Protein AF-A0A0A2W1M2-F1 (afdb_monomer_lite)

pLDDT: mean 81.81, std 14.37, range [35.84, 97.94]

Sequence (402 aa):
MNTDFYWINAPKVWREGDGVLSVVTDEQTDFWRKTWYGFERFSGHFYGCDVSGDFTFQVKVKADFSALYDQAGIMLLRDESHWLKAGIEFNDGAPAIGSVLTLGHSDWATGVFPGNANLFWMRLTRKGDSLRLQYSADGKTWPLLRLAHFPGFDKCRVLLMSYSIGEFARLCGINATTLRAWQRRYGLLKPLRSEGGHRQYSDDDIQQALNIIDWVKKGVPVSQVKPLLARPEARRANNWSGLQESMLQRLNEGKIESLRQLLYDAGREYPRAELVTEVLRPLRSKVSANVPAIMTLREILDGIIIAYTSFCLEGDKRAPGDNCLIAGWHLSDPCEIWLEALRLTGQGHRIDVLPVPPAVLAPDIFPERKWLLVTSGKLTAARQKQIELWQQQGATLEIIPL

Radius of gyration: 26.75 Å; chains: 1; bounding box: 71×60×67 Å

InterPro domains:
  IPR000551 MerR-type HTH domain [PF13411] (163-230)
  IPR000551 MerR-type HTH domain [PS00552] (166-189)
  IPR000551 MerR-type HTH domain [PS50937] (162-231)
  IPR000551 MerR-type HTH domain [SM00422] (163-232)
  IPR009061 Putative DNA-binding domain superfamily [SSF46955] (163-253)
  IPR009784 Protein of unknown function DUF1349 [PF07081] (7-158)
  IPR009784 Protein of unknown function DUF1349 [PTHR35332] (3-152)
  IPR013320 Concanavalin A-like lectin/glucanase domain superfamily [SSF49899] (2-146)
  IPR053987 Transcriptional regulator MlrA-like, C-terminal domain [PF22267] (321-395)
  IPR053988 Transcriptional regulator MlrA-like, helical domain [PF22270] (240-314)

Secondary structure (DSSP, 8-state):
-----EEES--SEEEEETTEEEEEPPTT--EEESTTT--EEE-S-EEEEEE-SSEEEEEEEE----STT-EEEEEEEEETTEEEEEEEEEETTEEEEEEEEEESEEEEEEEE--S-TTEEEEEEEEETTEEEEEEESSSS---EEEEEE----S-EEE----B-HHHHHHHHTS-HHHHHHIIIII-----EE-TTS-EEB-HHHHHHHHHHHHHHHTT--GGGTHHHHTS-HHHHHHHHHHHHHHHHHHHHTT-HHHHHHHHHHHHHHS-HHHHIIIIIHHHHHHT--SSHHHHHHHHHHHHHHHHHHHHHHHHHTTSS-EEEEEEESS-S-THHHHHHHHHHTTSSEEEEEESS--SS--GGG-TTSEEEEEE-SPPPHHHHHHHHHHHHTT-EEEEEE-

Organism: NCBI:txid1245745

Foldseek 3Di:
DPQDKDKDQAAPDWDDDQLDIDDDHDPPADQFACPPVHDGGDNHIDIWDKDFAWDKAKDKAADDDDDAQDDDAKKKFDDSQFIKGWAWTRHPNRTWTKMWGGNNHTDIDIHHDPADRRIWMKMWTDHAQWIWIWIGRPLPDTDTPDIDGHHDDGMIIIHFTWHALVVLCVLLVHDSVVVVCLCPPQVQADFDADPVRGGIHGVVRSVSSNQLVVCVLLVHDSNPCNVLVVDDPVVVLVVLVVLLVVLLVCLVVVVLVVSLVSVVVCVVNDQLLCCLVSHLVVSLVVLVDPDPVSVVSSVSSLVSLQVVLVVLLVVLQPPAAAEAEEEEDQDPDLSVSSSVSSNCRSVRYNYDYPSHAPPDDQQLVCLSHEYEYEYEDDQDPVNVVVVVVNVVSNHHYDYHYD

Structure (mmCIF, N/CA/C/O backbone):
data_AF-A0A0A2W1M2-F1
#
_entry.id   AF-A0A0A2W1M2-F1
#
loop_
_atom_site.group_PDB
_atom_site.id
_atom_site.type_symbol
_atom_site.label_atom_id
_atom_site.label_alt_id
_atom_site.label_comp_id
_atom_site.label_asym_id
_atom_site.label_entity_id
_atom_site.label_seq_id
_atom_site.pdbx_PDB_ins_code
_atom_site.Cartn_x
_atom_site.Cartn_y
_atom_site.Cartn_z
_atom_site.occupancy
_atom_site.B_iso_or_equiv
_atom_site.auth_seq_id
_atom_site.auth_comp_id
_atom_site.auth_asym_id
_atom_site.auth_atom_id
_atom_site.pdbx_PDB_model_num
ATOM 1 N N . MET A 1 1 ? 30.058 1.786 -15.813 1.00 47.19 1 MET A N 1
ATOM 2 C CA . MET A 1 1 ? 29.432 3.112 -15.991 1.00 47.19 1 MET A CA 1
ATOM 3 C C . MET A 1 1 ? 30.481 4.131 -15.620 1.00 47.19 1 MET A C 1
ATOM 5 O O . MET A 1 1 ? 31.207 3.863 -14.671 1.00 47.19 1 MET A O 1
ATOM 9 N N . ASN A 1 2 ? 30.614 5.209 -16.392 1.00 44.62 2 ASN A N 1
ATOM 10 C CA . ASN A 1 2 ? 31.462 6.314 -15.971 1.00 44.62 2 ASN A CA 1
ATOM 11 C C . ASN A 1 2 ? 30.737 7.000 -14.807 1.00 44.62 2 ASN A C 1
ATOM 13 O O . ASN A 1 2 ? 29.594 7.416 -14.973 1.00 44.62 2 ASN A O 1
ATOM 17 N N . THR A 1 3 ? 31.334 6.991 -13.622 1.00 58.59 3 THR A N 1
ATOM 18 C CA . THR A 1 3 ? 30.721 7.531 -12.399 1.00 58.59 3 THR A CA 1
ATOM 19 C C . THR A 1 3 ? 31.083 8.990 -12.167 1.00 58.59 3 THR A C 1
ATOM 21 O O . THR A 1 3 ? 30.756 9.525 -11.114 1.00 58.59 3 THR A O 1
ATOM 24 N N . ASP A 1 4 ? 31.747 9.621 -13.132 1.00 78.06 4 ASP A N 1
ATOM 25 C CA . ASP A 1 4 ? 32.109 11.026 -13.056 1.00 78.06 4 ASP A CA 1
ATOM 26 C C . ASP A 1 4 ? 30.890 11.885 -13.369 1.00 78.06 4 ASP A C 1
ATOM 28 O O . ASP A 1 4 ? 30.297 11.816 -14.452 1.00 78.06 4 ASP A O 1
ATOM 32 N N . PHE A 1 5 ? 30.507 12.689 -12.388 1.00 84.50 5 PHE A N 1
ATOM 33 C CA . PHE A 1 5 ? 29.443 13.656 -12.540 1.00 84.50 5 PHE A CA 1
ATOM 34 C C . PHE A 1 5 ? 29.991 14.944 -13.101 1.00 84.50 5 PHE A C 1
ATOM 36 O O . PHE A 1 5 ? 31.129 15.340 -12.849 1.00 84.50 5 PHE A O 1
ATOM 43 N N . TYR A 1 6 ? 29.140 15.623 -13.846 1.00 88.06 6 TYR A N 1
ATOM 44 C CA . TYR A 1 6 ? 29.459 16.910 -14.406 1.00 88.06 6 TYR A CA 1
ATOM 45 C C . TYR A 1 6 ? 28.208 17.760 -14.518 1.00 88.06 6 TYR A C 1
ATOM 47 O O . TYR A 1 6 ? 27.069 17.284 -14.495 1.00 88.06 6 TYR A O 1
ATOM 55 N N . TRP A 1 7 ? 28.457 19.053 -14.651 1.00 90.62 7 TRP A N 1
ATOM 56 C CA . TRP A 1 7 ? 27.428 20.040 -14.880 1.00 90.62 7 TRP A CA 1
ATOM 57 C C . TRP A 1 7 ? 27.161 20.229 -16.367 1.00 90.62 7 TRP A C 1
ATOM 59 O O . TRP A 1 7 ? 28.077 20.346 -17.180 1.00 90.62 7 TRP A O 1
ATOM 69 N N . ILE A 1 8 ? 25.886 20.370 -16.691 1.00 88.94 8 ILE A N 1
ATOM 70 C CA . ILE A 1 8 ? 25.407 21.133 -17.833 1.00 88.94 8 ILE A CA 1
ATOM 71 C C . ILE A 1 8 ? 24.770 22.384 -17.239 1.00 88.94 8 ILE A C 1
ATOM 73 O O . ILE A 1 8 ? 23.912 22.283 -16.361 1.00 88.94 8 ILE A O 1
ATOM 77 N N . ASN A 1 9 ? 25.244 23.550 -17.685 1.00 86.06 9 ASN A N 1
ATOM 78 C CA . ASN A 1 9 ? 24.916 24.855 -17.111 1.00 86.06 9 ASN A CA 1
ATOM 79 C C . ASN A 1 9 ? 25.220 24.889 -15.602 1.00 86.06 9 ASN A C 1
ATOM 81 O O . ASN A 1 9 ? 24.311 24.871 -14.778 1.00 86.06 9 ASN A O 1
ATOM 85 N N . ALA A 1 10 ? 26.501 24.876 -15.219 1.00 88.44 10 ALA A N 1
ATOM 86 C CA . ALA A 1 10 ? 26.879 24.931 -13.806 1.00 88.44 10 ALA A CA 1
ATOM 87 C C . ALA A 1 10 ? 26.370 26.235 -13.157 1.00 88.44 10 ALA A C 1
ATOM 89 O O . ALA A 1 10 ? 26.603 27.304 -13.723 1.00 88.44 10 ALA A O 1
ATOM 90 N N . PRO A 1 11 ? 25.710 26.170 -11.990 1.00 84.88 11 PRO A N 1
ATOM 91 C CA . PRO A 1 11 ? 25.295 27.358 -11.252 1.00 84.88 11 PRO A CA 1
ATOM 92 C C . PRO A 1 11 ? 26.512 28.091 -10.675 1.00 84.88 11 PRO A C 1
ATOM 94 O O . PRO A 1 11 ? 27.551 27.478 -10.411 1.00 84.88 11 PRO A O 1
ATOM 97 N N . LYS A 1 12 ? 26.386 29.392 -10.390 1.00 88.00 12 LYS A N 1
ATOM 98 C CA . LYS A 1 12 ? 27.468 30.158 -9.736 1.00 88.00 12 LYS A CA 1
ATOM 99 C C . LYS A 1 12 ? 27.816 29.643 -8.339 1.00 88.00 12 LYS A C 1
ATOM 101 O O . LYS A 1 12 ? 28.965 29.756 -7.914 1.00 88.00 12 LYS A O 1
ATOM 106 N N . VAL A 1 13 ? 26.832 29.108 -7.614 1.00 86.69 13 VAL A N 1
ATOM 107 C CA . VAL A 1 13 ? 26.994 28.654 -6.229 1.00 86.69 13 VAL A CA 1
ATOM 108 C C . VAL A 1 13 ? 26.502 27.219 -6.093 1.00 86.69 13 VAL A C 1
ATOM 110 O O . VAL A 1 13 ? 25.303 26.944 -6.095 1.00 86.69 13 VAL A O 1
ATOM 113 N N . TRP A 1 14 ? 27.446 26.297 -5.920 1.00 90.25 14 TRP A N 1
ATOM 114 C CA . TRP A 1 14 ? 27.161 24.906 -5.590 1.00 90.25 14 TRP A CA 1
ATOM 115 C C . TRP A 1 14 ? 28.275 24.296 -4.744 1.00 90.25 14 TRP A C 1
ATOM 117 O O . TRP A 1 14 ? 29.402 24.796 -4.709 1.00 90.25 14 TRP A O 1
ATOM 127 N N . ARG A 1 15 ? 27.942 23.216 -4.036 1.00 85.44 15 ARG A N 1
ATOM 128 C CA . ARG A 1 15 ? 28.889 22.364 -3.310 1.00 85.44 15 ARG A CA 1
ATOM 129 C C . ARG A 1 15 ? 28.432 20.918 -3.386 1.00 85.44 15 ARG A C 1
ATOM 131 O O . ARG A 1 15 ? 27.242 20.642 -3.249 1.00 85.44 15 ARG A O 1
ATOM 138 N N . GLU A 1 16 ? 29.384 20.015 -3.539 1.00 84.56 16 GLU A N 1
ATOM 139 C CA . GLU A 1 16 ? 29.170 18.574 -3.472 1.00 84.56 16 GLU A CA 1
ATOM 140 C C . GLU A 1 16 ? 30.040 17.981 -2.360 1.00 84.56 16 GLU A C 1
ATOM 142 O O . GLU A 1 16 ? 31.217 18.321 -2.231 1.00 84.56 16 GLU A O 1
ATOM 147 N N . GLY A 1 17 ? 29.452 17.108 -1.546 1.00 75.25 17 GLY A N 1
ATOM 148 C CA . GLY A 1 17 ? 30.152 16.367 -0.500 1.00 75.25 17 GLY A CA 1
ATOM 149 C C . GLY A 1 17 ? 29.196 15.455 0.262 1.00 75.25 17 GLY A C 1
ATOM 150 O O . GLY A 1 17 ? 28.000 15.725 0.307 1.00 75.25 17 GLY A O 1
ATOM 151 N N . ASP A 1 18 ? 29.709 14.362 0.834 1.00 74.56 18 ASP A N 1
ATOM 152 C CA . ASP A 1 18 ? 28.946 13.419 1.674 1.00 74.56 18 ASP A CA 1
ATOM 153 C C . ASP A 1 18 ? 27.636 12.911 1.035 1.00 74.56 18 ASP A C 1
ATOM 155 O O . ASP A 1 18 ? 26.607 12.748 1.696 1.00 74.56 18 ASP A O 1
ATOM 159 N N . GLY A 1 19 ? 27.653 12.712 -0.290 1.00 69.31 19 GLY A N 1
ATOM 160 C CA . GLY A 1 19 ? 26.471 12.292 -1.043 1.00 69.31 19 GLY A CA 1
ATOM 161 C C . GLY A 1 19 ? 25.340 13.322 -1.013 1.00 69.31 19 GLY A C 1
ATOM 162 O O . GLY A 1 19 ? 24.175 12.941 -1.031 1.00 69.31 19 GLY A O 1
ATOM 163 N N . VAL A 1 20 ? 25.660 14.614 -0.916 1.00 77.25 20 VAL A N 1
ATOM 164 C CA . VAL A 1 20 ? 24.709 15.725 -0.988 1.00 77.25 20 VAL A CA 1
ATOM 165 C C . VAL A 1 20 ? 25.227 16.766 -1.973 1.00 77.25 20 VAL A C 1
ATOM 167 O O . VAL A 1 20 ? 26.355 17.248 -1.863 1.00 77.25 20 VAL A O 1
ATOM 170 N N . LEU A 1 21 ? 24.365 17.153 -2.910 1.00 86.06 21 LEU A N 1
ATOM 171 C CA . LEU A 1 21 ? 24.576 18.303 -3.778 1.00 86.06 21 LEU A CA 1
ATOM 172 C C . LEU A 1 21 ? 23.751 19.480 -3.249 1.00 86.06 21 LEU A C 1
ATOM 174 O O . LEU A 1 21 ? 22.527 19.402 -3.170 1.00 86.06 21 LEU A O 1
ATOM 178 N N . SER A 1 22 ? 24.422 20.568 -2.882 1.00 84.38 22 SER A N 1
ATOM 179 C CA . SER A 1 22 ? 23.789 21.839 -2.515 1.00 84.38 22 SER A CA 1
ATOM 180 C C . SER A 1 22 ? 23.949 22.833 -3.655 1.00 84.38 22 SER A C 1
ATOM 182 O O . SER A 1 22 ? 25.061 23.030 -4.141 1.00 84.38 22 SER A O 1
ATOM 184 N N . VAL A 1 23 ? 22.851 23.461 -4.069 1.00 82.44 23 VAL A N 1
ATOM 185 C CA . VAL A 1 23 ? 22.795 24.325 -5.254 1.00 82.44 23 VAL A CA 1
ATOM 186 C C . VAL A 1 23 ? 21.977 25.569 -4.946 1.00 82.44 23 VAL A C 1
ATOM 188 O O . VAL A 1 23 ? 20.935 25.468 -4.304 1.00 82.44 23 VAL A O 1
ATOM 191 N N . VAL A 1 24 ? 22.426 26.720 -5.442 1.00 78.75 24 VAL A N 1
ATOM 192 C CA . VAL A 1 24 ? 21.594 27.917 -5.603 1.00 78.75 24 VAL A CA 1
ATOM 193 C C . VAL A 1 24 ? 21.445 28.162 -7.098 1.00 78.75 24 VAL A C 1
ATOM 195 O O . VAL A 1 24 ? 22.447 28.244 -7.806 1.00 78.75 24 VAL A O 1
ATOM 198 N N . THR A 1 25 ? 20.208 28.224 -7.582 1.00 74.81 25 THR A N 1
ATOM 199 C CA . THR A 1 25 ? 19.915 28.433 -9.003 1.00 74.81 25 THR A CA 1
ATOM 200 C C . THR A 1 25 ? 20.273 29.854 -9.429 1.00 74.81 25 THR A C 1
ATOM 202 O O . THR A 1 25 ? 20.007 30.811 -8.702 1.00 74.81 25 THR A O 1
ATOM 205 N N . ASP A 1 26 ? 20.841 30.000 -10.623 1.00 74.38 26 ASP A N 1
ATOM 206 C CA . ASP A 1 26 ? 20.976 31.294 -11.281 1.00 74.38 26 ASP A CA 1
ATOM 207 C C . ASP A 1 26 ? 19.616 31.759 -11.834 1.00 74.38 26 ASP A C 1
ATOM 209 O O . ASP A 1 26 ? 18.730 30.955 -12.142 1.00 74.38 26 ASP A O 1
ATOM 213 N N . GLU A 1 27 ? 19.454 33.073 -11.988 1.00 73.88 27 GLU A N 1
ATOM 214 C CA . GLU A 1 27 ? 18.248 33.673 -12.564 1.00 73.88 27 GLU A CA 1
ATOM 215 C C . GLU A 1 27 ? 18.055 33.291 -14.045 1.00 73.88 27 GLU A C 1
ATOM 217 O O . GLU A 1 27 ? 19.019 33.102 -14.787 1.00 73.88 27 GLU A O 1
ATOM 222 N N . GLN A 1 28 ? 16.796 33.267 -14.501 1.00 73.38 28 GLN A N 1
ATOM 223 C CA . GLN A 1 28 ? 16.413 33.073 -15.914 1.00 73.38 28 GLN A CA 1
ATOM 224 C C . GLN A 1 28 ? 16.881 31.736 -16.527 1.00 73.38 28 GLN A C 1
ATOM 226 O O . GLN A 1 28 ? 17.209 31.643 -17.716 1.00 73.38 28 GLN A O 1
ATOM 231 N N . THR A 1 29 ? 16.876 30.678 -15.720 1.00 77.06 29 THR A N 1
ATOM 232 C CA . THR A 1 29 ? 17.235 29.320 -16.131 1.00 77.06 29 THR A CA 1
ATOM 233 C C . THR A 1 29 ? 15.985 28.460 -16.338 1.00 77.06 29 THR A C 1
ATOM 235 O O . THR A 1 29 ? 15.074 28.479 -15.518 1.00 77.06 29 THR A O 1
ATOM 238 N N . ASP A 1 30 ? 15.901 27.729 -17.457 1.00 73.19 30 ASP A N 1
ATOM 239 C CA . ASP A 1 30 ? 14.766 26.836 -17.740 1.00 73.19 30 ASP A CA 1
ATOM 240 C C . ASP A 1 30 ? 15.117 25.757 -18.786 1.00 73.19 30 ASP A C 1
ATOM 242 O O . ASP A 1 30 ? 16.067 25.878 -19.568 1.00 73.19 30 ASP A O 1
ATOM 246 N N . PHE A 1 31 ? 14.306 24.703 -18.807 1.00 80.12 31 PHE A N 1
ATOM 247 C CA . PHE A 1 31 ? 14.221 23.695 -19.855 1.00 80.12 31 PHE A CA 1
ATOM 248 C C . PHE A 1 31 ? 12.795 23.659 -20.411 1.00 80.12 31 PHE A C 1
ATOM 250 O O . PHE A 1 31 ? 11.884 23.144 -19.760 1.00 80.12 31 PHE A O 1
ATOM 257 N N . TRP A 1 32 ? 12.610 24.146 -21.635 1.00 83.31 32 TRP A N 1
ATOM 258 C CA . TRP A 1 32 ? 11.331 24.109 -22.342 1.00 83.31 32 TRP A CA 1
ATOM 259 C C . TRP A 1 32 ? 11.543 24.121 -23.851 1.00 83.31 32 TRP A C 1
ATOM 261 O O . TRP A 1 32 ? 12.481 24.744 -24.349 1.00 83.31 32 TRP A O 1
ATOM 271 N N . ARG A 1 33 ? 10.658 23.471 -24.609 1.00 89.62 33 ARG A N 1
ATOM 272 C CA . ARG A 1 33 ? 10.757 23.432 -26.066 1.00 89.62 33 ARG A CA 1
ATOM 273 C C . ARG A 1 33 ? 9.401 23.584 -26.752 1.00 89.62 33 ARG A C 1
ATOM 275 O O . ARG A 1 33 ? 8.629 22.630 -26.841 1.00 89.62 33 ARG A O 1
ATOM 282 N N . LYS A 1 34 ? 9.190 24.771 -27.334 1.00 83.56 34 LYS A N 1
ATOM 283 C CA . LYS A 1 34 ? 8.184 25.155 -28.345 1.00 83.56 34 LYS A CA 1
ATOM 284 C C . LYS A 1 34 ? 6.717 25.123 -27.936 1.00 83.56 34 LYS A C 1
ATOM 286 O O . LYS A 1 34 ? 5.993 26.052 -28.281 1.00 83.56 34 LYS A O 1
ATOM 291 N N . THR A 1 35 ? 6.255 24.066 -27.277 1.00 77.31 35 THR A N 1
ATOM 292 C CA . THR A 1 35 ? 4.828 23.822 -27.043 1.00 77.31 35 THR A CA 1
ATOM 293 C C . THR A 1 35 ? 4.164 25.031 -26.403 1.00 77.31 35 THR A C 1
ATOM 295 O O . THR A 1 35 ? 4.681 25.557 -25.419 1.00 77.31 35 THR A O 1
ATOM 298 N N . TRP A 1 36 ? 3.035 25.455 -26.982 1.00 72.88 36 TRP A N 1
ATOM 299 C CA . TRP A 1 36 ? 2.209 26.603 -26.588 1.00 72.88 36 TRP A CA 1
ATOM 300 C C . TRP A 1 36 ? 2.897 27.980 -26.645 1.00 72.88 36 TRP A C 1
ATOM 302 O O . TRP A 1 36 ? 2.420 28.870 -27.341 1.00 72.88 36 TRP A O 1
ATOM 312 N N . TYR A 1 37 ? 4.030 28.160 -25.969 1.00 60.28 37 TYR A N 1
ATOM 313 C CA . TYR A 1 37 ? 4.694 29.454 -25.800 1.00 60.28 37 TYR A CA 1
ATOM 314 C C . TYR A 1 37 ? 5.608 29.866 -26.966 1.00 60.28 37 TYR A C 1
ATOM 316 O O . TYR A 1 37 ? 6.053 31.010 -27.022 1.00 60.28 37 TYR A O 1
ATOM 324 N N . GLY A 1 38 ? 5.943 28.948 -27.878 1.00 64.62 38 GLY A N 1
ATOM 325 C CA . GLY A 1 38 ? 6.733 29.230 -29.083 1.00 64.62 38 GLY A CA 1
ATOM 326 C C . GLY A 1 38 ? 8.233 29.474 -28.866 1.00 64.62 38 GLY A C 1
ATOM 327 O O . GLY A 1 38 ? 8.972 29.539 -29.846 1.00 64.62 38 GLY A O 1
ATOM 328 N N . PHE A 1 39 ? 8.709 29.568 -27.621 1.00 67.19 39 PHE A N 1
ATOM 329 C CA . PHE A 1 39 ? 10.131 29.724 -27.301 1.00 67.19 39 PHE A CA 1
ATOM 330 C C . PHE A 1 39 ? 10.820 28.394 -26.959 1.00 67.19 39 PHE A C 1
ATOM 332 O O . PHE A 1 39 ? 10.181 27.384 -26.657 1.00 67.19 39 PHE A O 1
ATOM 339 N N . GLU A 1 40 ? 12.153 28.416 -26.954 1.00 83.94 40 GLU A N 1
ATOM 340 C CA . GLU A 1 40 ? 12.999 27.321 -26.476 1.00 83.94 40 GLU A CA 1
ATOM 341 C C . GLU A 1 40 ? 13.965 27.808 -25.394 1.00 83.94 40 GLU A C 1
ATOM 343 O O . GLU A 1 40 ? 14.494 28.925 -25.465 1.00 83.94 40 GLU A O 1
ATOM 348 N N . ARG A 1 41 ? 14.187 26.970 -24.383 1.00 78.94 41 ARG A N 1
ATOM 349 C CA . ARG A 1 41 ? 15.122 27.186 -23.279 1.00 78.94 41 ARG A CA 1
ATOM 350 C C . ARG A 1 41 ? 15.842 25.878 -22.969 1.00 78.94 41 ARG A C 1
ATOM 352 O O . ARG A 1 41 ? 15.212 24.830 -22.846 1.00 78.94 41 ARG A O 1
ATOM 359 N N . PHE A 1 42 ? 17.163 25.963 -22.858 1.00 85.56 42 PHE A N 1
ATOM 360 C CA . PHE A 1 42 ? 18.049 24.872 -22.449 1.00 85.56 42 PHE A CA 1
ATOM 361 C C . PHE A 1 42 ? 19.141 25.417 -21.509 1.00 85.56 42 PHE A C 1
ATOM 363 O O . PHE A 1 42 ? 20.326 25.129 -21.642 1.00 85.56 42 PHE A O 1
ATOM 370 N N . SER A 1 43 ? 18.739 26.297 -20.592 1.00 81.94 43 SER A N 1
ATOM 371 C CA . SER A 1 43 ? 19.622 27.019 -19.664 1.00 81.94 43 SER A CA 1
ATOM 372 C C . SER A 1 43 ? 19.516 26.521 -18.222 1.00 81.94 43 SER A C 1
ATOM 374 O O . SER A 1 43 ? 20.268 26.980 -17.368 1.00 81.94 43 SER A O 1
ATOM 376 N N . GLY A 1 44 ? 18.599 25.590 -17.939 1.00 78.94 44 GLY A N 1
ATOM 377 C CA . GLY A 1 44 ? 18.441 24.979 -16.622 1.00 78.94 44 GLY A CA 1
ATOM 378 C C . GLY A 1 44 ? 19.695 24.238 -16.153 1.00 78.94 44 GLY A C 1
ATOM 379 O O . GLY A 1 44 ? 20.474 23.727 -16.960 1.00 78.94 44 GLY A O 1
ATOM 380 N N . HIS A 1 45 ? 19.882 24.163 -14.839 1.00 85.44 45 HIS A N 1
ATOM 381 C CA . HIS A 1 45 ? 21.017 23.472 -14.236 1.00 85.44 45 HIS A CA 1
ATOM 382 C C . HIS A 1 45 ? 20.789 21.960 -14.215 1.00 85.44 45 HIS A C 1
ATOM 384 O O . HIS A 1 45 ? 19.762 21.481 -13.733 1.00 85.44 45 HIS A O 1
ATOM 390 N N . PHE A 1 46 ? 21.768 21.199 -14.693 1.00 90.00 46 PHE A N 1
ATOM 391 C CA . PHE A 1 46 ? 21.735 19.743 -14.663 1.00 90.00 46 PHE A CA 1
ATOM 392 C C . PHE A 1 46 ? 23.068 19.199 -14.157 1.00 90.00 46 PHE A C 1
ATOM 394 O O . PHE A 1 46 ? 24.109 19.444 -14.760 1.00 90.00 46 PHE A O 1
ATOM 401 N N . TYR A 1 47 ? 23.027 18.435 -13.068 1.00 91.50 47 TYR A N 1
ATOM 402 C CA . TYR A 1 47 ? 24.168 17.680 -12.561 1.00 91.50 47 TYR A CA 1
ATOM 403 C C . TYR A 1 47 ? 23.912 16.194 -12.785 1.00 91.50 47 TYR A C 1
ATOM 405 O O . TYR A 1 47 ? 22.872 15.681 -12.371 1.00 91.50 47 TYR A O 1
ATOM 413 N N . GLY A 1 48 ? 24.824 15.488 -13.446 1.00 90.06 48 GLY A N 1
ATOM 414 C CA . GLY A 1 48 ? 24.627 14.066 -13.708 1.00 90.06 48 GLY A CA 1
ATOM 415 C C . GLY A 1 48 ? 25.827 13.376 -14.328 1.00 90.06 48 GLY A C 1
ATOM 416 O O . GLY A 1 48 ? 26.839 14.005 -14.619 1.00 90.06 48 GLY A O 1
ATOM 417 N N . CYS A 1 49 ? 25.699 12.069 -14.527 1.00 87.88 49 CYS A N 1
ATOM 418 C CA . CYS A 1 49 ? 26.714 11.209 -15.123 1.00 87.88 49 CYS A CA 1
ATOM 419 C C . CYS A 1 49 ? 26.130 10.416 -16.298 1.00 87.88 49 CYS A C 1
ATOM 421 O O . CYS A 1 49 ? 24.912 10.260 -16.418 1.00 87.88 49 CYS A O 1
ATOM 423 N N . ASP A 1 50 ? 26.997 9.863 -17.143 1.00 86.62 50 ASP A N 1
ATOM 424 C CA . ASP A 1 50 ? 26.574 9.031 -18.268 1.00 86.62 50 ASP A CA 1
ATOM 425 C C . ASP A 1 50 ? 26.177 7.612 -17.811 1.00 86.62 50 ASP A C 1
ATOM 427 O O . ASP A 1 50 ? 26.960 6.875 -17.206 1.00 86.62 50 ASP A O 1
ATOM 431 N N . VAL A 1 51 ? 24.977 7.180 -18.189 1.00 85.25 51 VAL A N 1
ATOM 432 C CA . VAL A 1 51 ? 24.425 5.838 -17.976 1.00 85.25 51 VAL A CA 1
ATOM 433 C C . VAL A 1 51 ? 24.076 5.171 -19.301 1.00 85.25 51 VAL A C 1
ATOM 435 O O . VAL A 1 51 ? 23.707 5.829 -20.273 1.00 85.25 51 VAL A O 1
ATOM 438 N N . SER A 1 52 ? 24.151 3.844 -19.339 1.00 83.06 52 SER A N 1
ATOM 439 C CA . SER A 1 52 ? 23.789 3.032 -20.502 1.00 83.06 52 SER A CA 1
ATOM 440 C C . SER A 1 52 ? 22.865 1.885 -20.103 1.00 83.06 52 SER A C 1
ATOM 442 O O . SER A 1 52 ? 22.966 1.356 -18.996 1.00 83.06 52 SER A O 1
ATOM 444 N N . GLY A 1 53 ? 21.987 1.485 -21.024 1.00 84.50 53 GLY A N 1
ATOM 445 C CA . GLY A 1 53 ? 21.016 0.411 -20.803 1.00 84.50 53 GLY A CA 1
ATOM 446 C C . GLY A 1 53 ? 19.900 0.762 -19.812 1.00 84.50 53 GLY A C 1
ATOM 447 O O . GLY A 1 53 ? 19.546 1.931 -19.631 1.00 84.50 53 GLY A O 1
ATOM 448 N N . ASP A 1 54 ? 19.335 -0.285 -19.211 1.00 86.69 54 ASP A N 1
ATOM 449 C CA . ASP A 1 54 ? 18.277 -0.202 -18.205 1.00 86.69 54 ASP A CA 1
ATOM 450 C C . ASP A 1 54 ? 18.846 0.247 -16.856 1.00 86.69 54 ASP A C 1
ATOM 452 O O . ASP A 1 54 ? 19.881 -0.248 -16.406 1.00 86.69 54 ASP A O 1
ATOM 456 N N . PHE A 1 55 ? 18.142 1.153 -16.181 1.00 85.12 55 PHE A N 1
ATOM 457 C CA . PHE A 1 55 ? 18.537 1.644 -14.864 1.00 85.12 55 PHE A CA 1
ATOM 458 C C . PHE A 1 55 ? 17.322 2.097 -14.055 1.00 85.12 55 PHE A C 1
ATOM 460 O O . PHE A 1 55 ? 16.277 2.444 -14.606 1.00 85.12 55 PHE A O 1
ATOM 467 N N . THR A 1 56 ? 17.494 2.154 -12.738 1.00 87.06 56 THR A N 1
ATOM 468 C CA . THR A 1 56 ? 16.637 2.923 -11.836 1.00 87.06 56 THR A CA 1
ATOM 469 C C . THR A 1 56 ? 17.511 3.942 -11.131 1.00 87.06 56 THR A C 1
ATOM 471 O O . THR A 1 56 ? 18.596 3.611 -10.660 1.00 87.06 56 THR A O 1
ATOM 474 N N . PHE A 1 57 ? 17.049 5.184 -11.088 1.00 87.56 57 PHE A N 1
ATOM 475 C CA . PHE A 1 57 ? 17.687 6.258 -10.355 1.00 87.56 57 PHE A CA 1
ATOM 476 C C . PHE A 1 57 ? 16.695 6.901 -9.387 1.00 87.56 57 PHE A C 1
ATOM 478 O O . PHE A 1 57 ? 15.514 7.049 -9.709 1.00 87.56 57 PHE A O 1
ATOM 485 N N . GLN A 1 58 ? 17.173 7.275 -8.203 1.00 89.06 58 GLN A N 1
ATOM 486 C CA . GLN A 1 58 ? 16.382 7.897 -7.156 1.00 89.06 58 GLN A CA 1
ATOM 487 C C . GLN A 1 58 ? 17.146 9.064 -6.533 1.00 89.06 58 GLN A C 1
ATOM 489 O O . GLN A 1 58 ? 18.352 8.988 -6.320 1.00 89.06 58 GLN A O 1
ATOM 494 N N . VAL A 1 59 ? 16.423 10.137 -6.223 1.00 89.19 59 VAL A N 1
ATOM 495 C CA . VAL A 1 59 ? 16.962 11.297 -5.516 1.00 89.19 59 VAL A CA 1
ATOM 496 C C . VAL A 1 59 ? 15.981 11.764 -4.454 1.00 89.19 59 VAL A C 1
ATOM 498 O O . VAL A 1 59 ? 14.769 11.787 -4.678 1.00 89.19 59 VAL A O 1
ATOM 501 N N . LYS A 1 60 ? 16.515 12.163 -3.300 1.00 92.25 60 LYS A N 1
ATOM 502 C CA . LYS A 1 60 ? 15.793 12.953 -2.307 1.00 92.25 60 LYS A CA 1
ATOM 503 C C . LYS A 1 60 ? 16.076 14.428 -2.554 1.00 92.25 60 LYS A C 1
ATOM 505 O O . LYS A 1 60 ? 17.230 14.841 -2.538 1.00 92.25 60 LYS A O 1
ATOM 510 N N . VAL A 1 61 ? 15.027 15.211 -2.747 1.00 89.50 61 VAL A N 1
ATOM 511 C CA . VAL A 1 61 ? 15.114 16.640 -3.026 1.00 89.50 61 VAL A CA 1
ATOM 512 C C . VAL A 1 61 ? 14.659 17.402 -1.793 1.00 89.50 61 VAL A C 1
ATOM 514 O O . VAL A 1 61 ? 13.580 17.151 -1.254 1.00 89.50 61 VAL A O 1
ATOM 517 N N . LYS A 1 62 ? 15.505 18.328 -1.347 1.00 86.94 62 LYS A N 1
ATOM 518 C CA . LYS A 1 62 ? 15.145 19.362 -0.385 1.00 86.94 62 LYS A CA 1
ATOM 519 C C . LYS A 1 62 ? 15.356 20.709 -1.061 1.00 86.94 62 LYS A C 1
ATOM 521 O O . LYS A 1 62 ? 16.482 21.000 -1.453 1.00 86.94 62 LYS A O 1
ATOM 526 N N . ALA A 1 63 ? 14.298 21.492 -1.199 1.00 80.69 63 ALA A N 1
ATOM 527 C CA . ALA A 1 63 ? 14.343 22.781 -1.876 1.00 80.69 63 ALA A CA 1
ATOM 528 C C . ALA A 1 63 ? 13.392 23.767 -1.198 1.00 80.69 63 ALA A C 1
ATOM 530 O O . ALA A 1 63 ? 12.335 23.374 -0.703 1.00 80.69 63 ALA A O 1
ATOM 531 N N . ASP A 1 64 ? 13.783 25.036 -1.190 1.00 77.00 64 ASP A N 1
ATOM 532 C CA . ASP A 1 64 ? 12.955 26.136 -0.715 1.00 77.00 64 ASP A CA 1
ATOM 533 C C . ASP A 1 64 ? 12.417 26.886 -1.937 1.00 77.00 64 ASP A C 1
ATOM 535 O O . ASP A 1 64 ? 13.112 27.702 -2.536 1.00 77.00 64 ASP A O 1
ATOM 539 N N . PHE A 1 65 ? 11.186 26.557 -2.330 1.00 72.38 65 PHE A N 1
ATOM 540 C CA . PHE A 1 65 ? 10.482 27.209 -3.435 1.00 72.38 65 PHE A CA 1
ATOM 541 C C . PHE A 1 65 ? 9.939 28.552 -2.942 1.00 72.38 65 PHE A C 1
ATOM 543 O O . PHE A 1 65 ? 9.102 28.589 -2.037 1.00 72.38 65 PHE A O 1
ATOM 550 N N . SER A 1 66 ? 10.446 29.650 -3.492 1.00 63.88 66 SER A N 1
ATOM 551 C CA . SER A 1 66 ? 10.174 31.012 -3.014 1.00 63.88 66 SER A CA 1
ATOM 552 C C . SER A 1 66 ? 9.622 31.942 -4.096 1.00 63.88 66 SER A C 1
ATOM 554 O O . SER A 1 66 ? 9.017 32.963 -3.764 1.00 63.88 66 SER A O 1
ATOM 556 N N . ALA A 1 67 ? 9.775 31.576 -5.370 1.00 58.75 67 ALA A N 1
ATOM 557 C CA . ALA A 1 67 ? 9.297 32.327 -6.519 1.00 58.75 67 ALA A CA 1
ATOM 558 C C . ALA A 1 67 ? 8.454 31.464 -7.474 1.00 58.75 67 ALA A C 1
ATOM 560 O O . ALA A 1 67 ? 8.509 30.233 -7.484 1.00 58.75 67 ALA A O 1
ATOM 561 N N . LEU A 1 68 ? 7.640 32.142 -8.288 1.00 47.59 68 LEU A N 1
ATOM 562 C CA . LEU A 1 68 ? 6.855 31.509 -9.344 1.00 47.59 68 LEU A CA 1
ATOM 563 C C . LEU A 1 68 ? 7.797 30.854 -10.369 1.00 47.59 68 LEU A C 1
ATOM 565 O O . LEU A 1 68 ? 8.731 31.496 -10.841 1.00 47.59 68 LEU A O 1
ATOM 569 N N . TYR A 1 69 ? 7.496 29.607 -10.731 1.00 59.09 69 TYR A N 1
ATOM 570 C CA . TYR A 1 69 ? 8.271 28.707 -11.592 1.00 59.09 69 TYR A CA 1
ATOM 571 C C . TYR A 1 69 ? 9.551 28.119 -10.996 1.00 59.09 69 TYR A C 1
ATOM 573 O O . TYR A 1 69 ? 10.282 27.444 -11.725 1.00 59.09 69 TYR A O 1
ATOM 581 N N . ASP A 1 70 ? 9.797 28.281 -9.691 1.00 67.94 70 ASP A N 1
ATOM 582 C CA . ASP A 1 70 ? 10.869 27.540 -9.025 1.00 67.94 70 ASP A CA 1
ATOM 583 C C . ASP A 1 70 ? 10.653 26.034 -9.206 1.00 67.94 70 ASP A C 1
ATOM 585 O O . ASP A 1 70 ? 9.554 25.511 -8.993 1.00 67.94 70 ASP A O 1
ATOM 589 N N . GLN A 1 71 ? 11.716 25.337 -9.606 1.00 77.38 71 GLN A N 1
ATOM 590 C CA . GLN A 1 71 ? 11.679 23.931 -9.994 1.00 77.38 71 GLN A CA 1
ATOM 591 C C . GLN A 1 71 ? 12.889 23.181 -9.448 1.00 77.38 71 GLN A C 1
ATOM 593 O O . GLN A 1 71 ? 14.028 23.621 -9.586 1.00 77.38 71 GLN A O 1
ATOM 598 N N . ALA A 1 72 ? 12.651 21.998 -8.888 1.00 86.56 72 ALA A N 1
ATOM 599 C CA . ALA A 1 72 ? 13.712 21.081 -8.491 1.00 86.56 72 ALA A CA 1
ATOM 600 C C . ALA A 1 72 ? 13.234 19.636 -8.620 1.00 86.56 72 ALA A C 1
ATOM 602 O O . ALA A 1 72 ? 12.057 19.336 -8.409 1.00 86.56 72 ALA A O 1
ATOM 603 N N . GLY A 1 73 ? 14.138 18.718 -8.959 1.00 91.62 73 GLY A N 1
ATOM 604 C CA . GLY A 1 73 ? 13.730 17.350 -9.233 1.00 91.62 73 GLY A CA 1
ATOM 605 C C . GLY A 1 73 ? 14.795 16.469 -9.866 1.00 91.62 73 GLY A C 1
ATOM 606 O O . GLY A 1 73 ? 15.982 16.568 -9.573 1.00 91.62 73 GLY A O 1
ATOM 607 N N . ILE A 1 74 ? 14.328 15.575 -10.729 1.00 94.81 74 ILE A N 1
ATOM 608 C CA . ILE A 1 74 ? 15.110 14.604 -11.485 1.00 94.81 74 ILE A CA 1
ATOM 609 C C . ILE A 1 74 ? 15.031 14.938 -12.974 1.00 94.81 74 ILE A C 1
ATOM 611 O O . ILE A 1 74 ? 13.999 15.401 -13.468 1.00 94.81 74 ILE A O 1
ATOM 615 N N . MET A 1 75 ? 16.102 14.655 -13.707 1.00 93.75 75 MET A N 1
ATOM 616 C CA . MET A 1 75 ? 16.120 14.807 -15.154 1.00 93.75 75 MET A CA 1
ATOM 617 C C . MET A 1 75 ? 16.833 13.628 -15.811 1.00 93.75 75 MET A C 1
ATOM 619 O O . MET A 1 75 ? 17.833 13.123 -15.302 1.00 93.75 75 MET A O 1
ATOM 623 N N . LEU A 1 76 ? 16.296 13.211 -16.953 1.00 93.94 76 LEU A N 1
ATOM 624 C CA . LEU A 1 76 ? 16.948 12.357 -17.929 1.00 93.94 76 LEU A CA 1
ATOM 625 C C . LEU A 1 76 ? 17.255 13.191 -19.156 1.00 93.94 76 LEU A C 1
ATOM 627 O O . LEU A 1 76 ? 16.343 13.751 -19.762 1.00 93.94 76 LEU A O 1
ATOM 631 N N . LEU A 1 77 ? 18.518 13.226 -19.552 1.00 91.81 77 LEU A N 1
ATOM 632 C CA . LEU A 1 77 ? 18.943 13.985 -20.717 1.00 91.81 77 LEU A CA 1
ATOM 633 C C . LEU A 1 77 ? 19.660 13.076 -21.707 1.00 91.81 77 LEU A C 1
ATOM 635 O O . LEU A 1 77 ? 20.654 12.434 -21.366 1.00 91.81 77 LEU A O 1
ATOM 639 N N . ARG A 1 78 ? 19.163 13.034 -22.942 1.00 89.62 78 ARG A N 1
ATOM 640 C CA . ARG A 1 78 ? 19.879 12.446 -24.078 1.00 89.62 78 ARG A CA 1
ATOM 641 C C . ARG A 1 78 ? 20.608 13.548 -24.841 1.00 89.62 78 ARG A C 1
ATOM 643 O O . ARG A 1 78 ? 21.829 13.522 -24.957 1.00 89.62 78 ARG A O 1
ATOM 650 N N . ASP A 1 79 ? 19.847 14.528 -25.309 1.00 88.94 79 ASP A N 1
ATOM 651 C CA . ASP A 1 79 ? 20.310 15.698 -26.055 1.00 88.94 79 ASP A CA 1
ATOM 652 C C . ASP A 1 79 ? 19.336 16.868 -25.846 1.00 88.94 79 ASP A C 1
ATOM 654 O O . ASP A 1 79 ? 18.304 16.706 -25.198 1.00 88.94 79 ASP A O 1
ATOM 658 N N . GLU A 1 80 ? 19.637 18.046 -26.392 1.00 89.75 80 GLU A N 1
ATOM 659 C CA . GLU A 1 80 ? 18.861 19.280 -26.170 1.00 89.75 80 GLU A CA 1
ATOM 660 C C . GLU A 1 80 ? 17.393 19.202 -26.629 1.00 89.75 80 GLU A C 1
ATOM 662 O O . GLU A 1 80 ? 16.544 19.979 -26.184 1.00 89.75 80 GLU A O 1
ATOM 667 N N . SER A 1 81 ? 17.071 18.236 -27.492 1.00 91.94 81 SER A N 1
ATOM 668 C CA . SER A 1 81 ? 15.730 18.006 -28.034 1.00 91.94 81 SER A CA 1
ATOM 669 C C . SER A 1 81 ? 15.036 16.753 -27.491 1.00 91.94 81 SER A C 1
ATOM 671 O O . SER A 1 81 ? 13.857 16.548 -27.789 1.00 91.94 81 SER A O 1
ATOM 673 N N . HIS A 1 82 ? 15.729 15.946 -26.682 1.00 93.56 82 HIS A N 1
ATOM 674 C CA . HIS A 1 82 ? 15.219 14.702 -26.110 1.00 93.56 82 HIS A CA 1
ATOM 675 C C . HIS A 1 82 ? 15.594 14.587 -24.633 1.00 93.56 82 HIS A C 1
ATOM 677 O O . HIS A 1 82 ? 16.711 14.204 -24.266 1.00 93.56 82 HIS A O 1
ATOM 683 N N . TRP A 1 83 ? 14.637 14.887 -23.766 1.00 94.38 83 TRP A N 1
ATOM 684 C CA . TRP A 1 83 ? 14.835 14.843 -22.323 1.00 94.38 83 TRP A CA 1
ATOM 685 C C . TRP A 1 83 ? 13.516 14.694 -21.582 1.00 94.38 83 TRP A C 1
ATOM 687 O O . TRP A 1 83 ? 12.442 14.931 -22.125 1.00 94.38 83 TRP A O 1
ATOM 697 N N . LEU A 1 84 ? 13.604 14.309 -20.317 1.00 96.12 84 LEU A N 1
ATOM 698 C CA . LEU A 1 84 ? 12.496 14.330 -19.380 1.00 96.12 84 LEU A CA 1
ATOM 699 C C . LEU A 1 84 ? 12.959 15.040 -18.112 1.00 96.12 84 LEU A C 1
ATOM 701 O O . LEU A 1 84 ? 13.970 14.640 -17.546 1.00 96.12 84 LEU A O 1
ATOM 705 N N . LYS A 1 85 ? 12.223 16.052 -17.653 1.00 94.38 85 LYS A N 1
ATOM 706 C CA . LYS A 1 85 ? 12.391 16.636 -16.311 1.00 94.38 85 LYS A CA 1
ATOM 707 C C . LYS A 1 85 ? 11.145 16.372 -15.483 1.00 94.38 85 LYS A C 1
ATOM 709 O O . LYS A 1 85 ? 10.042 16.321 -16.027 1.00 94.38 85 LYS A O 1
ATOM 714 N N . ALA A 1 86 ? 11.310 16.196 -14.182 1.00 96.25 86 ALA A N 1
ATOM 715 C CA . ALA A 1 86 ? 10.190 16.017 -13.277 1.00 96.25 86 ALA A CA 1
ATOM 716 C C . ALA A 1 86 ? 10.543 16.376 -11.845 1.00 96.25 86 ALA A C 1
ATOM 718 O O . ALA A 1 86 ? 11.664 16.139 -11.408 1.00 96.25 86 ALA A O 1
ATOM 719 N N . GLY A 1 87 ? 9.563 16.852 -11.093 1.00 91.88 87 GLY A N 1
ATOM 720 C CA . GLY A 1 87 ? 9.749 17.263 -9.712 1.00 91.88 87 GLY A CA 1
ATOM 721 C C . GLY A 1 87 ? 8.659 18.221 -9.276 1.00 91.88 87 GLY A C 1
ATOM 722 O O . GLY A 1 87 ? 7.590 18.261 -9.888 1.00 91.88 87 GLY A O 1
ATOM 723 N N . ILE A 1 88 ? 8.937 18.967 -8.213 1.00 88.75 88 ILE A N 1
ATOM 724 C CA . ILE A 1 88 ? 8.055 20.042 -7.777 1.00 88.75 88 ILE A CA 1
ATOM 725 C C . ILE A 1 88 ? 8.348 21.287 -8.610 1.00 88.75 88 ILE A C 1
ATOM 727 O O . ILE A 1 88 ? 9.509 21.645 -8.812 1.00 88.75 88 ILE A O 1
ATOM 731 N N . GLU A 1 89 ? 7.276 21.917 -9.074 1.00 77.56 89 GLU A N 1
ATOM 732 C CA . GLU A 1 89 ? 7.255 23.197 -9.768 1.00 77.56 89 GLU A CA 1
ATOM 733 C C . GLU A 1 89 ? 6.243 24.110 -9.078 1.00 77.56 89 GLU A C 1
ATOM 735 O O . GLU A 1 89 ? 5.107 23.702 -8.832 1.00 77.56 89 GLU A O 1
ATOM 740 N N . PHE A 1 90 ? 6.634 25.342 -8.766 1.00 68.25 90 PHE A N 1
ATOM 741 C CA . PHE A 1 90 ? 5.701 26.328 -8.233 1.00 68.25 90 PHE A CA 1
ATOM 742 C C . PHE A 1 90 ? 4.930 26.991 -9.382 1.00 68.25 90 PHE A C 1
ATOM 744 O O . PHE A 1 90 ? 5.484 27.804 -10.117 1.00 68.25 90 PHE A O 1
ATOM 751 N N . ASN A 1 91 ? 3.653 26.662 -9.553 1.00 64.44 91 ASN A N 1
ATOM 752 C CA . ASN A 1 91 ? 2.787 27.232 -10.589 1.00 64.44 91 ASN A CA 1
ATOM 753 C C . ASN A 1 91 ? 1.406 27.561 -10.003 1.00 64.44 91 ASN A C 1
ATOM 755 O O . ASN A 1 91 ? 1.029 27.045 -8.958 1.00 64.44 91 ASN A O 1
ATOM 759 N N . ASP A 1 92 ? 0.684 28.504 -10.612 1.00 60.75 92 ASP A N 1
ATOM 760 C CA . ASP A 1 92 ? -0.675 28.894 -10.193 1.00 60.75 92 ASP A CA 1
ATOM 761 C C . ASP A 1 92 ? -0.842 29.202 -8.684 1.00 60.75 92 ASP A C 1
ATOM 763 O O . ASP A 1 92 ? -1.913 29.035 -8.102 1.00 60.75 92 ASP A O 1
ATOM 767 N N . GLY A 1 93 ? 0.227 29.683 -8.036 1.00 61.16 93 GLY A N 1
ATOM 768 C CA . GLY A 1 93 ? 0.239 30.040 -6.614 1.00 61.16 93 GLY A CA 1
ATOM 769 C C . GLY A 1 93 ? 0.444 28.873 -5.638 1.00 61.16 93 GLY A C 1
ATOM 770 O O . GLY A 1 93 ? 0.335 29.094 -4.431 1.00 61.16 93 GLY A O 1
ATOM 771 N N . ALA A 1 94 ? 0.752 27.662 -6.116 1.00 70.81 94 ALA A N 1
ATOM 772 C CA . ALA A 1 94 ? 0.991 26.485 -5.282 1.00 70.81 94 ALA A CA 1
ATOM 773 C C . ALA A 1 94 ? 2.131 25.590 -5.821 1.00 70.81 94 ALA A C 1
ATOM 775 O O . ALA A 1 94 ? 2.406 25.563 -7.020 1.00 70.81 94 ALA A O 1
ATOM 776 N N . PRO A 1 95 ? 2.802 24.805 -4.959 1.00 78.50 95 PRO A N 1
ATOM 777 C CA . PRO A 1 95 ? 3.704 23.764 -5.428 1.00 78.50 95 PRO A CA 1
ATOM 778 C C . PRO A 1 95 ? 2.904 22.607 -6.040 1.00 78.50 95 PRO A C 1
ATOM 780 O O . PRO A 1 95 ? 2.039 22.014 -5.391 1.00 78.50 95 PRO A O 1
ATOM 783 N N . ALA A 1 96 ? 3.236 22.247 -7.273 1.00 83.62 96 ALA A N 1
ATOM 784 C CA . ALA A 1 96 ? 2.634 21.142 -8.001 1.00 83.62 96 ALA A CA 1
ATOM 785 C C . ALA A 1 96 ? 3.689 20.090 -8.346 1.00 83.62 96 ALA A C 1
ATOM 787 O O . ALA A 1 96 ? 4.847 20.410 -8.615 1.00 83.62 96 ALA A O 1
ATOM 788 N N . ILE A 1 97 ? 3.290 18.819 -8.356 1.00 93.06 97 ILE A N 1
ATOM 789 C CA . ILE A 1 97 ? 4.135 17.746 -8.882 1.00 93.06 97 ILE A CA 1
ATOM 790 C C . ILE A 1 97 ? 3.938 17.679 -10.392 1.00 93.06 97 ILE A C 1
ATOM 792 O O . ILE A 1 97 ? 2.813 17.560 -10.875 1.00 93.06 97 ILE A O 1
ATOM 796 N N . GLY A 1 98 ? 5.030 17.742 -11.146 1.00 91.00 98 GLY A N 1
ATOM 797 C CA . GLY A 1 98 ? 4.969 17.842 -12.596 1.00 91.00 98 GLY A CA 1
ATOM 798 C C . GLY A 1 98 ? 6.030 17.023 -13.307 1.00 91.00 98 GLY A C 1
ATOM 799 O O . GLY A 1 98 ? 7.035 16.589 -12.737 1.00 91.00 98 GLY A O 1
ATOM 800 N N . SER A 1 99 ? 5.795 16.804 -14.596 1.00 96.12 99 SER A N 1
ATOM 801 C CA . SER A 1 99 ? 6.788 16.257 -15.510 1.00 96.12 99 SER A CA 1
ATOM 802 C C . SER A 1 99 ? 6.651 16.872 -16.892 1.00 96.12 99 SER A C 1
ATOM 804 O O . SER A 1 99 ? 5.543 17.051 -17.398 1.00 96.12 99 SER A O 1
ATOM 806 N N . VAL A 1 100 ? 7.785 17.130 -17.530 1.00 94.94 100 VAL A N 1
ATOM 807 C CA . VAL A 1 100 ? 7.861 17.533 -18.930 1.00 94.94 100 VAL A CA 1
ATOM 808 C C . VAL A 1 100 ? 8.657 16.477 -19.671 1.00 94.94 100 VAL A C 1
ATOM 810 O O . VAL A 1 100 ? 9.827 16.246 -19.363 1.00 94.94 100 VAL A O 1
ATOM 813 N N . LEU A 1 101 ? 8.016 15.832 -20.639 1.00 97.38 101 LEU A N 1
ATOM 814 C CA . LEU A 1 101 ? 8.666 14.938 -21.583 1.00 97.38 101 LEU A CA 1
ATOM 815 C C . LEU A 1 101 ? 8.879 15.697 -22.886 1.00 97.38 101 LEU A C 1
ATOM 817 O O . LEU A 1 101 ? 7.919 16.133 -23.509 1.00 97.38 101 LEU A O 1
ATOM 821 N N . THR A 1 102 ? 10.121 15.822 -23.320 1.00 95.75 102 THR A N 1
ATOM 822 C CA . THR A 1 102 ? 10.467 16.502 -24.562 1.00 95.75 102 THR A CA 1
ATOM 823 C C . THR A 1 102 ? 10.956 15.485 -25.577 1.00 95.75 102 THR A C 1
ATOM 825 O O . THR A 1 102 ? 11.998 14.862 -25.388 1.00 95.75 102 THR A O 1
ATOM 828 N N . LEU A 1 103 ? 10.190 15.333 -26.658 1.00 94.81 103 LEU A N 1
ATOM 829 C CA . LEU A 1 103 ? 10.546 14.575 -27.861 1.00 94.81 103 LEU A CA 1
ATOM 830 C C . LEU A 1 103 ? 10.399 15.517 -29.062 1.00 94.81 103 LEU A C 1
ATOM 832 O O . LEU A 1 103 ? 9.380 15.535 -29.752 1.00 94.81 103 LEU A O 1
ATOM 836 N N . GLY A 1 104 ? 11.367 16.418 -29.228 1.00 92.75 104 GLY A N 1
ATOM 837 C CA . GLY A 1 104 ? 11.306 17.542 -30.168 1.00 92.75 104 GLY A CA 1
ATOM 838 C C . GLY A 1 104 ? 10.405 18.704 -29.719 1.00 92.75 104 GLY A C 1
ATOM 839 O O . GLY A 1 104 ? 10.756 19.856 -29.981 1.00 92.75 104 GLY A O 1
ATOM 840 N N . HIS A 1 105 ? 9.304 18.417 -29.017 1.00 94.06 105 HIS A N 1
ATOM 841 C CA . HIS A 1 105 ? 8.393 19.367 -28.365 1.00 94.06 105 HIS A CA 1
ATOM 842 C C . HIS A 1 105 ? 8.141 18.940 -26.915 1.00 94.06 105 HIS A C 1
ATOM 844 O O . HIS A 1 105 ? 8.121 17.742 -26.630 1.00 94.06 105 HIS A O 1
ATOM 850 N N . SER A 1 106 ? 7.964 19.907 -26.014 1.00 92.62 106 SER A N 1
ATOM 851 C CA . SER A 1 106 ? 7.701 19.660 -24.592 1.00 92.62 106 SER A CA 1
ATOM 852 C C . SER A 1 106 ? 6.240 19.297 -24.333 1.00 92.62 106 SER A C 1
ATOM 854 O O . SER A 1 106 ? 5.335 20.056 -24.654 1.00 92.62 106 SER A O 1
ATOM 856 N N . ASP A 1 107 ? 6.004 18.149 -23.720 1.00 96.69 107 ASP A N 1
ATOM 857 C CA . ASP A 1 107 ? 4.698 17.681 -23.262 1.00 96.69 107 ASP A CA 1
ATOM 858 C C . ASP A 1 107 ? 4.675 17.733 -21.727 1.00 96.69 107 ASP A C 1
ATOM 860 O O . ASP A 1 107 ? 5.328 16.928 -21.045 1.00 96.69 107 ASP A O 1
ATOM 864 N N . TRP A 1 108 ? 3.947 18.718 -21.199 1.00 89.75 108 TRP A N 1
ATOM 865 C CA . TRP A 1 108 ? 3.850 19.010 -19.774 1.00 89.75 108 TRP A CA 1
ATOM 866 C C . TRP A 1 108 ? 2.577 18.430 -19.163 1.00 89.75 108 TRP A C 1
ATOM 868 O O . TRP A 1 108 ? 1.469 18.689 -19.626 1.00 89.75 108 TRP A O 1
ATOM 878 N N . ALA A 1 109 ? 2.759 17.679 -18.080 1.00 90.12 109 ALA A N 1
ATOM 879 C CA . ALA A 1 109 ? 1.690 17.189 -17.225 1.00 90.12 109 ALA A CA 1
ATOM 880 C C . ALA A 1 109 ? 1.982 17.590 -15.775 1.00 90.12 109 ALA A C 1
ATOM 882 O O . ALA A 1 109 ? 3.113 17.433 -15.306 1.00 90.12 109 ALA A O 1
ATOM 883 N N . THR A 1 110 ? 0.959 18.069 -15.068 1.00 86.75 110 THR A N 1
ATOM 884 C CA . THR A 1 110 ? 1.053 18.568 -13.690 1.00 86.75 110 THR A CA 1
ATOM 885 C C . THR A 1 110 ? -0.106 18.050 -12.837 1.00 86.75 110 THR A C 1
ATOM 887 O O . THR A 1 110 ? -1.137 17.631 -13.369 1.00 86.75 110 THR A O 1
ATOM 890 N N . GLY A 1 111 ? 0.065 18.038 -11.518 1.00 86.62 111 GLY A N 1
ATOM 891 C CA . GLY A 1 111 ? -0.931 17.558 -10.570 1.00 86.62 111 GLY A CA 1
ATOM 892 C C . GLY A 1 111 ? -0.660 17.993 -9.131 1.00 86.62 111 GLY A C 1
ATOM 893 O O . GLY A 1 111 ? 0.332 18.651 -8.819 1.00 86.62 111 GLY A O 1
ATOM 894 N N . VAL A 1 112 ? -1.561 17.601 -8.230 1.00 85.00 112 VAL A N 1
ATOM 895 C CA . VAL A 1 112 ? -1.475 17.949 -6.806 1.00 85.00 112 VAL A CA 1
ATOM 896 C C . VAL A 1 112 ? -0.432 17.081 -6.107 1.00 85.00 112 VAL A C 1
ATOM 898 O O . VAL A 1 112 ? -0.471 15.852 -6.203 1.00 85.00 112 VAL A O 1
ATOM 901 N N . PHE A 1 113 ? 0.470 17.711 -5.351 1.00 85.69 113 PHE A N 1
ATOM 902 C CA . PHE A 1 113 ? 1.380 16.997 -4.463 1.00 85.69 113 PHE A CA 1
ATOM 903 C C . PHE A 1 113 ? 0.781 16.895 -3.048 1.00 85.69 113 PHE A C 1
ATOM 905 O O . PHE A 1 113 ? 0.573 17.921 -2.406 1.00 85.69 113 PHE A O 1
ATOM 912 N N . PRO A 1 114 ? 0.504 15.686 -2.524 1.00 80.75 114 PRO A N 1
ATOM 913 C CA . PRO A 1 114 ? -0.207 15.521 -1.251 1.00 80.75 114 PRO A CA 1
ATOM 914 C C . PRO A 1 114 ? 0.680 15.685 -0.002 1.00 80.75 114 PRO A C 1
ATOM 916 O O . PRO A 1 114 ? 0.194 15.515 1.113 1.00 80.75 114 PRO A O 1
ATOM 919 N N . GLY A 1 115 ? 1.984 15.938 -0.167 1.00 86.88 115 GLY A N 1
ATOM 920 C CA . GLY A 1 115 ? 2.969 15.957 0.917 1.00 86.88 115 GLY A CA 1
ATOM 921 C C . GLY A 1 115 ? 3.671 17.300 1.107 1.00 86.88 115 GLY A C 1
ATOM 922 O O . GLY A 1 115 ? 3.262 18.328 0.576 1.00 86.88 115 GLY A O 1
ATOM 923 N N . ASN A 1 116 ? 4.781 17.283 1.849 1.00 88.12 116 ASN A N 1
ATOM 924 C CA . ASN A 1 116 ? 5.637 18.457 2.006 1.00 88.12 116 ASN A CA 1
ATOM 925 C C . ASN A 1 116 ? 6.439 18.720 0.720 1.00 88.12 116 ASN A C 1
ATOM 927 O O . ASN A 1 116 ? 7.408 18.015 0.440 1.00 88.12 116 ASN A O 1
ATOM 931 N N . ALA A 1 117 ? 6.057 19.747 -0.037 1.00 87.62 117 ALA A N 1
ATOM 932 C CA . ALA A 1 117 ? 6.712 20.117 -1.289 1.00 87.62 117 ALA A CA 1
ATOM 933 C C . ALA A 1 117 ? 8.203 20.467 -1.134 1.00 87.62 117 ALA A C 1
ATOM 935 O O . ALA A 1 117 ? 8.961 20.278 -2.076 1.00 87.62 117 ALA A O 1
ATOM 936 N N . ASN A 1 118 ? 8.657 20.890 0.051 1.00 87.19 118 ASN A N 1
ATOM 937 C CA . ASN A 1 118 ? 10.062 21.237 0.292 1.00 87.19 118 ASN A CA 1
ATOM 938 C C . ASN A 1 118 ? 10.943 20.009 0.571 1.00 87.19 118 ASN A C 1
ATOM 940 O O . ASN A 1 118 ? 12.161 20.145 0.700 1.00 87.19 118 ASN A O 1
ATOM 944 N N . LEU A 1 119 ? 10.356 18.817 0.728 1.00 89.62 119 LEU A N 1
ATOM 945 C CA . LEU A 1 119 ? 11.087 17.587 1.020 1.00 89.62 119 LEU A CA 1
ATOM 946 C C . LEU A 1 119 ? 10.379 16.369 0.424 1.00 89.62 119 LEU A C 1
ATOM 948 O O . LEU A 1 119 ? 9.459 15.812 1.021 1.00 89.62 119 LEU A O 1
ATOM 952 N N . PHE A 1 120 ? 10.860 15.915 -0.726 1.00 91.69 120 PHE A N 1
ATOM 953 C CA . PHE A 1 120 ? 10.249 14.824 -1.477 1.00 91.69 120 PHE A CA 1
ATOM 954 C C . PHE A 1 120 ? 11.313 13.937 -2.116 1.00 91.69 120 PHE A C 1
ATOM 956 O O . PHE A 1 120 ? 12.509 14.225 -2.075 1.00 91.69 120 PHE A O 1
ATOM 963 N N . TRP A 1 121 ? 10.879 12.830 -2.705 1.00 94.38 121 TRP A N 1
ATOM 964 C CA . TRP A 1 121 ? 11.744 11.960 -3.479 1.00 94.38 121 TRP A CA 1
ATOM 965 C C . TRP A 1 121 ? 11.203 11.768 -4.887 1.00 94.38 121 TRP A C 1
ATOM 967 O O . TRP A 1 121 ? 9.992 11.733 -5.102 1.00 94.38 121 TRP A O 1
ATOM 977 N N . MET A 1 122 ? 12.120 11.560 -5.827 1.00 95.44 122 MET A N 1
ATOM 978 C CA . MET A 1 122 ? 11.829 11.212 -7.212 1.00 95.44 122 MET A CA 1
ATOM 979 C C . MET A 1 122 ? 12.522 9.904 -7.564 1.00 95.44 122 MET A C 1
ATOM 981 O O . MET A 1 122 ? 13.651 9.670 -7.136 1.00 95.44 122 MET A O 1
ATOM 985 N N . ARG A 1 123 ? 11.860 9.064 -8.360 1.00 95.44 123 ARG A N 1
ATOM 986 C CA . ARG A 1 123 ? 12.432 7.831 -8.903 1.00 95.44 123 ARG A CA 1
ATOM 987 C C . ARG A 1 123 ? 12.131 7.728 -10.389 1.00 95.44 123 ARG A C 1
ATOM 989 O O . ARG A 1 123 ? 10.975 7.811 -10.801 1.00 95.44 123 ARG A O 1
ATOM 996 N N . LEU A 1 124 ? 13.170 7.504 -11.179 1.00 95.50 124 LEU A N 1
ATOM 997 C CA . LEU A 1 124 ? 13.093 7.288 -12.613 1.00 95.50 124 LEU A CA 1
ATOM 998 C C . LEU A 1 124 ? 13.654 5.911 -12.953 1.00 95.50 124 LEU A C 1
ATOM 1000 O O . LEU A 1 124 ? 14.827 5.642 -12.717 1.00 95.50 124 LEU A O 1
ATOM 1004 N N . THR A 1 125 ? 12.835 5.068 -13.568 1.00 92.94 125 THR A N 1
ATOM 1005 C CA . THR A 1 125 ? 13.269 3.789 -14.128 1.00 92.94 125 THR A CA 1
ATOM 1006 C C . THR A 1 125 ? 13.188 3.838 -15.644 1.00 92.94 125 THR A C 1
ATOM 1008 O O . THR A 1 125 ? 12.134 4.155 -16.196 1.00 92.94 125 THR A O 1
ATOM 1011 N N . ARG A 1 126 ? 14.274 3.455 -16.315 1.00 89.50 126 ARG A N 1
ATOM 1012 C CA . ARG A 1 126 ? 14.286 3.127 -17.738 1.00 89.50 126 ARG A CA 1
ATOM 1013 C C . ARG A 1 126 ? 14.337 1.613 -17.912 1.00 89.50 126 ARG A C 1
ATOM 1015 O O . ARG A 1 126 ? 15.189 0.952 -17.321 1.00 89.50 126 ARG A O 1
ATOM 1022 N N . LYS A 1 127 ? 13.447 1.086 -18.752 1.00 89.19 127 LYS A N 1
ATOM 1023 C CA . LYS A 1 127 ? 13.461 -0.310 -19.195 1.00 89.19 127 LYS A CA 1
ATOM 1024 C C . LYS A 1 127 ? 13.187 -0.383 -20.695 1.00 89.19 127 LYS A C 1
ATOM 1026 O O . LYS A 1 127 ? 12.067 -0.101 -21.120 1.00 89.19 127 LYS A O 1
ATOM 1031 N N . GLY A 1 128 ? 14.199 -0.736 -21.483 1.00 88.31 128 GLY A N 1
ATOM 1032 C CA . GLY A 1 128 ? 14.184 -0.594 -22.937 1.00 88.31 128 GLY A CA 1
ATOM 1033 C C . GLY A 1 128 ? 13.865 0.848 -23.337 1.00 88.31 128 GLY A C 1
ATOM 1034 O O . GLY A 1 128 ? 14.548 1.790 -22.918 1.00 88.31 128 GLY A O 1
ATOM 1035 N N . ASP A 1 129 ? 12.768 1.007 -24.074 1.00 90.88 129 ASP A N 1
ATOM 1036 C CA . ASP A 1 129 ? 12.278 2.299 -24.573 1.00 90.88 129 ASP A CA 1
ATOM 1037 C C . ASP A 1 129 ? 11.145 2.868 -23.704 1.00 90.88 129 ASP A C 1
ATOM 1039 O O . ASP A 1 129 ? 10.346 3.692 -24.143 1.00 90.88 129 ASP A O 1
ATOM 1043 N N . SER A 1 130 ? 11.013 2.390 -22.465 1.00 92.56 130 SER A N 1
ATOM 1044 C CA . SER A 1 130 ? 9.991 2.845 -21.520 1.00 92.56 130 SER A CA 1
ATOM 1045 C C . SER A 1 130 ? 10.612 3.592 -20.348 1.00 92.56 130 SER A C 1
ATOM 1047 O O . SER A 1 130 ? 11.550 3.099 -19.716 1.00 92.56 130 SER A O 1
ATOM 1049 N N . LEU A 1 131 ? 10.033 4.744 -20.010 1.00 95.00 131 LEU A N 1
ATOM 1050 C CA . LEU A 1 131 ? 10.296 5.471 -18.773 1.00 95.00 131 LEU A CA 1
ATOM 1051 C C . LEU A 1 131 ? 9.129 5.314 -17.813 1.00 95.00 131 LEU A C 1
ATOM 1053 O O . LEU A 1 131 ? 7.973 5.554 -18.164 1.00 95.00 131 LEU A O 1
ATOM 1057 N N . ARG A 1 132 ? 9.456 4.969 -16.572 1.00 95.88 132 ARG A N 1
ATOM 1058 C CA . ARG A 1 132 ? 8.531 4.923 -15.448 1.00 95.88 132 ARG A CA 1
ATOM 1059 C C . ARG A 1 132 ? 9.011 5.897 -14.383 1.00 95.88 132 ARG A C 1
ATOM 1061 O O . ARG A 1 132 ? 10.047 5.683 -13.761 1.00 95.88 132 ARG A O 1
ATOM 1068 N N . LEU A 1 133 ? 8.241 6.956 -14.190 1.00 97.06 133 LEU A N 1
ATOM 1069 C CA . LEU A 1 133 ? 8.526 8.045 -13.272 1.00 97.06 133 LEU A CA 1
ATOM 1070 C C . LEU A 1 133 ? 7.588 7.964 -12.067 1.00 97.06 133 LEU A C 1
ATOM 1072 O O . LEU A 1 133 ? 6.372 7.839 -12.223 1.00 97.06 133 LEU A O 1
ATOM 1076 N N . GLN A 1 134 ? 8.152 8.040 -10.870 1.00 96.94 134 GLN A N 1
ATOM 1077 C CA . GLN A 1 134 ? 7.438 7.998 -9.597 1.00 96.94 134 GLN A CA 1
ATOM 1078 C C . GLN A 1 134 ? 7.923 9.128 -8.686 1.00 96.94 134 GLN A C 1
ATOM 1080 O O . GLN A 1 134 ? 9.062 9.583 -8.802 1.00 96.94 134 GLN A O 1
ATOM 1085 N N . TYR A 1 135 ? 7.074 9.530 -7.747 1.00 95.25 135 TYR A N 1
ATOM 1086 C CA . TYR A 1 135 ? 7.426 10.443 -6.658 1.00 95.25 135 TYR A CA 1
ATOM 1087 C C . TYR A 1 135 ? 7.112 9.798 -5.310 1.00 95.25 135 TYR A C 1
ATOM 1089 O O . TYR A 1 135 ? 6.413 8.789 -5.256 1.00 95.25 135 TYR A O 1
ATOM 1097 N N . SER A 1 136 ? 7.610 10.374 -4.220 1.00 91.75 136 SER A N 1
ATOM 1098 C CA . SER A 1 136 ? 7.240 9.976 -2.863 1.00 91.75 136 SER A CA 1
ATOM 1099 C C . SER A 1 136 ? 7.323 11.156 -1.898 1.00 91.75 136 SER A C 1
ATOM 1101 O O . SER A 1 136 ? 8.234 11.977 -1.993 1.00 91.75 136 SER A O 1
ATOM 1103 N N . ALA A 1 137 ? 6.378 11.226 -0.960 1.00 91.19 137 ALA A N 1
ATOM 1104 C CA . ALA A 1 137 ? 6.380 12.203 0.132 1.00 91.19 137 ALA A CA 1
ATOM 1105 C C . ALA A 1 137 ? 7.053 11.671 1.413 1.00 91.19 137 ALA A C 1
ATOM 1107 O O . ALA A 1 137 ? 7.372 12.446 2.309 1.00 91.19 137 ALA A O 1
ATOM 1108 N N . ASP A 1 138 ? 7.260 10.357 1.513 1.00 85.50 138 ASP A N 1
ATOM 1109 C CA . ASP A 1 138 ? 7.726 9.669 2.725 1.00 85.50 138 ASP A CA 1
ATOM 1110 C C . ASP A 1 138 ? 8.941 8.752 2.482 1.00 85.50 138 ASP A C 1
ATOM 1112 O O . ASP A 1 138 ? 9.485 8.173 3.426 1.00 85.50 138 ASP A O 1
ATOM 1116 N N . GLY A 1 139 ? 9.368 8.602 1.225 1.00 81.69 139 GLY A N 1
ATOM 1117 C CA . GLY A 1 139 ? 10.414 7.673 0.795 1.00 81.69 139 GLY A CA 1
ATOM 1118 C C . GLY A 1 139 ? 9.987 6.199 0.809 1.00 81.69 139 GLY A C 1
ATOM 1119 O O . GLY A 1 139 ? 10.828 5.328 0.571 1.00 81.69 139 GLY A O 1
ATOM 1120 N N . LYS A 1 140 ? 8.709 5.903 1.087 1.00 78.19 140 LYS A N 1
ATOM 1121 C CA . LYS A 1 140 ? 8.149 4.549 1.238 1.00 78.19 140 LYS A CA 1
ATOM 1122 C C . LYS A 1 140 ? 7.085 4.258 0.186 1.00 78.19 140 LYS A C 1
ATOM 1124 O O . LYS A 1 140 ? 7.148 3.236 -0.488 1.00 78.19 140 LYS A O 1
ATOM 1129 N N . THR A 1 141 ? 6.136 5.170 0.017 1.00 78.56 141 THR A N 1
ATOM 1130 C CA . THR A 1 141 ? 5.030 5.054 -0.932 1.00 78.56 141 THR A CA 1
ATOM 1131 C C . THR A 1 141 ? 5.414 5.751 -2.228 1.00 78.56 141 THR A C 1
ATOM 1133 O O . THR A 1 141 ? 5.744 6.935 -2.210 1.00 78.56 141 THR A O 1
ATOM 1136 N N . TRP A 1 142 ? 5.355 5.037 -3.356 1.00 89.81 142 TRP A N 1
ATOM 1137 C CA . TRP A 1 142 ? 5.815 5.544 -4.656 1.00 89.81 142 TRP A CA 1
ATOM 1138 C C . TRP A 1 142 ? 4.708 5.547 -5.721 1.00 89.81 142 TRP A C 1
ATOM 1140 O O . TRP A 1 142 ? 4.712 4.675 -6.601 1.00 89.81 142 TRP A O 1
ATOM 1150 N N . PRO A 1 143 ? 3.750 6.492 -5.677 1.00 91.56 143 PRO A N 1
ATOM 1151 C CA . PRO A 1 143 ? 2.757 6.643 -6.735 1.00 91.56 143 PRO A CA 1
ATOM 1152 C C . PRO A 1 143 ? 3.404 6.848 -8.111 1.00 91.56 143 PRO A C 1
ATOM 1154 O O . PRO A 1 143 ? 4.506 7.390 -8.238 1.00 91.56 143 PRO A O 1
ATOM 1157 N N . LEU A 1 144 ? 2.718 6.386 -9.158 1.00 95.50 144 LEU A N 1
ATOM 1158 C CA . LEU A 1 144 ? 3.130 6.634 -10.537 1.00 95.50 144 LEU A CA 1
ATOM 1159 C C . LEU A 1 144 ? 2.835 8.094 -10.893 1.00 95.50 144 LEU A C 1
ATOM 1161 O O . LEU A 1 144 ? 1.697 8.530 -10.770 1.00 95.50 144 LEU A O 1
ATOM 1165 N N . LEU A 1 145 ? 3.848 8.812 -11.378 1.00 95.06 145 LEU A N 1
ATOM 1166 C CA . LEU A 1 145 ? 3.684 10.145 -11.957 1.00 95.06 145 LEU A CA 1
ATOM 1167 C C . LEU A 1 145 ? 3.423 10.062 -13.456 1.00 95.06 145 LEU A C 1
ATOM 1169 O O . LEU A 1 145 ? 2.509 10.686 -13.979 1.00 95.06 145 LEU A O 1
ATOM 1173 N N . ARG A 1 146 ? 4.260 9.291 -14.158 1.00 96.44 146 ARG A N 1
ATOM 1174 C CA . ARG A 1 146 ? 4.202 9.170 -15.613 1.00 96.44 146 ARG A CA 1
ATOM 1175 C C . ARG A 1 146 ? 4.766 7.835 -16.063 1.00 96.44 146 ARG A C 1
ATOM 1177 O O . ARG A 1 146 ? 5.803 7.384 -15.578 1.00 96.44 146 ARG A O 1
ATOM 1184 N N . LEU A 1 147 ? 4.084 7.222 -17.018 1.00 96.00 147 LEU A N 1
ATOM 1185 C CA . LEU A 1 147 ? 4.592 6.107 -17.803 1.00 96.00 147 LEU A CA 1
ATOM 1186 C C . LEU A 1 147 ? 4.598 6.564 -19.256 1.00 96.00 147 LEU A C 1
ATOM 1188 O O . LEU A 1 147 ? 3.556 6.964 -19.769 1.00 96.00 147 LEU A O 1
ATOM 1192 N N . ALA A 1 148 ? 5.761 6.561 -19.896 1.00 95.44 148 ALA A N 1
ATOM 1193 C CA . ALA A 1 148 ? 5.892 7.085 -21.247 1.00 95.44 148 ALA A CA 1
ATOM 1194 C C . ALA A 1 148 ? 6.913 6.305 -22.069 1.00 95.44 148 ALA A C 1
ATOM 1196 O O . ALA A 1 148 ? 7.856 5.716 -21.539 1.00 95.44 148 ALA A O 1
ATOM 1197 N N . HIS A 1 149 ? 6.719 6.342 -23.382 1.00 94.06 149 HIS A N 1
ATOM 1198 C CA . HIS A 1 149 ? 7.708 5.890 -24.345 1.00 94.06 149 HIS A CA 1
ATOM 1199 C C . HIS A 1 149 ? 8.839 6.923 -24.464 1.00 94.06 149 HIS A C 1
ATOM 1201 O O . HIS A 1 149 ? 8.585 8.126 -24.541 1.00 94.06 149 HIS A O 1
ATOM 1207 N N . PHE A 1 150 ? 10.083 6.450 -24.494 1.00 90.25 150 PHE A N 1
ATOM 1208 C CA . PHE A 1 150 ? 11.283 7.251 -24.706 1.00 90.25 150 PHE A CA 1
ATOM 1209 C C . PHE A 1 150 ? 12.251 6.463 -25.602 1.00 90.25 150 PHE A C 1
ATOM 1211 O O . PHE A 1 150 ? 12.929 5.557 -25.112 1.00 90.25 150 PHE A O 1
ATOM 1218 N N . PRO A 1 151 ? 12.271 6.750 -26.916 1.00 81.62 151 PRO A N 1
ATOM 1219 C CA . PRO A 1 151 ? 12.901 5.886 -27.909 1.00 81.62 151 PRO A CA 1
ATOM 1220 C C . PRO A 1 151 ? 14.413 5.742 -27.715 1.00 81.62 151 PRO A C 1
ATOM 1222 O O . PRO A 1 151 ? 15.114 6.714 -27.414 1.00 81.62 151 PRO A O 1
ATOM 1225 N N . GLY A 1 152 ? 14.878 4.507 -27.927 1.00 64.69 152 GLY A N 1
ATOM 1226 C CA . GLY A 1 152 ? 16.170 3.972 -27.520 1.00 64.69 152 GLY A CA 1
ATOM 1227 C C . GLY A 1 152 ? 17.416 4.738 -27.960 1.00 64.69 152 GLY A C 1
ATOM 1228 O O . GLY A 1 152 ? 17.541 5.260 -29.068 1.00 64.69 152 GLY A O 1
ATOM 1229 N N . PHE A 1 153 ? 18.373 4.755 -27.040 1.00 62.22 153 PHE A N 1
ATOM 1230 C CA . PHE A 1 153 ? 19.753 5.196 -27.220 1.00 62.22 153 PHE A CA 1
ATOM 1231 C C . PHE A 1 153 ? 20.665 4.405 -26.276 1.00 62.22 153 PHE A C 1
ATOM 1233 O O . PHE A 1 153 ? 20.240 3.939 -25.207 1.00 62.22 153 PHE A O 1
ATOM 1240 N N . ASP A 1 154 ? 21.937 4.310 -26.654 1.00 59.47 154 ASP A N 1
ATOM 1241 C CA . ASP A 1 154 ? 22.955 3.571 -25.906 1.00 59.47 154 ASP A CA 1
ATOM 1242 C C . ASP A 1 154 ? 23.434 4.313 -24.650 1.00 59.47 154 ASP A C 1
ATOM 1244 O O . ASP A 1 154 ? 23.859 3.667 -23.694 1.00 59.47 154 ASP A O 1
ATOM 1248 N N . LYS A 1 155 ? 23.342 5.655 -24.616 1.00 59.62 155 LYS A N 1
ATOM 1249 C CA . LYS A 1 155 ? 23.786 6.498 -23.491 1.00 59.62 155 LYS A CA 1
ATOM 1250 C C . LYS A 1 155 ? 22.828 7.651 -23.185 1.00 59.62 155 LYS A C 1
ATOM 1252 O O . LYS A 1 155 ? 22.396 8.350 -24.095 1.00 59.62 155 LYS A O 1
ATOM 1257 N N . CYS A 1 156 ? 22.550 7.864 -21.904 1.00 63.00 156 CYS A N 1
ATOM 1258 C CA . CYS A 1 156 ? 21.842 9.025 -21.362 1.00 63.00 156 CYS A CA 1
ATOM 1259 C C . CYS A 1 156 ? 22.573 9.579 -20.153 1.00 63.00 156 CYS A C 1
ATOM 1261 O O . CYS A 1 156 ? 23.475 8.932 -19.642 1.00 63.00 156 CYS A O 1
ATOM 1263 N N . ARG A 1 157 ? 22.124 10.723 -19.644 1.00 72.81 157 ARG A N 1
ATOM 1264 C CA . ARG A 1 157 ? 22.612 11.289 -18.390 1.00 72.81 157 ARG A CA 1
ATOM 1265 C C . ARG A 1 157 ? 21.532 11.288 -17.324 1.00 72.81 157 ARG A C 1
ATOM 1267 O O . ARG A 1 157 ? 20.392 11.649 -17.618 1.00 72.81 157 ARG A O 1
ATOM 1274 N N . VAL A 1 158 ? 21.904 10.930 -16.099 1.00 62.00 158 VAL A N 1
ATOM 1275 C CA . VAL A 1 158 ? 21.057 11.026 -14.897 1.00 62.00 158 VAL A CA 1
ATOM 1276 C C . VAL A 1 158 ? 21.924 11.485 -13.730 1.00 62.00 158 VAL A C 1
ATOM 1278 O O . VAL A 1 158 ? 23.112 11.174 -13.682 1.00 62.00 158 VAL A O 1
ATOM 1281 N N . LEU A 1 159 ? 21.339 12.206 -12.778 1.00 55.38 159 LEU A N 1
ATOM 1282 C CA . LEU A 1 159 ? 21.934 12.370 -11.450 1.00 55.38 159 LEU A CA 1
ATOM 1283 C C . LEU A 1 159 ? 22.147 10.951 -10.863 1.00 55.38 159 LEU A C 1
ATOM 1285 O O . LEU A 1 159 ? 21.338 10.073 -11.123 1.00 55.38 159 LEU A O 1
ATOM 1289 N N . LEU A 1 160 ? 23.235 10.674 -10.148 1.00 46.69 160 LEU A N 1
ATOM 1290 C CA . LEU A 1 160 ? 23.402 9.481 -9.303 1.00 46.69 160 LEU A CA 1
ATOM 1291 C C . LEU A 1 160 ? 23.627 9.945 -7.845 1.00 46.69 160 LEU A C 1
ATOM 1293 O O . LEU A 1 160 ? 23.966 11.096 -7.596 1.00 46.69 160 LEU A O 1
ATOM 1297 N N . M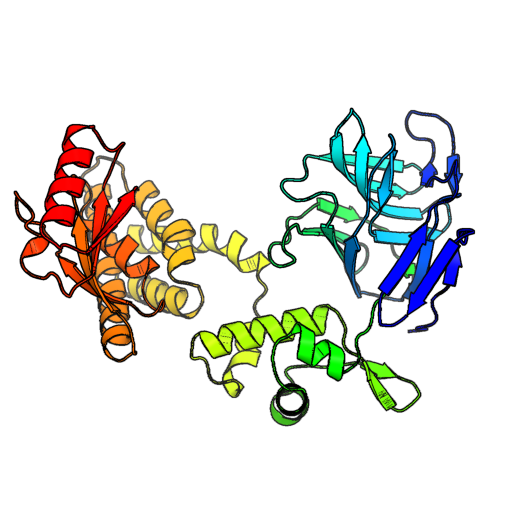ET A 1 161 ? 23.484 9.073 -6.855 1.00 41.12 161 MET A N 1
ATOM 1298 C CA . MET A 1 161 ? 24.121 9.255 -5.543 1.00 41.12 161 MET A CA 1
ATOM 1299 C C . MET A 1 161 ? 24.582 7.882 -5.069 1.00 41.12 161 MET A C 1
ATOM 1301 O O . MET A 1 161 ? 23.911 6.879 -5.322 1.00 41.12 161 MET A O 1
ATOM 1305 N N . SER A 1 162 ? 25.741 7.822 -4.414 1.00 41.09 162 SER A N 1
ATOM 1306 C CA . SER A 1 162 ? 26.259 6.587 -3.825 1.00 41.09 162 SER A CA 1
ATOM 1307 C C . SER A 1 162 ? 26.708 6.830 -2.388 1.00 41.09 162 SER A C 1
ATOM 1309 O O . SER A 1 162 ? 27.263 7.879 -2.075 1.00 41.09 162 SER A O 1
ATOM 1311 N N . TYR A 1 163 ? 26.453 5.857 -1.520 1.00 48.97 163 TYR A N 1
ATOM 1312 C CA . TYR A 1 163 ? 26.722 5.905 -0.089 1.00 48.97 163 TYR A CA 1
ATOM 1313 C C . TYR A 1 163 ? 27.901 5.004 0.269 1.00 48.97 163 TYR A C 1
ATOM 1315 O O . TYR A 1 163 ? 28.031 3.879 -0.230 1.00 48.97 163 TYR A O 1
ATOM 1323 N N . SER A 1 164 ? 28.738 5.454 1.202 1.00 58.81 164 SER A N 1
ATOM 1324 C CA . SER A 1 164 ? 29.710 4.588 1.863 1.00 58.81 164 SER A CA 1
ATOM 1325 C C . SER A 1 164 ? 29.008 3.592 2.792 1.00 58.81 164 SER A C 1
ATOM 1327 O O . SER A 1 164 ? 27.858 3.763 3.195 1.00 58.81 164 SER A O 1
ATOM 1329 N N . ILE A 1 165 ? 29.717 2.540 3.211 1.00 65.44 165 ILE A N 1
ATOM 1330 C CA . ILE A 1 165 ? 29.140 1.550 4.130 1.00 65.44 165 ILE A CA 1
ATOM 1331 C C . ILE A 1 165 ? 28.745 2.128 5.501 1.00 65.44 165 ILE A C 1
ATOM 1333 O O . ILE A 1 165 ? 27.830 1.609 6.140 1.00 65.44 165 ILE A O 1
ATOM 1337 N N . GLY A 1 166 ? 29.441 3.168 5.970 1.00 50.50 166 GLY A N 1
ATOM 1338 C CA . GLY A 1 166 ? 29.135 3.820 7.245 1.00 50.50 166 GLY A CA 1
ATOM 1339 C C . GLY A 1 166 ? 27.829 4.606 7.168 1.00 50.50 166 GLY A C 1
ATOM 1340 O O . GLY A 1 166 ? 26.970 4.478 8.038 1.00 50.50 166 GLY A O 1
ATOM 1341 N N . GLU A 1 167 ? 27.640 5.348 6.080 1.00 47.31 167 GLU A N 1
ATOM 1342 C CA . GLU A 1 167 ? 26.405 6.088 5.811 1.00 47.31 167 GLU A CA 1
ATOM 1343 C C . GLU A 1 167 ? 25.236 5.140 5.560 1.00 47.31 167 GLU A C 1
ATOM 1345 O O . GLU A 1 167 ? 24.174 5.306 6.152 1.00 47.31 167 GLU A O 1
ATOM 1350 N N . PHE A 1 168 ? 25.461 4.092 4.768 1.00 56.22 168 PHE A N 1
ATOM 1351 C CA . PHE A 1 168 ? 24.496 3.032 4.501 1.00 56.22 168 PHE A CA 1
ATOM 1352 C C . PHE A 1 168 ? 23.995 2.362 5.794 1.00 56.22 168 PHE A C 1
ATOM 1354 O O . PHE A 1 168 ? 22.791 2.203 5.995 1.00 56.22 168 PHE A O 1
ATOM 1361 N N . ALA A 1 169 ? 24.909 2.040 6.716 1.00 60.91 169 ALA A N 1
ATOM 1362 C CA . ALA A 1 169 ? 24.587 1.501 8.037 1.00 60.91 169 ALA A CA 1
ATOM 1363 C C . ALA A 1 169 ? 23.752 2.472 8.884 1.00 60.91 169 ALA A C 1
ATOM 1365 O O . ALA A 1 169 ? 22.740 2.077 9.469 1.00 60.91 169 ALA A O 1
ATOM 1366 N N . ARG A 1 170 ? 24.140 3.753 8.905 1.00 54.41 170 ARG A N 1
ATOM 1367 C CA . ARG A 1 170 ? 23.409 4.811 9.615 1.00 54.41 170 ARG A CA 1
ATOM 1368 C C . ARG A 1 170 ? 21.986 4.973 9.077 1.00 54.41 170 ARG A C 1
ATOM 1370 O O . ARG A 1 170 ? 21.052 5.041 9.867 1.00 54.41 170 ARG A O 1
ATOM 1377 N N . LEU A 1 171 ? 21.821 4.999 7.755 1.00 45.56 171 LEU A N 1
ATOM 1378 C CA . LEU A 1 171 ? 20.527 5.178 7.088 1.00 45.56 171 LEU A CA 1
ATOM 1379 C C . LEU A 1 171 ? 19.591 3.979 7.287 1.00 45.56 171 LEU A C 1
ATOM 1381 O O . LEU A 1 171 ? 18.388 4.162 7.447 1.00 45.56 171 LEU A O 1
ATOM 1385 N N . CYS A 1 172 ? 20.136 2.762 7.339 1.00 56.28 172 CYS A N 1
ATOM 1386 C CA . CYS A 1 172 ? 19.353 1.554 7.606 1.00 56.28 172 CYS A CA 1
ATOM 1387 C C . CYS A 1 172 ? 19.095 1.315 9.105 1.00 56.28 172 CYS A C 1
ATOM 1389 O O . CYS A 1 172 ? 18.313 0.435 9.457 1.00 56.28 172 CYS A O 1
ATOM 1391 N N . GLY A 1 173 ? 19.768 2.048 9.998 1.00 59.59 173 GLY A N 1
ATOM 1392 C CA . GLY A 1 173 ? 19.663 1.856 11.446 1.00 59.59 173 GLY A CA 1
ATOM 1393 C C . GLY A 1 173 ? 20.239 0.525 11.946 1.00 59.59 173 GLY A C 1
ATOM 1394 O O . GLY A 1 173 ? 19.810 0.031 12.987 1.00 59.59 173 GLY A O 1
ATOM 1395 N N . ILE A 1 174 ? 21.188 -0.081 11.217 1.00 73.75 174 ILE A N 1
ATOM 1396 C CA . ILE A 1 174 ? 21.833 -1.354 11.588 1.00 73.75 174 ILE A CA 1
ATOM 1397 C C . ILE A 1 174 ? 23.345 -1.318 11.353 1.00 73.75 174 ILE A C 1
ATOM 1399 O O . ILE A 1 174 ? 23.844 -0.581 10.511 1.00 73.75 174 ILE A O 1
ATOM 1403 N N . ASN A 1 175 ? 24.100 -2.143 12.082 1.00 77.44 175 ASN A N 1
ATOM 1404 C CA . ASN A 1 175 ? 25.563 -2.132 12.011 1.00 77.44 175 ASN A CA 1
ATOM 1405 C C . ASN A 1 175 ? 26.087 -2.583 10.626 1.00 77.44 175 ASN A C 1
ATOM 1407 O O . ASN A 1 175 ? 25.638 -3.587 10.064 1.00 77.44 175 ASN A O 1
ATOM 1411 N N . ALA A 1 176 ? 27.118 -1.896 10.123 1.00 72.56 176 ALA A N 1
ATOM 1412 C CA . ALA A 1 176 ? 27.864 -2.241 8.913 1.00 72.56 176 ALA A CA 1
ATOM 1413 C C . ALA A 1 176 ? 28.325 -3.712 8.881 1.00 72.56 176 ALA A C 1
ATOM 1415 O O . ALA A 1 176 ? 28.355 -4.332 7.816 1.00 72.56 176 ALA A O 1
ATOM 1416 N N . THR A 1 177 ? 28.654 -4.305 10.033 1.00 80.56 177 THR A N 1
ATOM 1417 C CA . THR A 1 177 ? 29.025 -5.728 10.130 1.00 80.56 177 THR A CA 1
ATOM 1418 C C . THR A 1 177 ? 27.874 -6.656 9.724 1.00 80.56 177 THR A C 1
ATOM 1420 O O . THR A 1 177 ? 28.096 -7.632 9.004 1.00 80.56 177 THR A O 1
ATOM 1423 N N . THR A 1 178 ? 26.638 -6.326 10.108 1.00 79.12 178 THR A N 1
ATOM 1424 C CA . THR A 1 178 ? 25.423 -7.073 9.742 1.00 79.12 178 THR A CA 1
ATOM 1425 C C . THR A 1 178 ? 25.157 -6.979 8.242 1.00 79.12 178 THR A C 1
ATOM 1427 O O . THR A 1 178 ? 24.938 -7.997 7.586 1.00 79.12 178 THR A O 1
ATOM 1430 N N . LEU A 1 179 ? 25.295 -5.783 7.666 1.00 79.06 179 LEU A N 1
ATOM 1431 C CA . LEU A 1 179 ? 25.138 -5.544 6.227 1.00 79.06 179 LEU A CA 1
ATOM 1432 C C . LEU A 1 179 ? 26.188 -6.304 5.395 1.00 79.06 179 LEU A C 1
ATOM 1434 O O . LEU A 1 179 ? 25.863 -6.926 4.381 1.00 79.06 179 LEU A O 1
ATOM 1438 N N . ARG A 1 180 ? 27.446 -6.360 5.863 1.00 80.50 180 ARG A N 1
ATOM 1439 C CA . ARG A 1 180 ? 28.499 -7.203 5.256 1.00 80.50 180 ARG A CA 1
ATOM 1440 C C . ARG A 1 180 ? 28.163 -8.687 5.341 1.00 80.50 180 ARG A C 1
ATOM 1442 O O . ARG A 1 180 ? 28.448 -9.427 4.399 1.00 80.50 180 ARG A O 1
ATOM 1449 N N . ALA A 1 181 ? 27.579 -9.134 6.452 1.00 84.31 181 ALA A N 1
ATOM 1450 C CA . ALA A 1 181 ? 27.150 -10.518 6.605 1.00 84.31 181 ALA A CA 1
ATOM 1451 C C . ALA A 1 181 ? 26.010 -10.860 5.633 1.00 84.31 181 ALA A C 1
ATOM 1453 O O . ALA A 1 181 ? 26.063 -11.917 5.007 1.00 84.31 181 ALA A O 1
ATOM 1454 N N . TRP A 1 182 ? 25.038 -9.962 5.436 1.00 86.56 182 TRP A N 1
ATOM 1455 C CA . TRP A 1 182 ? 23.947 -10.138 4.468 1.00 86.56 182 TRP A CA 1
ATOM 1456 C C . TRP A 1 182 ? 24.438 -10.246 3.029 1.00 86.56 182 TRP A C 1
ATOM 1458 O O . TRP A 1 182 ? 24.013 -11.143 2.297 1.00 86.56 182 TRP A O 1
ATOM 1468 N N . GLN A 1 183 ? 25.396 -9.401 2.649 1.00 83.81 183 GLN A N 1
ATOM 1469 C CA . GLN A 1 183 ? 26.078 -9.516 1.365 1.00 83.81 183 GLN A CA 1
ATOM 1470 C C . GLN A 1 183 ? 26.819 -10.857 1.243 1.00 83.81 183 GLN A C 1
ATOM 1472 O O . GLN A 1 183 ? 26.584 -11.611 0.305 1.00 83.81 183 GLN A O 1
ATOM 1477 N N . ARG A 1 184 ? 27.728 -11.164 2.177 1.00 88.81 184 ARG A N 1
ATOM 1478 C CA . ARG A 1 184 ? 28.665 -12.291 2.038 1.00 88.81 184 ARG A CA 1
ATOM 1479 C C . ARG A 1 184 ? 27.999 -13.658 2.194 1.00 88.81 184 ARG A C 1
ATOM 1481 O O . ARG A 1 184 ? 28.369 -14.582 1.483 1.00 88.81 184 ARG A O 1
ATOM 1488 N N . ARG A 1 185 ? 27.091 -13.811 3.162 1.00 84.88 185 ARG A N 1
ATOM 1489 C CA . ARG A 1 185 ? 26.520 -15.118 3.535 1.00 84.88 185 ARG A CA 1
ATOM 1490 C C . ARG A 1 185 ? 25.252 -15.449 2.758 1.00 84.88 185 ARG A C 1
ATOM 1492 O O . ARG A 1 185 ? 25.032 -16.609 2.442 1.00 84.88 185 ARG A O 1
ATOM 1499 N N . TYR A 1 186 ? 24.435 -14.443 2.452 1.00 81.44 186 TYR A N 1
ATOM 1500 C CA . TYR A 1 186 ? 23.111 -14.652 1.855 1.00 81.44 186 TYR A CA 1
ATOM 1501 C C . TYR A 1 186 ? 22.989 -14.059 0.439 1.00 81.44 186 TYR A C 1
ATOM 1503 O O . TYR A 1 186 ? 22.066 -14.395 -0.311 1.00 81.44 186 TYR A O 1
ATOM 1511 N N . GLY A 1 187 ? 23.939 -13.211 0.025 1.00 83.94 187 GLY A N 1
ATOM 1512 C CA . GLY A 1 187 ? 23.907 -12.544 -1.278 1.00 83.94 187 GLY A CA 1
ATOM 1513 C C . GLY A 1 187 ? 22.683 -11.645 -1.439 1.00 83.94 187 GLY A C 1
ATOM 1514 O O . GLY A 1 187 ? 22.109 -11.603 -2.526 1.00 83.94 187 GLY A O 1
ATOM 1515 N N . LEU A 1 188 ? 22.246 -11.021 -0.339 1.00 81.25 188 LEU A N 1
ATOM 1516 C CA . LEU A 1 188 ? 21.044 -10.183 -0.262 1.00 81.25 188 LEU A CA 1
ATOM 1517 C C . LEU A 1 188 ? 21.278 -8.737 -0.710 1.00 81.25 188 LEU A C 1
ATOM 1519 O O . LEU A 1 188 ? 20.318 -8.046 -1.011 1.00 81.25 188 LEU A O 1
ATOM 1523 N N . LEU A 1 189 ? 22.536 -8.301 -0.743 1.00 80.44 189 LEU A N 1
ATOM 1524 C CA . LEU A 1 189 ? 22.956 -6.978 -1.199 1.00 80.44 189 LEU A CA 1
ATOM 1525 C C . LEU A 1 189 ? 24.078 -7.156 -2.220 1.00 80.44 189 LEU A C 1
ATOM 1527 O O . LEU A 1 189 ? 24.926 -8.042 -2.049 1.00 80.44 189 LEU A O 1
ATOM 1531 N N . LYS A 1 190 ? 24.104 -6.322 -3.260 1.00 77.31 190 LYS A N 1
ATOM 1532 C CA . LYS A 1 190 ? 25.113 -6.377 -4.328 1.00 77.31 190 LYS A CA 1
ATOM 1533 C C . LYS A 1 190 ? 25.682 -4.977 -4.606 1.00 77.31 190 LYS A C 1
ATOM 1535 O O . LYS A 1 190 ? 25.495 -4.465 -5.704 1.00 77.31 190 LYS A O 1
ATOM 1540 N N . PRO A 1 191 ? 26.406 -4.384 -3.638 1.00 70.88 191 PRO A N 1
ATOM 1541 C CA . PRO A 1 191 ? 26.969 -3.051 -3.806 1.00 70.88 191 PRO A CA 1
ATOM 1542 C C . PRO A 1 191 ? 28.013 -3.013 -4.920 1.00 70.88 191 PRO A C 1
ATOM 1544 O O . PRO A 1 191 ? 28.771 -3.975 -5.113 1.00 70.88 191 PRO A O 1
ATOM 1547 N N . LEU A 1 192 ? 28.093 -1.863 -5.582 1.00 65.69 192 LEU A N 1
ATOM 1548 C CA . LEU A 1 192 ? 29.152 -1.528 -6.525 1.00 65.69 192 LEU A CA 1
ATOM 1549 C C . LEU A 1 192 ? 30.493 -1.387 -5.791 1.00 65.69 192 LEU A C 1
ATOM 1551 O O . LEU A 1 192 ? 30.553 -1.271 -4.560 1.00 65.69 192 LEU A O 1
ATOM 1555 N N . ARG A 1 193 ? 31.592 -1.424 -6.546 1.00 65.31 193 ARG A N 1
ATOM 1556 C CA . ARG A 1 193 ? 32.921 -1.105 -6.019 1.00 65.31 193 ARG A CA 1
ATOM 1557 C C . ARG A 1 193 ? 33.498 0.103 -6.736 1.00 65.31 193 ARG A C 1
ATOM 1559 O O . ARG A 1 193 ? 33.421 0.158 -7.958 1.00 65.31 193 ARG A O 1
ATOM 1566 N N . SER A 1 194 ? 34.083 1.019 -5.968 1.00 55.88 194 SER A N 1
ATOM 1567 C CA . SER A 1 194 ? 34.891 2.111 -6.511 1.00 55.88 194 SER A CA 1
ATOM 1568 C C . SER A 1 194 ? 36.203 1.580 -7.099 1.00 55.88 194 SER A C 1
ATOM 1570 O O . SER A 1 194 ? 36.587 0.438 -6.827 1.00 55.88 194 SER A O 1
ATOM 1572 N N . GLU A 1 195 ? 36.931 2.414 -7.847 1.00 45.88 195 GLU A N 1
ATOM 1573 C CA . GLU A 1 195 ? 38.264 2.069 -8.374 1.00 45.88 195 GLU A CA 1
ATOM 1574 C C . GLU A 1 195 ? 39.257 1.664 -7.270 1.00 45.88 195 GLU A C 1
ATOM 1576 O O . GLU A 1 195 ? 40.044 0.738 -7.449 1.00 45.88 195 GLU A O 1
ATOM 1581 N N . GLY A 1 196 ? 39.151 2.263 -6.077 1.00 52.22 196 GLY A N 1
ATOM 1582 C CA . GLY A 1 196 ? 39.924 1.883 -4.884 1.00 52.22 196 GLY A CA 1
ATOM 1583 C C . GLY A 1 196 ? 39.450 0.597 -4.185 1.00 52.22 196 GLY A C 1
ATOM 1584 O O . GLY A 1 196 ? 39.941 0.249 -3.114 1.00 52.22 196 GLY A O 1
ATOM 1585 N N . GLY A 1 197 ? 38.462 -0.111 -4.739 1.00 66.75 197 GLY A N 1
ATOM 1586 C CA . GLY A 1 197 ? 37.948 -1.378 -4.212 1.00 66.75 197 GLY A CA 1
ATOM 1587 C C . GLY A 1 197 ? 36.984 -1.254 -3.023 1.00 66.75 197 GLY A C 1
ATOM 1588 O O . GLY A 1 197 ? 36.570 -2.281 -2.465 1.00 66.75 197 GLY A O 1
ATOM 1589 N N . HIS A 1 198 ? 36.589 -0.037 -2.636 1.00 58.28 198 HIS A N 1
ATOM 1590 C CA . HIS A 1 198 ? 35.624 0.204 -1.558 1.00 58.28 198 HIS A CA 1
ATOM 1591 C C . HIS A 1 198 ? 34.186 -0.043 -2.027 1.00 58.28 198 HIS A C 1
ATOM 1593 O O . HIS A 1 198 ? 33.856 0.168 -3.187 1.00 58.28 198 HIS A O 1
ATOM 1599 N N . ARG A 1 199 ? 33.312 -0.508 -1.122 1.00 72.00 199 ARG A N 1
ATOM 1600 C CA . ARG A 1 199 ? 31.894 -0.760 -1.434 1.00 72.00 199 ARG A CA 1
ATOM 1601 C C . ARG A 1 199 ? 31.123 0.556 -1.492 1.00 72.00 199 ARG A C 1
ATOM 1603 O O . ARG A 1 199 ? 31.172 1.308 -0.519 1.00 72.00 199 ARG A O 1
ATOM 1610 N N . GLN A 1 200 ? 30.378 0.754 -2.570 1.00 57.97 200 GLN A N 1
ATOM 1611 C CA . GLN A 1 200 ? 29.449 1.859 -2.771 1.00 57.97 200 GLN A CA 1
ATOM 1612 C C . GLN A 1 200 ? 28.028 1.309 -2.877 1.00 57.97 200 GLN A C 1
ATOM 1614 O O . GLN A 1 200 ? 27.774 0.353 -3.613 1.00 57.97 200 GLN A O 1
ATOM 1619 N N . TYR A 1 201 ? 27.124 1.889 -2.097 1.00 56.62 201 TYR A N 1
ATOM 1620 C CA . TYR A 1 201 ? 25.734 1.467 -1.980 1.00 56.62 201 TYR A CA 1
ATOM 1621 C C . TYR A 1 201 ? 24.835 2.499 -2.647 1.00 56.62 201 TYR A C 1
ATOM 1623 O O . TYR A 1 201 ? 25.036 3.697 -2.484 1.00 56.62 201 TYR A O 1
ATOM 1631 N N . SER A 1 202 ? 23.856 2.038 -3.404 1.00 51.47 202 SER A N 1
ATOM 1632 C CA . SER A 1 202 ? 22.843 2.876 -4.040 1.00 51.47 202 SER A CA 1
ATOM 1633 C C . SER A 1 202 ? 21.627 3.068 -3.129 1.00 51.47 202 SER A C 1
ATOM 1635 O O . SER A 1 202 ? 21.464 2.378 -2.120 1.00 51.47 202 SER A O 1
ATOM 1637 N N . ASP A 1 203 ? 20.727 3.966 -3.515 1.00 47.62 203 ASP A N 1
ATOM 1638 C CA . ASP A 1 203 ? 19.400 4.064 -2.898 1.00 47.62 203 ASP A CA 1
ATOM 1639 C C . ASP A 1 203 ? 18.606 2.746 -2.988 1.00 47.62 203 ASP A C 1
ATOM 1641 O O . ASP A 1 203 ? 17.882 2.393 -2.053 1.00 47.62 203 ASP A O 1
ATOM 1645 N N . ASP A 1 204 ? 18.781 1.973 -4.064 1.00 49.69 204 ASP A N 1
ATOM 1646 C CA . ASP A 1 204 ? 18.154 0.655 -4.216 1.00 49.69 204 ASP A CA 1
ATOM 1647 C C . ASP A 1 204 ? 18.693 -0.343 -3.182 1.00 49.69 204 ASP A C 1
ATOM 1649 O O . ASP A 1 204 ? 17.925 -1.125 -2.617 1.00 49.69 204 ASP A O 1
ATOM 1653 N N . ASP A 1 205 ? 19.990 -0.278 -2.860 1.00 62.12 205 ASP A N 1
ATOM 1654 C CA . ASP A 1 205 ? 20.568 -1.078 -1.777 1.00 62.12 205 ASP A CA 1
ATOM 1655 C C . ASP A 1 205 ? 19.974 -0.679 -0.414 1.00 62.12 205 ASP A C 1
ATOM 1657 O O . ASP A 1 205 ? 19.786 -1.546 0.444 1.00 62.12 205 ASP A O 1
ATOM 1661 N N . ILE A 1 206 ? 19.654 0.609 -0.200 1.00 53.25 206 ILE A N 1
ATOM 1662 C CA . ILE A 1 206 ? 19.009 1.098 1.037 1.00 53.25 206 ILE A CA 1
ATOM 1663 C C . ILE A 1 206 ? 17.602 0.543 1.140 1.00 53.25 206 ILE A C 1
ATOM 1665 O O . ILE A 1 206 ? 17.244 -0.041 2.161 1.00 53.25 206 ILE A O 1
ATOM 1669 N N . GLN A 1 207 ? 16.811 0.672 0.081 1.00 51.56 207 GLN A N 1
ATOM 1670 C CA . GLN A 1 207 ? 15.451 0.144 0.050 1.00 51.56 207 GLN A CA 1
ATOM 1671 C C . GLN A 1 207 ? 15.445 -1.376 0.226 1.00 51.56 207 GLN A C 1
ATOM 1673 O O . GLN A 1 207 ? 14.673 -1.914 1.018 1.00 51.56 207 GLN A O 1
ATOM 1678 N N . GLN A 1 208 ? 16.369 -2.080 -0.427 1.00 62.34 208 GLN A N 1
ATOM 1679 C CA . GLN A 1 208 ? 16.533 -3.517 -0.252 1.00 62.34 208 GLN A CA 1
ATOM 1680 C C . GLN A 1 208 ? 16.893 -3.880 1.195 1.00 62.34 208 GLN A C 1
ATOM 1682 O O . GLN A 1 208 ? 16.308 -4.811 1.749 1.00 62.34 208 GLN A O 1
ATOM 1687 N N . ALA A 1 209 ? 17.801 -3.139 1.835 1.00 65.56 209 ALA A N 1
ATOM 1688 C CA . ALA A 1 209 ? 18.155 -3.345 3.236 1.00 65.56 209 ALA A CA 1
ATOM 1689 C C . ALA A 1 209 ? 16.983 -3.066 4.187 1.00 65.56 209 ALA A C 1
ATOM 1691 O O . ALA A 1 209 ? 16.728 -3.882 5.071 1.00 65.56 209 ALA A O 1
ATOM 1692 N N . LEU A 1 210 ? 16.233 -1.980 3.990 1.00 58.25 210 LEU A N 1
ATOM 1693 C CA . LEU A 1 210 ? 15.043 -1.658 4.784 1.00 58.25 210 LEU A CA 1
ATOM 1694 C C . LEU A 1 210 ? 13.950 -2.726 4.635 1.00 58.25 210 LEU A C 1
ATOM 1696 O O . LEU A 1 210 ? 13.368 -3.145 5.635 1.00 58.25 210 LEU A O 1
ATOM 1700 N N . ASN A 1 211 ? 13.747 -3.249 3.425 1.00 56.50 211 ASN A N 1
ATOM 1701 C CA . ASN A 1 211 ? 12.820 -4.352 3.174 1.00 56.50 211 ASN A CA 1
ATOM 1702 C C . ASN A 1 211 ? 13.259 -5.643 3.877 1.00 56.50 211 ASN A C 1
ATOM 1704 O O . ASN A 1 211 ? 12.434 -6.352 4.450 1.00 56.50 211 ASN A O 1
ATOM 1708 N N . ILE A 1 212 ? 14.561 -5.953 3.889 1.00 70.31 212 ILE A N 1
ATOM 1709 C CA . ILE A 1 212 ? 15.087 -7.091 4.660 1.00 70.31 212 ILE A CA 1
ATOM 1710 C C . ILE A 1 212 ? 14.841 -6.884 6.157 1.00 70.31 212 ILE A C 1
ATOM 1712 O O . ILE A 1 212 ? 14.410 -7.815 6.833 1.00 70.31 212 ILE A O 1
ATOM 1716 N N . ILE A 1 213 ? 15.101 -5.678 6.674 1.00 65.81 213 ILE A N 1
ATOM 1717 C CA . ILE A 1 213 ? 14.879 -5.333 8.086 1.00 65.81 213 ILE A CA 1
ATOM 1718 C C . ILE A 1 213 ? 13.413 -5.540 8.466 1.00 65.81 213 ILE A C 1
ATOM 1720 O O . ILE A 1 213 ? 13.141 -6.101 9.524 1.00 65.81 213 ILE A O 1
ATOM 1724 N N . ASP A 1 214 ? 12.481 -5.123 7.615 1.00 53.16 214 ASP A N 1
ATOM 1725 C CA . ASP A 1 214 ? 11.047 -5.293 7.843 1.00 53.16 214 ASP A CA 1
ATOM 1726 C C . ASP A 1 214 ? 10.644 -6.776 7.931 1.00 53.16 214 ASP A C 1
ATOM 1728 O O . ASP A 1 214 ? 9.989 -7.187 8.888 1.00 53.16 214 ASP A O 1
ATOM 1732 N N . TRP A 1 215 ? 11.135 -7.625 7.021 1.00 63.19 215 TRP A N 1
ATOM 1733 C CA . TRP A 1 215 ? 10.907 -9.075 7.093 1.00 63.19 215 TRP A CA 1
ATOM 1734 C C . TRP A 1 215 ? 11.491 -9.716 8.354 1.00 63.19 215 TRP A C 1
ATOM 1736 O O . TRP A 1 215 ? 10.854 -10.569 8.973 1.00 63.19 215 TRP A O 1
ATOM 1746 N N . VAL A 1 216 ? 12.686 -9.289 8.760 1.00 67.81 216 VAL A N 1
ATOM 1747 C CA . VAL A 1 216 ? 13.327 -9.776 9.988 1.00 67.81 216 VAL A CA 1
ATOM 1748 C C . VAL A 1 216 ? 12.539 -9.340 11.224 1.00 67.81 216 VAL A C 1
ATOM 1750 O O . VAL A 1 216 ? 12.346 -10.146 12.133 1.00 67.81 216 VAL A O 1
ATOM 1753 N N . LYS A 1 217 ? 12.019 -8.105 11.250 1.00 58.88 217 LYS A N 1
ATOM 1754 C CA . LYS A 1 217 ? 11.122 -7.621 12.315 1.00 58.88 217 LYS A CA 1
ATOM 1755 C C . LYS A 1 217 ? 9.817 -8.415 12.379 1.00 58.88 217 LYS A C 1
ATOM 1757 O O . LYS A 1 217 ? 9.311 -8.650 13.468 1.00 58.88 217 LYS A O 1
ATOM 1762 N N . LYS A 1 218 ? 9.318 -8.888 11.235 1.00 52.75 218 LYS A N 1
ATOM 1763 C CA . LYS A 1 218 ? 8.145 -9.772 11.113 1.00 52.75 218 LYS A CA 1
ATOM 1764 C C . LYS A 1 218 ? 8.433 -11.241 11.473 1.00 52.75 218 LYS A C 1
ATOM 1766 O O . LYS A 1 218 ? 7.587 -12.102 11.248 1.00 52.75 218 LYS A O 1
ATOM 1771 N N . GLY A 1 219 ? 9.612 -11.546 12.023 1.00 52.06 219 GLY A N 1
ATOM 1772 C CA . GLY A 1 219 ? 9.976 -12.877 12.520 1.00 52.06 219 GLY A CA 1
ATOM 1773 C C . GLY A 1 219 ? 10.531 -13.836 11.463 1.00 52.06 219 GLY A C 1
ATOM 1774 O O . GLY A 1 219 ? 10.783 -15.000 11.776 1.00 52.06 219 GLY A O 1
ATOM 1775 N N . VAL A 1 220 ? 10.757 -13.381 10.225 1.00 56.41 220 VAL A N 1
ATOM 1776 C CA . VAL A 1 220 ? 11.330 -14.221 9.164 1.00 56.41 220 VAL A CA 1
ATOM 1777 C C . VAL A 1 220 ? 12.853 -14.331 9.339 1.00 56.41 220 VAL A C 1
ATOM 1779 O O . VAL A 1 220 ? 13.543 -13.307 9.380 1.00 56.41 220 VAL A O 1
ATOM 1782 N N . PRO A 1 221 ? 13.434 -15.547 9.386 1.00 70.00 221 PRO A N 1
ATOM 1783 C CA . PRO A 1 221 ? 14.884 -15.715 9.421 1.00 70.00 221 PRO A CA 1
ATOM 1784 C C . PRO A 1 221 ? 15.549 -15.112 8.177 1.00 70.00 221 PRO A C 1
ATOM 1786 O O . PRO A 1 221 ? 15.110 -15.364 7.058 1.00 70.00 221 PRO A O 1
ATOM 1789 N N . VAL A 1 222 ? 16.665 -14.390 8.341 1.00 75.81 222 VAL A N 1
ATOM 1790 C CA . VAL A 1 222 ? 17.388 -13.714 7.234 1.00 75.81 222 VAL A CA 1
ATOM 1791 C C . VAL A 1 222 ? 17.681 -14.651 6.049 1.00 75.81 222 VAL A C 1
ATOM 1793 O O . VAL A 1 222 ? 17.605 -14.236 4.892 1.00 75.81 222 VAL A O 1
ATOM 1796 N N . SER A 1 223 ? 17.979 -15.927 6.315 1.00 77.75 223 SER A N 1
ATOM 1797 C CA . SER A 1 223 ? 18.232 -16.949 5.288 1.00 77.75 223 SER A CA 1
ATOM 1798 C C . SER A 1 223 ? 17.031 -17.216 4.367 1.00 77.75 223 SER A C 1
ATOM 1800 O O . SER A 1 223 ? 17.223 -17.674 3.243 1.00 77.75 223 SER A O 1
ATOM 1802 N N . GLN A 1 224 ? 15.814 -16.896 4.811 1.00 74.69 224 GLN A N 1
ATOM 1803 C CA . GLN A 1 224 ? 14.552 -17.094 4.095 1.00 74.69 224 GLN A CA 1
ATOM 1804 C C . GLN A 1 224 ? 14.014 -15.809 3.443 1.00 74.69 224 GLN A C 1
ATOM 1806 O O . GLN A 1 224 ? 12.970 -15.846 2.801 1.00 74.69 224 GLN A O 1
ATOM 1811 N N . VAL A 1 225 ? 14.711 -14.672 3.561 1.00 71.69 225 VAL A N 1
ATOM 1812 C CA . VAL A 1 225 ? 14.226 -13.374 3.049 1.00 71.69 225 VAL A CA 1
ATOM 1813 C C . VAL A 1 225 ? 14.419 -13.228 1.533 1.00 71.69 225 VAL A C 1
ATOM 1815 O O . VAL A 1 225 ? 13.609 -12.605 0.850 1.00 71.69 225 VAL A O 1
ATOM 1818 N N . LYS A 1 226 ? 15.463 -13.839 0.962 1.00 76.12 226 LYS A N 1
ATOM 1819 C CA . LYS A 1 226 ? 15.818 -13.700 -0.465 1.00 76.12 226 LYS A CA 1
ATOM 1820 C C . LYS A 1 226 ? 14.681 -14.055 -1.447 1.00 76.12 226 LYS A C 1
ATOM 1822 O O . LYS A 1 226 ? 14.478 -13.287 -2.385 1.00 76.12 226 LYS A O 1
ATOM 1827 N N . PRO A 1 227 ? 13.923 -15.155 -1.258 1.00 69.38 227 PRO A N 1
ATOM 1828 C CA . PRO A 1 227 ? 12.776 -15.482 -2.107 1.00 69.38 227 PRO A CA 1
ATOM 1829 C C . PRO A 1 227 ? 11.609 -14.494 -1.959 1.00 69.38 227 PRO A C 1
ATOM 1831 O O . PRO A 1 227 ? 10.860 -14.294 -2.912 1.00 69.38 227 PRO A O 1
ATOM 1834 N N . LEU A 1 228 ? 11.460 -13.865 -0.788 1.00 62.50 228 LEU A N 1
ATOM 1835 C CA . LEU A 1 228 ? 10.374 -12.923 -0.493 1.00 62.50 228 LEU A CA 1
ATOM 1836 C C . LEU A 1 228 ? 10.604 -11.557 -1.154 1.00 62.50 228 LEU A C 1
ATOM 1838 O O . LEU A 1 228 ? 9.660 -10.944 -1.647 1.00 62.50 228 LEU A O 1
ATOM 1842 N N . LEU A 1 229 ? 11.863 -11.116 -1.245 1.00 61.47 229 LEU A N 1
ATOM 1843 C CA . LEU A 1 229 ? 12.247 -9.873 -1.932 1.00 61.47 229 LEU A CA 1
ATOM 1844 C C . LEU A 1 229 ? 12.068 -9.928 -3.456 1.00 61.47 229 LEU A C 1
ATOM 1846 O O . LEU A 1 229 ? 11.971 -8.889 -4.100 1.00 61.47 229 LEU A O 1
ATOM 1850 N N . ALA A 1 230 ? 12.044 -11.122 -4.050 1.00 56.62 230 ALA A N 1
ATOM 1851 C CA . ALA A 1 230 ? 11.915 -11.297 -5.497 1.00 56.62 230 ALA A CA 1
ATOM 1852 C C . ALA A 1 230 ? 10.474 -11.094 -6.018 1.00 56.62 230 ALA A C 1
ATOM 1854 O O . ALA A 1 230 ? 10.246 -11.156 -7.228 1.00 56.62 230 ALA A O 1
ATOM 1855 N N . ARG A 1 231 ? 9.492 -10.861 -5.131 1.00 50.69 231 ARG A N 1
ATOM 1856 C CA . ARG A 1 231 ? 8.084 -10.615 -5.486 1.00 50.69 231 ARG A CA 1
ATOM 1857 C C . ARG A 1 231 ? 7.812 -9.095 -5.573 1.00 50.69 231 ARG A C 1
ATOM 1859 O O . ARG A 1 231 ? 7.844 -8.440 -4.535 1.00 50.69 231 ARG A O 1
ATOM 1866 N N . PRO A 1 232 ? 7.537 -8.511 -6.763 1.00 42.41 232 PRO A N 1
ATOM 1867 C CA . PRO A 1 232 ? 7.364 -7.060 -6.922 1.00 42.41 232 PRO A CA 1
ATOM 1868 C C . PRO A 1 232 ? 6.096 -6.519 -6.241 1.00 42.41 232 PRO A C 1
ATOM 1870 O O . PRO A 1 232 ? 5.012 -7.067 -6.426 1.00 42.41 232 PRO A O 1
ATOM 1873 N N . GLU A 1 233 ? 6.203 -5.383 -5.550 1.00 41.47 233 GLU A N 1
ATOM 1874 C CA . GLU A 1 233 ? 5.100 -4.727 -4.821 1.00 41.47 233 GLU A CA 1
ATOM 1875 C C . GLU A 1 233 ? 3.974 -4.201 -5.727 1.00 41.47 233 GLU A C 1
ATOM 1877 O O . GLU A 1 233 ? 2.809 -4.260 -5.352 1.00 41.47 233 GLU A O 1
ATOM 1882 N N . ALA A 1 234 ? 4.276 -3.806 -6.970 1.00 35.84 234 ALA A N 1
ATOM 1883 C CA . ALA A 1 234 ? 3.264 -3.413 -7.960 1.00 35.84 234 ALA A CA 1
ATOM 1884 C C . ALA A 1 234 ? 2.362 -4.580 -8.412 1.00 35.84 234 ALA A C 1
ATOM 1886 O O . ALA A 1 234 ? 1.252 -4.350 -8.888 1.00 35.84 234 ALA A O 1
ATOM 1887 N N . ARG A 1 235 ? 2.799 -5.840 -8.231 1.00 40.53 235 ARG A N 1
ATOM 1888 C CA . ARG A 1 235 ? 1.884 -6.981 -8.358 1.00 40.53 235 ARG A CA 1
ATOM 1889 C C . ARG A 1 235 ? 0.934 -7.061 -7.175 1.00 40.53 235 ARG A C 1
ATOM 1891 O O . ARG A 1 235 ? -0.164 -7.518 -7.395 1.00 40.53 235 ARG A O 1
ATOM 1898 N N . ARG A 1 236 ? 1.278 -6.603 -5.966 1.00 43.91 236 ARG A N 1
ATOM 1899 C CA . ARG A 1 236 ? 0.398 -6.746 -4.790 1.00 43.91 236 ARG A CA 1
ATOM 1900 C C . ARG A 1 236 ? -0.912 -5.964 -4.953 1.00 43.91 236 ARG A C 1
ATOM 1902 O O . ARG A 1 236 ? -1.967 -6.553 -4.775 1.00 43.91 236 ARG A O 1
ATOM 1909 N N . ALA A 1 237 ? -0.856 -4.714 -5.430 1.00 40.38 237 ALA A N 1
ATOM 1910 C C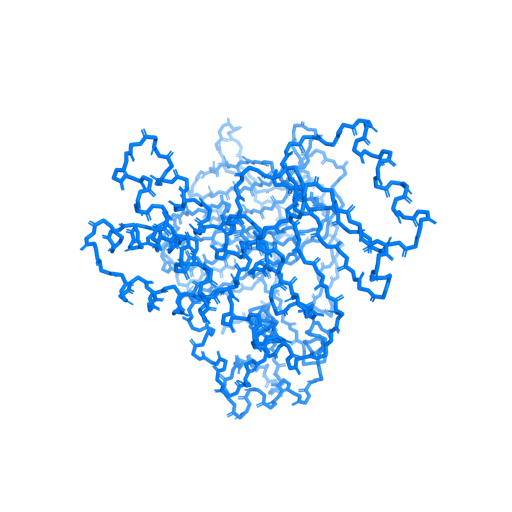A . ALA A 1 237 ? -2.054 -3.905 -5.698 1.00 40.38 237 ALA A CA 1
ATOM 1911 C C . ALA A 1 237 ? -2.945 -4.478 -6.823 1.00 40.38 237 ALA A C 1
ATOM 1913 O O . ALA A 1 237 ? -4.154 -4.616 -6.647 1.00 40.38 237 ALA A O 1
ATOM 1914 N N . ASN A 1 238 ? -2.349 -4.895 -7.952 1.00 49.56 238 ASN A N 1
ATOM 1915 C CA . ASN A 1 238 ? -3.085 -5.580 -9.028 1.00 49.56 238 ASN A CA 1
ATOM 1916 C C . ASN A 1 238 ? -3.542 -6.997 -8.623 1.00 49.56 238 ASN A C 1
ATOM 1918 O O . ASN A 1 238 ? -4.539 -7.497 -9.140 1.00 49.56 238 ASN A O 1
ATOM 1922 N N . ASN A 1 239 ? -2.849 -7.638 -7.678 1.00 66.25 239 ASN A N 1
ATOM 1923 C CA . ASN A 1 239 ? -3.208 -8.945 -7.144 1.00 66.25 239 ASN A CA 1
ATOM 1924 C C . ASN A 1 239 ? -4.373 -8.860 -6.163 1.00 66.25 239 ASN A C 1
ATOM 1926 O O . ASN A 1 239 ? -5.034 -9.875 -6.012 1.00 66.25 239 ASN A O 1
ATOM 1930 N N . TRP A 1 240 ? -4.667 -7.730 -5.506 1.00 82.06 240 TRP A N 1
ATOM 1931 C CA . TRP A 1 240 ? -5.809 -7.665 -4.582 1.00 82.06 240 TRP A CA 1
ATOM 1932 C C . TRP A 1 240 ? -7.124 -7.926 -5.296 1.00 82.06 240 TRP A C 1
ATOM 1934 O O . TRP A 1 240 ? -7.881 -8.794 -4.873 1.00 82.06 240 TRP A O 1
ATOM 1944 N N . SER A 1 241 ? -7.354 -7.253 -6.426 1.00 78.88 241 SER A N 1
ATOM 1945 C CA . SER A 1 241 ? -8.550 -7.486 -7.243 1.00 78.88 241 SER A CA 1
ATOM 1946 C C . SER A 1 241 ? -8.594 -8.927 -7.759 1.00 78.88 241 SER A C 1
ATOM 1948 O O . SER A 1 241 ? -9.610 -9.599 -7.600 1.00 78.88 241 SER A O 1
ATOM 1950 N N . GLY A 1 242 ? -7.469 -9.454 -8.260 1.00 84.81 242 GLY A N 1
ATOM 1951 C CA . GLY A 1 242 ? -7.383 -10.849 -8.707 1.00 84.81 242 GLY A CA 1
ATOM 1952 C C . GLY A 1 242 ? -7.559 -11.878 -7.580 1.00 84.81 242 GLY A C 1
ATOM 1953 O O . GLY A 1 242 ? -8.139 -12.943 -7.791 1.00 84.81 242 GLY A O 1
ATOM 1954 N N . LEU A 1 243 ? -7.106 -11.570 -6.365 1.00 89.06 243 LEU A N 1
ATOM 1955 C CA . LEU A 1 243 ? -7.265 -12.406 -5.178 1.00 89.06 243 LEU A CA 1
ATOM 1956 C C . LEU A 1 243 ? -8.714 -12.374 -4.692 1.00 89.06 243 LEU A C 1
ATOM 1958 O O . LEU A 1 243 ? -9.266 -13.433 -4.408 1.00 89.06 243 LEU A O 1
ATOM 1962 N N . GLN A 1 244 ? -9.349 -11.198 -4.668 1.00 90.06 244 GLN A N 1
ATOM 1963 C CA . GLN A 1 244 ? -10.781 -11.061 -4.401 1.00 90.06 244 GLN A CA 1
ATOM 1964 C C . GLN A 1 244 ? -11.601 -11.881 -5.404 1.00 90.06 244 GLN A C 1
ATOM 1966 O O . GLN A 1 244 ? -12.471 -12.640 -4.992 1.00 90.06 244 GLN A O 1
ATOM 1971 N N . GLU A 1 245 ? -11.323 -11.763 -6.706 1.00 87.50 245 GLU A N 1
ATOM 1972 C CA . GLU A 1 245 ? -12.006 -12.530 -7.757 1.00 87.50 245 GLU A CA 1
ATOM 1973 C C . GLU A 1 245 ? -11.785 -14.035 -7.598 1.00 87.50 245 GLU A C 1
ATOM 1975 O O . GLU A 1 245 ? -12.741 -14.804 -7.635 1.00 87.50 245 GLU A O 1
ATOM 1980 N N . SER A 1 246 ? -10.549 -14.459 -7.325 1.00 92.81 246 SER A N 1
ATOM 1981 C CA . SER A 1 246 ? -10.219 -15.870 -7.092 1.00 92.81 246 SER A CA 1
ATOM 1982 C C . SER A 1 246 ? -10.924 -16.435 -5.856 1.00 92.81 246 SER A C 1
ATOM 1984 O O . SER A 1 246 ? -11.390 -17.577 -5.869 1.00 92.81 246 SER A O 1
ATOM 1986 N N . MET A 1 247 ? -11.000 -15.657 -4.773 1.00 96.50 247 MET A N 1
ATOM 1987 C CA . MET A 1 247 ? -11.713 -16.045 -3.557 1.00 96.50 247 MET A CA 1
ATOM 1988 C C . MET A 1 247 ? -13.223 -16.109 -3.800 1.00 96.50 247 MET A C 1
ATOM 1990 O O . MET A 1 247 ? -13.853 -17.099 -3.431 1.00 96.50 247 MET A O 1
ATOM 1994 N N . LEU A 1 248 ? -13.786 -15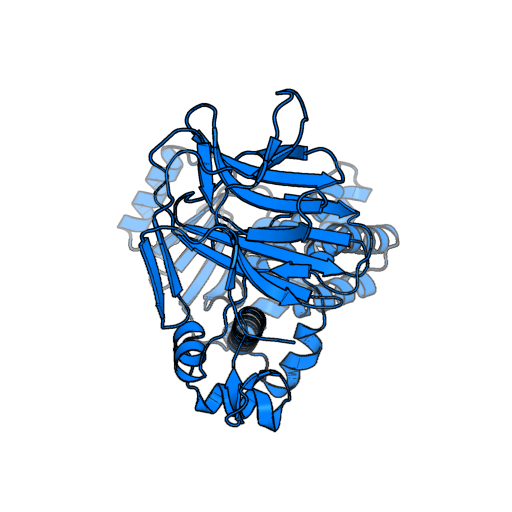.102 -4.475 1.00 92.25 248 LEU A N 1
ATOM 1995 C CA . LEU A 1 248 ? -15.201 -15.047 -4.838 1.00 92.25 248 LEU A CA 1
ATOM 1996 C C . LEU A 1 248 ? -15.594 -16.214 -5.747 1.00 92.25 248 LEU A C 1
ATOM 1998 O O . LEU A 1 248 ? -16.626 -16.841 -5.533 1.00 92.25 248 LEU A O 1
ATOM 2002 N N . GLN A 1 249 ? -14.752 -16.550 -6.724 1.00 92.25 249 GLN A N 1
ATOM 2003 C CA . GLN A 1 249 ? -14.967 -17.692 -7.604 1.00 92.25 249 GLN A CA 1
ATOM 2004 C C . GLN A 1 249 ? -15.021 -19.002 -6.808 1.00 92.25 249 GLN A C 1
ATOM 2006 O O . GLN A 1 249 ? -15.970 -19.766 -6.959 1.00 92.25 249 GLN A O 1
ATOM 2011 N N . ARG A 1 250 ? -14.051 -19.260 -5.918 1.00 97.12 250 ARG A N 1
ATOM 2012 C CA . ARG A 1 250 ? -14.051 -20.478 -5.084 1.00 97.12 250 ARG A CA 1
ATOM 2013 C C . ARG A 1 250 ? -15.252 -20.536 -4.147 1.00 97.12 2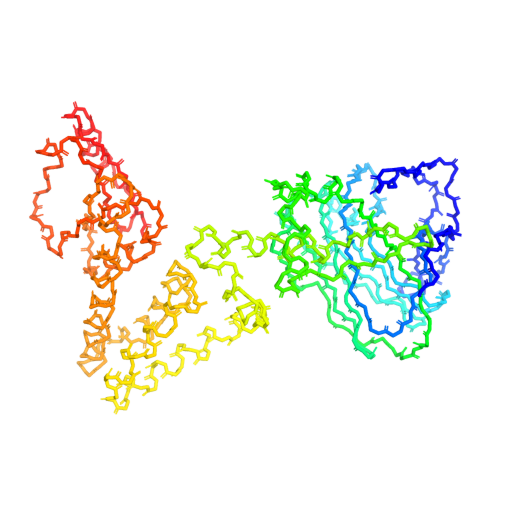50 ARG A C 1
ATOM 2015 O O . ARG A 1 250 ? -15.776 -21.624 -3.926 1.00 97.12 250 ARG A O 1
ATOM 2022 N N . LEU A 1 251 ? -15.675 -19.388 -3.617 1.00 94.56 251 LEU A N 1
ATOM 2023 C CA . LEU A 1 251 ? -16.869 -19.277 -2.786 1.00 94.56 251 LEU A CA 1
ATOM 2024 C C . LEU A 1 251 ? -18.128 -19.650 -3.584 1.00 94.56 251 LEU A C 1
ATOM 2026 O O . LEU A 1 251 ? -18.878 -20.522 -3.154 1.00 94.56 251 LEU A O 1
ATOM 2030 N N . ASN A 1 252 ? -18.302 -19.073 -4.776 1.00 90.56 252 ASN A N 1
ATOM 2031 C CA . ASN A 1 252 ? -19.430 -19.354 -5.670 1.00 90.56 252 ASN A CA 1
ATOM 2032 C C . ASN A 1 252 ? -19.449 -20.807 -6.174 1.00 90.56 252 ASN A C 1
ATOM 2034 O O . ASN A 1 252 ? -20.514 -21.385 -6.356 1.00 90.56 252 ASN A O 1
ATOM 2038 N N . GLU A 1 253 ? -18.278 -21.413 -6.377 1.00 95.00 253 GLU A N 1
ATOM 2039 C CA . GLU A 1 253 ? -18.132 -22.818 -6.781 1.00 95.00 253 GLU A CA 1
ATOM 2040 C C . GLU A 1 253 ? -18.226 -23.806 -5.599 1.00 95.00 253 GLU A C 1
ATOM 2042 O O . GLU A 1 253 ? -18.084 -25.012 -5.799 1.00 95.00 253 GLU A O 1
ATOM 2047 N N . GLY A 1 254 ? -18.411 -23.330 -4.360 1.00 92.81 254 GLY A N 1
ATOM 2048 C CA . GLY A 1 254 ? -18.486 -24.181 -3.166 1.00 92.81 254 GLY A CA 1
ATOM 2049 C C . GLY A 1 254 ? -17.162 -24.858 -2.779 1.00 92.81 254 GLY A C 1
ATOM 2050 O O . GLY A 1 254 ? -17.148 -25.823 -2.015 1.00 92.81 254 GLY A O 1
ATOM 2051 N N . LYS A 1 255 ? -16.019 -24.370 -3.276 1.00 96.62 255 LYS A N 1
ATOM 2052 C CA . LYS A 1 255 ? -14.677 -24.925 -3.016 1.00 96.62 255 LYS A CA 1
ATOM 2053 C C . LYS A 1 255 ? -14.105 -24.430 -1.681 1.00 96.62 255 LYS A C 1
ATOM 2055 O O . LYS A 1 255 ? -13.053 -23.787 -1.645 1.00 96.62 255 LYS A O 1
ATOM 2060 N N . ILE A 1 256 ? -14.785 -24.753 -0.581 1.00 95.56 256 ILE A N 1
ATOM 2061 C CA . ILE A 1 256 ? -14.535 -24.193 0.762 1.00 95.56 256 ILE A CA 1
ATOM 2062 C C . ILE A 1 256 ? -13.114 -24.463 1.268 1.00 95.56 256 ILE A C 1
ATOM 2064 O O . ILE A 1 256 ? -12.419 -23.533 1.672 1.00 95.56 256 ILE A O 1
ATOM 2068 N N . GLU A 1 257 ? -12.634 -25.705 1.186 1.00 95.25 257 GLU A N 1
ATOM 2069 C CA . GLU A 1 257 ? -11.279 -26.051 1.649 1.00 95.25 257 GLU A CA 1
ATOM 2070 C C . GLU A 1 257 ? -10.193 -25.348 0.832 1.00 95.25 257 GLU A C 1
ATOM 2072 O O . GLU A 1 257 ? -9.177 -24.895 1.356 1.00 95.25 257 GLU A O 1
ATOM 2077 N N . SER A 1 258 ? -10.440 -25.180 -0.464 1.00 95.50 258 SER A N 1
ATOM 2078 C CA . SER A 1 258 ? -9.513 -24.472 -1.331 1.00 95.50 258 SER A CA 1
ATOM 2079 C C . SER A 1 258 ? -9.499 -22.966 -1.065 1.00 95.50 258 SER A C 1
ATOM 2081 O O . SER A 1 258 ? -8.436 -22.352 -1.126 1.00 95.50 258 SER A O 1
ATOM 2083 N N . LEU A 1 259 ? -10.654 -22.373 -0.749 1.00 96.88 259 LEU A N 1
ATOM 2084 C CA . LEU A 1 259 ? -10.752 -20.984 -0.302 1.00 96.88 259 LEU A CA 1
ATOM 2085 C C . LEU A 1 259 ? -10.033 -20.780 1.037 1.00 96.88 259 LEU A C 1
ATOM 2087 O O . LEU A 1 259 ? -9.274 -19.822 1.176 1.00 96.88 259 LEU A O 1
ATOM 2091 N N . ARG A 1 260 ? -10.205 -21.706 1.990 1.00 97.00 260 ARG A N 1
ATOM 2092 C CA . ARG A 1 260 ? -9.483 -21.691 3.268 1.00 97.00 260 ARG A CA 1
ATOM 2093 C C . ARG A 1 260 ? -7.975 -21.717 3.034 1.00 97.00 260 ARG A C 1
ATOM 2095 O O . ARG A 1 260 ? -7.280 -20.838 3.529 1.00 97.00 260 ARG A O 1
ATOM 2102 N N . GLN A 1 261 ? -7.472 -22.652 2.229 1.00 90.62 261 GLN A N 1
ATOM 2103 C CA . GLN A 1 261 ? -6.042 -22.715 1.921 1.00 90.62 261 GLN A CA 1
ATOM 2104 C C . GLN A 1 261 ? -5.541 -21.420 1.265 1.00 90.62 261 GLN A C 1
ATOM 2106 O O . GLN A 1 261 ? -4.504 -20.899 1.666 1.00 90.62 261 GLN A O 1
ATOM 2111 N N . LEU A 1 262 ? -6.306 -20.856 0.324 1.00 93.69 262 LEU A N 1
ATOM 2112 C CA . LEU A 1 262 ? -5.960 -19.592 -0.328 1.00 93.69 262 LEU A CA 1
ATOM 2113 C C . LEU A 1 262 ? -5.873 -18.427 0.670 1.00 93.69 262 LEU A C 1
ATOM 2115 O O . LEU A 1 262 ? -4.963 -17.608 0.560 1.00 93.69 262 LEU A O 1
ATOM 2119 N N . LEU A 1 263 ? -6.776 -18.355 1.654 1.00 94.75 263 LEU A N 1
ATOM 2120 C CA . LEU A 1 263 ? -6.712 -17.337 2.704 1.00 94.75 263 LEU A CA 1
ATOM 2121 C C . LEU A 1 263 ? -5.456 -17.492 3.572 1.00 94.75 263 LEU A C 1
ATOM 2123 O O . LEU A 1 263 ? -4.778 -16.505 3.846 1.00 94.75 263 LEU A O 1
ATOM 2127 N N . TYR A 1 264 ? -5.116 -18.721 3.964 1.00 91.38 264 TYR A N 1
ATOM 2128 C CA . TYR A 1 264 ? -3.903 -18.993 4.741 1.00 91.38 264 TYR A CA 1
ATOM 2129 C C . TYR A 1 264 ? -2.634 -18.675 3.941 1.00 91.38 264 TYR A C 1
ATOM 2131 O O . TYR A 1 264 ? -1.678 -18.124 4.484 1.00 91.38 264 TYR A O 1
ATOM 2139 N N . ASP A 1 265 ? -2.613 -18.988 2.647 1.00 82.69 265 ASP A N 1
ATOM 2140 C CA . ASP A 1 265 ? -1.503 -18.663 1.750 1.00 82.69 265 ASP A CA 1
ATOM 2141 C C . ASP A 1 265 ? -1.335 -17.150 1.614 1.00 82.69 265 ASP A C 1
ATOM 2143 O O . ASP A 1 265 ? -0.236 -16.632 1.821 1.00 82.69 265 ASP A O 1
ATOM 2147 N N . ALA A 1 266 ? -2.437 -16.439 1.366 1.00 86.69 266 ALA A N 1
ATOM 2148 C CA . ALA A 1 266 ? -2.457 -14.985 1.309 1.00 86.69 266 ALA A CA 1
ATOM 2149 C C . ALA A 1 266 ? -1.980 -14.371 2.632 1.00 86.69 266 ALA A C 1
ATOM 2151 O O . ALA A 1 266 ? -1.146 -13.474 2.639 1.00 86.69 266 ALA A O 1
ATOM 2152 N N . GLY A 1 267 ? -2.427 -14.909 3.761 1.00 82.94 267 GLY A N 1
ATOM 2153 C CA . GLY A 1 267 ? -2.018 -14.479 5.091 1.00 82.94 267 GLY A CA 1
ATOM 2154 C C . GLY A 1 267 ? -0.530 -14.650 5.419 1.00 82.94 267 GLY A C 1
ATOM 2155 O O . GLY A 1 267 ? -0.012 -13.960 6.297 1.00 82.94 267 GLY A O 1
ATOM 2156 N N . ARG A 1 268 ? 0.167 -15.550 4.711 1.00 78.81 268 ARG A N 1
ATOM 2157 C CA . ARG A 1 268 ? 1.631 -15.714 4.783 1.00 78.81 268 ARG A CA 1
ATOM 2158 C C . ARG A 1 268 ? 2.374 -14.782 3.833 1.00 78.81 268 ARG A C 1
ATOM 2160 O O . ARG A 1 268 ? 3.522 -14.432 4.091 1.00 78.81 268 ARG A O 1
ATOM 2167 N N . GLU A 1 269 ? 1.747 -14.430 2.718 1.00 75.75 269 GLU A N 1
ATOM 2168 C CA . GLU A 1 269 ? 2.338 -13.592 1.676 1.00 75.75 269 GLU A CA 1
ATOM 2169 C C . GLU A 1 269 ? 2.170 -12.092 1.950 1.00 75.75 269 GLU A C 1
ATOM 2171 O O . GLU A 1 269 ? 3.037 -11.295 1.583 1.00 75.75 269 GLU A O 1
ATOM 2176 N N . TYR A 1 270 ? 1.078 -11.716 2.611 1.00 78.06 270 TYR A N 1
ATOM 2177 C CA . TYR A 1 270 ? 0.618 -10.343 2.731 1.00 78.06 270 TYR A CA 1
ATOM 2178 C C . TYR A 1 270 ? 0.428 -9.913 4.192 1.00 78.06 270 TYR A C 1
ATOM 2180 O O . TYR A 1 270 ? 0.013 -10.725 5.024 1.00 78.06 270 TYR A O 1
ATOM 2188 N N . PRO A 1 271 ? 0.665 -8.629 4.529 1.00 80.62 271 PRO A N 1
ATOM 2189 C CA . PRO A 1 271 ? 0.307 -8.095 5.837 1.00 80.62 271 PRO A CA 1
ATOM 2190 C C . PRO A 1 271 ? -1.189 -8.261 6.104 1.00 80.62 271 PRO A C 1
ATOM 2192 O O . PRO A 1 271 ? -2.028 -7.905 5.278 1.00 80.62 271 PRO A O 1
ATOM 2195 N N . ARG A 1 272 ? -1.535 -8.774 7.286 1.00 86.12 272 ARG A N 1
ATOM 2196 C CA . ARG A 1 272 ? -2.928 -9.079 7.648 1.00 86.12 272 ARG A CA 1
ATOM 2197 C C . ARG A 1 272 ? -3.811 -7.835 7.660 1.00 86.12 272 ARG A C 1
ATOM 2199 O O . ARG A 1 272 ? -4.978 -7.923 7.299 1.00 86.12 272 ARG A O 1
ATOM 2206 N N . ALA A 1 273 ? -3.245 -6.678 8.003 1.00 85.88 273 ALA A N 1
ATOM 2207 C CA . ALA A 1 273 ? -3.971 -5.419 7.958 1.00 85.88 273 ALA A CA 1
ATOM 2208 C C . ALA A 1 273 ? -4.385 -5.017 6.535 1.00 85.88 273 ALA A C 1
ATOM 2210 O O . ALA A 1 273 ? -5.535 -4.650 6.318 1.00 85.88 273 ALA A O 1
ATOM 2211 N N . GLU A 1 274 ? -3.481 -5.157 5.564 1.00 84.31 274 GLU A N 1
ATOM 2212 C CA . GLU A 1 274 ? -3.795 -4.935 4.148 1.00 84.31 274 GLU A CA 1
ATOM 2213 C C . GLU A 1 274 ? -4.772 -5.996 3.635 1.00 84.31 274 GLU A C 1
ATOM 2215 O O . GLU A 1 274 ? -5.729 -5.664 2.951 1.00 84.31 274 GLU A O 1
ATOM 2220 N N . LEU A 1 275 ? -4.606 -7.264 4.028 1.00 90.12 275 LEU A N 1
ATOM 2221 C CA . LEU A 1 275 ? -5.530 -8.337 3.653 1.00 90.12 275 LEU A CA 1
ATOM 2222 C C . LEU A 1 275 ? -6.968 -8.060 4.132 1.00 90.12 275 LEU A C 1
ATOM 2224 O O . LEU A 1 275 ? -7.923 -8.312 3.400 1.00 90.12 275 LEU A O 1
ATOM 2228 N N . VAL A 1 276 ? -7.136 -7.517 5.340 1.00 93.94 276 VAL A N 1
ATOM 2229 C CA . VAL A 1 276 ? -8.449 -7.112 5.868 1.00 93.94 276 VAL A CA 1
ATOM 2230 C C . VAL A 1 276 ? -9.042 -5.964 5.049 1.00 93.94 276 VAL A C 1
ATOM 2232 O O . VAL A 1 276 ? -10.172 -6.086 4.571 1.00 93.94 276 VAL A O 1
ATOM 2235 N N . THR A 1 277 ? -8.288 -4.876 4.869 1.00 87.25 277 THR A N 1
ATOM 2236 C CA . THR A 1 277 ? -8.766 -3.641 4.223 1.00 87.25 277 THR A CA 1
ATOM 2237 C C . THR A 1 277 ? -8.984 -3.808 2.722 1.00 87.25 277 THR A C 1
ATOM 2239 O O . THR A 1 277 ? -10.022 -3.406 2.205 1.00 87.25 277 THR A O 1
ATOM 2242 N N . GLU A 1 278 ? -8.037 -4.435 2.028 1.00 87.06 278 GLU A N 1
ATOM 2243 C CA . GLU A 1 278 ? -7.987 -4.485 0.565 1.00 87.06 278 GLU A CA 1
ATOM 2244 C C . GLU A 1 278 ? -8.630 -5.746 -0.019 1.00 87.06 278 GLU A C 1
ATOM 2246 O O . GLU A 1 278 ? -8.884 -5.792 -1.219 1.00 87.06 278 GLU A O 1
ATOM 2251 N N . VAL A 1 279 ? -8.890 -6.794 0.775 1.00 94.25 279 VAL A N 1
ATOM 2252 C CA . VAL A 1 279 ? -9.426 -8.068 0.254 1.00 94.25 279 VAL A CA 1
ATOM 2253 C C . VAL A 1 279 ? -10.674 -8.508 0.995 1.00 94.25 279 VAL A C 1
ATOM 2255 O O . VAL A 1 279 ? -11.727 -8.611 0.373 1.00 94.25 279 VAL A O 1
ATOM 2258 N N . LEU A 1 280 ? -10.589 -8.764 2.302 1.00 96.31 280 LEU A N 1
ATOM 2259 C CA . LEU A 1 280 ? -11.681 -9.401 3.040 1.00 96.31 280 LEU A CA 1
ATOM 2260 C C . LEU A 1 280 ? -12.915 -8.502 3.140 1.00 96.31 280 LEU A C 1
ATOM 2262 O O . LEU A 1 280 ? -14.010 -8.954 2.817 1.00 96.31 280 LEU A O 1
ATOM 2266 N N . ARG A 1 281 ? -12.758 -7.223 3.505 1.00 93.88 281 ARG A N 1
ATOM 2267 C CA . ARG A 1 281 ? -13.879 -6.266 3.545 1.00 93.88 281 ARG A CA 1
ATOM 2268 C C . ARG A 1 281 ? -14.509 -6.036 2.161 1.00 93.88 281 ARG A C 1
ATOM 2270 O O . ARG A 1 281 ? -15.726 -6.203 2.045 1.00 93.88 281 ARG A O 1
ATOM 2277 N N . PRO A 1 282 ? -13.738 -5.746 1.091 1.00 90.19 282 PRO A N 1
ATOM 2278 C CA . PRO A 1 282 ? -14.287 -5.655 -0.262 1.00 90.19 282 PRO A CA 1
ATOM 2279 C C . PRO A 1 282 ? -14.979 -6.938 -0.733 1.00 90.19 282 PRO A C 1
ATOM 2281 O O . PRO A 1 282 ? -16.051 -6.871 -1.332 1.00 90.19 282 PRO A O 1
ATOM 2284 N N . LEU A 1 283 ? -14.410 -8.112 -0.442 1.00 92.38 283 LEU A N 1
ATOM 2285 C CA . LEU A 1 283 ? -15.006 -9.401 -0.792 1.00 92.38 283 LEU A CA 1
ATOM 2286 C C . LEU A 1 283 ? -16.339 -9.619 -0.067 1.00 92.38 283 LEU A C 1
ATOM 2288 O O . LEU A 1 283 ? -17.320 -9.971 -0.716 1.00 92.38 283 LEU A O 1
ATOM 2292 N N . ARG A 1 284 ? -16.403 -9.351 1.245 1.00 93.44 284 ARG A N 1
ATOM 2293 C CA . ARG A 1 284 ? -17.650 -9.405 2.029 1.00 93.44 284 ARG A CA 1
ATOM 2294 C C . ARG A 1 284 ? -18.699 -8.436 1.487 1.00 93.44 284 ARG A C 1
ATOM 2296 O O . ARG A 1 284 ? -19.868 -8.799 1.390 1.00 93.44 284 ARG A O 1
ATOM 2303 N N . SER A 1 285 ? -18.285 -7.236 1.075 1.00 86.25 285 SER A N 1
ATOM 2304 C CA . SER A 1 285 ? -19.170 -6.252 0.438 1.00 86.25 285 SER A CA 1
ATOM 2305 C C . SER A 1 285 ? -19.762 -6.776 -0.878 1.00 86.25 285 SER A C 1
ATOM 2307 O O . SER A 1 285 ? -20.961 -6.629 -1.116 1.00 86.25 285 SER A O 1
ATOM 2309 N N . LYS A 1 286 ? -18.978 -7.499 -1.694 1.00 80.12 286 LYS A N 1
ATOM 2310 C CA . LYS A 1 286 ? -19.463 -8.150 -2.930 1.00 80.12 286 LYS A CA 1
ATOM 2311 C C . LYS A 1 286 ? -20.511 -9.246 -2.678 1.00 80.12 286 LYS A C 1
ATOM 2313 O O . LYS A 1 286 ? -21.307 -9.521 -3.571 1.00 80.12 286 LYS A O 1
ATOM 2318 N N . VAL A 1 287 ? -20.551 -9.838 -1.481 1.00 82.50 287 VAL A N 1
ATOM 2319 C CA . VAL A 1 287 ? -21.552 -10.843 -1.063 1.00 82.50 287 VAL A CA 1
ATOM 2320 C C . VAL A 1 287 ? -22.513 -10.311 0.009 1.00 82.50 287 VAL A C 1
ATOM 2322 O O . VAL A 1 287 ? -22.949 -11.043 0.890 1.00 82.50 287 VAL A O 1
ATOM 2325 N N . SER A 1 288 ? -22.869 -9.026 -0.060 1.00 73.62 288 SER A N 1
ATOM 2326 C CA . SER A 1 288 ? -23.764 -8.372 0.913 1.00 73.62 288 SER A CA 1
ATOM 2327 C C . SER A 1 288 ? -25.223 -8.240 0.455 1.00 73.62 288 SER A C 1
ATOM 2329 O O . SER A 1 288 ? -26.050 -7.682 1.176 1.00 73.62 288 SER A O 1
ATOM 2331 N N . ALA A 1 289 ? -25.563 -8.746 -0.736 1.00 73.31 289 ALA A N 1
ATOM 2332 C CA . ALA A 1 289 ? -26.930 -8.675 -1.243 1.00 73.31 289 ALA A CA 1
ATOM 2333 C C . ALA A 1 289 ? -27.895 -9.440 -0.322 1.00 73.31 289 ALA A C 1
ATOM 2335 O O . ALA A 1 289 ? -27.615 -10.570 0.080 1.00 73.31 289 ALA A O 1
ATOM 2336 N N . ASN A 1 290 ? -29.057 -8.842 -0.037 1.00 73.75 290 ASN A N 1
ATOM 2337 C CA . ASN A 1 290 ? -30.090 -9.407 0.838 1.00 73.75 290 ASN A CA 1
ATOM 2338 C C . ASN A 1 290 ? -30.895 -10.522 0.139 1.00 73.75 290 ASN A C 1
ATOM 2340 O O . ASN A 1 290 ? -32.109 -10.435 -0.040 1.00 73.75 290 ASN A O 1
ATOM 2344 N N . VAL A 1 291 ? -30.183 -11.546 -0.331 1.00 81.44 291 VAL A N 1
ATOM 2345 C CA . VAL A 1 291 ? -30.709 -12.738 -0.996 1.00 81.44 291 VAL A CA 1
ATOM 2346 C C . VAL A 1 291 ? -30.223 -13.951 -0.201 1.00 81.44 291 VAL A C 1
ATOM 2348 O O . VAL A 1 291 ? -29.016 -14.042 0.034 1.00 81.44 291 VAL A O 1
ATOM 2351 N N . PRO A 1 292 ? -31.093 -14.913 0.173 1.00 83.56 292 PRO A N 1
ATOM 2352 C CA . PRO A 1 292 ? -30.719 -16.021 1.059 1.00 83.56 292 PRO A CA 1
ATOM 2353 C C . PRO A 1 292 ? -29.458 -16.785 0.631 1.00 83.56 292 PRO A C 1
ATOM 2355 O O . PRO A 1 292 ? -28.614 -17.106 1.466 1.00 83.56 292 PRO A O 1
ATOM 2358 N N . ALA A 1 293 ? -29.284 -17.022 -0.673 1.00 79.38 293 ALA A N 1
ATOM 2359 C CA . ALA A 1 293 ? -28.095 -17.687 -1.207 1.00 79.38 293 ALA A CA 1
ATOM 2360 C C . ALA A 1 293 ? -26.813 -16.869 -0.971 1.00 79.38 293 ALA A C 1
ATOM 2362 O O . ALA A 1 293 ? -25.812 -17.411 -0.514 1.00 79.38 293 ALA A O 1
ATOM 2363 N N . ILE A 1 294 ? -26.854 -15.557 -1.221 1.00 81.06 294 ILE A N 1
ATOM 2364 C CA . ILE A 1 294 ? -25.707 -14.658 -1.036 1.00 81.06 294 ILE A CA 1
ATOM 2365 C C . ILE A 1 294 ? -25.381 -14.482 0.450 1.00 81.06 294 ILE A C 1
ATOM 2367 O O . ILE A 1 294 ? -24.214 -14.541 0.826 1.00 81.06 294 ILE A O 1
ATOM 2371 N N . MET A 1 295 ? -26.400 -14.374 1.307 1.00 82.44 295 MET A N 1
ATOM 2372 C CA . MET A 1 295 ? -26.214 -14.364 2.760 1.00 82.44 295 MET A CA 1
ATOM 2373 C C . MET A 1 295 ? -25.571 -15.661 3.259 1.00 82.44 295 MET A C 1
ATOM 2375 O O . MET A 1 295 ? -24.645 -15.614 4.057 1.00 82.44 295 MET A O 1
ATOM 2379 N N . THR A 1 296 ? -25.991 -16.817 2.737 1.00 90.25 296 THR A N 1
ATOM 2380 C CA . THR A 1 296 ? -25.366 -18.106 3.082 1.00 90.25 296 THR A CA 1
ATOM 2381 C C . THR A 1 296 ? -23.885 -18.133 2.692 1.00 90.25 296 THR A C 1
ATOM 2383 O O . THR A 1 296 ? -23.049 -18.563 3.483 1.00 90.25 296 THR A O 1
ATOM 2386 N N . LEU A 1 297 ? -23.531 -17.630 1.502 1.00 89.94 297 LEU A N 1
ATOM 2387 C CA . LEU A 1 297 ? -22.130 -17.513 1.080 1.00 89.94 297 LEU A CA 1
ATOM 2388 C C . LEU A 1 297 ? -21.332 -16.559 1.980 1.00 89.94 297 LEU A C 1
ATOM 2390 O O . LEU A 1 297 ? -20.176 -16.846 2.294 1.00 89.94 297 LEU A O 1
ATOM 2394 N N . ARG A 1 298 ? -21.941 -15.455 2.426 1.00 90.75 298 ARG A N 1
ATOM 2395 C CA . ARG A 1 298 ? -21.327 -14.521 3.377 1.00 90.75 298 ARG A CA 1
ATOM 2396 C C . ARG A 1 298 ? -21.033 -15.186 4.720 1.00 90.75 298 ARG A C 1
ATOM 2398 O O . ARG A 1 298 ? -19.915 -15.063 5.198 1.00 90.75 298 ARG A O 1
ATOM 2405 N N . GLU A 1 299 ? -21.967 -15.954 5.276 1.00 94.50 299 GLU A N 1
ATOM 2406 C CA . GLU A 1 299 ? -21.744 -16.680 6.538 1.00 94.50 299 GLU A CA 1
ATOM 2407 C C . GLU A 1 299 ? -20.650 -17.755 6.410 1.00 94.50 299 GLU A C 1
ATOM 2409 O O . GLU A 1 299 ? -19.830 -17.933 7.311 1.00 94.50 299 GLU A O 1
ATOM 2414 N N . ILE A 1 300 ? -20.575 -18.444 5.265 1.00 96.50 300 ILE A N 1
ATOM 2415 C CA . ILE A 1 300 ? -19.483 -19.389 4.981 1.00 96.50 300 ILE A CA 1
ATOM 2416 C C . ILE A 1 300 ? -18.132 -18.663 4.950 1.00 96.50 300 ILE A C 1
ATOM 2418 O O . ILE A 1 300 ? -17.161 -19.137 5.545 1.00 96.50 300 ILE A O 1
ATOM 2422 N N . LEU A 1 301 ? -18.060 -17.519 4.263 1.00 96.88 301 LEU A N 1
ATOM 2423 C CA . LEU A 1 301 ? -16.856 -16.694 4.212 1.00 96.88 301 LEU A CA 1
ATOM 2424 C C . LEU A 1 301 ? -16.457 -16.206 5.611 1.00 96.88 301 LEU A C 1
ATOM 2426 O O . LEU A 1 301 ? -15.291 -16.332 5.987 1.00 96.88 301 LEU A O 1
ATOM 2430 N N . ASP A 1 302 ? -17.417 -15.717 6.394 1.00 96.50 302 ASP A N 1
ATOM 2431 C CA . ASP A 1 302 ? -17.194 -15.226 7.753 1.00 96.50 302 ASP A CA 1
ATOM 2432 C C . ASP A 1 302 ? -16.672 -16.352 8.659 1.00 96.50 302 ASP A C 1
ATOM 2434 O O . ASP A 1 302 ? -15.699 -16.152 9.386 1.00 96.50 302 ASP A O 1
ATOM 2438 N N . GLY A 1 303 ? -17.199 -17.575 8.537 1.00 97.44 303 GLY A N 1
ATOM 2439 C CA . GLY A 1 303 ? -16.671 -18.749 9.239 1.00 97.44 303 GLY A CA 1
ATOM 2440 C C . GLY A 1 303 ? -15.209 -19.070 8.892 1.00 97.44 303 GLY A C 1
ATOM 2441 O O . GLY A 1 303 ? -14.418 -19.416 9.774 1.00 97.44 303 GLY A O 1
ATOM 2442 N N . ILE A 1 304 ? -14.809 -18.916 7.624 1.00 97.94 304 ILE A N 1
ATOM 2443 C CA . ILE A 1 304 ? -13.412 -19.101 7.192 1.00 97.94 304 ILE A CA 1
ATOM 2444 C C . ILE A 1 304 ? -12.511 -17.998 7.763 1.00 97.94 304 ILE A C 1
ATOM 2446 O O . ILE A 1 304 ? -11.412 -18.298 8.239 1.00 97.94 304 ILE A O 1
ATOM 2450 N N . ILE A 1 305 ? -12.972 -16.743 7.746 1.00 97.88 305 ILE A N 1
ATOM 2451 C CA . ILE A 1 305 ? -12.252 -15.597 8.320 1.00 97.88 305 ILE A CA 1
ATOM 2452 C C . ILE A 1 305 ? -12.044 -15.814 9.821 1.00 97.88 305 ILE A C 1
ATOM 2454 O O . ILE A 1 305 ? -10.912 -15.734 10.288 1.00 97.88 305 ILE A O 1
ATOM 2458 N N . ILE A 1 306 ? -13.096 -16.172 10.561 1.00 97.69 306 ILE A N 1
ATOM 2459 C CA . ILE A 1 306 ? -13.043 -16.437 12.007 1.00 97.69 306 ILE A CA 1
ATOM 2460 C C . ILE A 1 306 ? -12.037 -17.546 12.336 1.00 97.69 306 ILE A C 1
ATOM 2462 O O . ILE A 1 306 ? -11.240 -17.402 13.269 1.00 97.69 306 ILE A O 1
ATOM 2466 N N . ALA A 1 307 ? -12.035 -18.636 11.563 1.00 96.06 307 ALA A N 1
ATOM 2467 C CA . ALA A 1 307 ? -11.092 -19.736 11.754 1.00 96.06 307 ALA A CA 1
ATOM 2468 C C . ALA A 1 307 ? -9.636 -19.284 11.539 1.00 96.06 307 ALA A C 1
ATOM 2470 O O . ALA A 1 307 ? -8.760 -19.590 12.352 1.00 96.06 307 ALA A O 1
ATOM 2471 N N . TYR A 1 308 ? -9.378 -18.512 10.480 1.00 97.00 308 TYR A N 1
ATOM 2472 C CA . TYR A 1 308 ? -8.045 -17.984 10.193 1.00 97.00 308 TYR A CA 1
ATOM 2473 C C . TYR A 1 308 ? -7.582 -16.950 11.234 1.00 97.00 308 TYR A C 1
ATOM 2475 O O . TYR A 1 308 ? -6.435 -16.994 11.686 1.00 97.00 308 TYR A O 1
ATOM 2483 N N . THR A 1 309 ? -8.473 -16.058 11.673 1.00 96.69 309 THR A N 1
ATOM 2484 C CA . THR A 1 309 ? -8.190 -15.100 12.749 1.00 96.69 309 THR A CA 1
ATOM 2485 C C . THR A 1 309 ? -7.862 -15.822 14.049 1.00 96.69 309 THR A C 1
ATOM 2487 O O . THR A 1 309 ? -6.842 -15.522 14.662 1.00 96.69 309 THR A O 1
ATOM 2490 N N . SER A 1 310 ? -8.664 -16.818 14.439 1.00 95.12 310 SER A N 1
ATOM 2491 C CA . SER A 1 310 ? -8.406 -17.650 15.624 1.00 95.12 310 SER A CA 1
ATOM 2492 C C . SER A 1 310 ? -7.024 -18.303 15.571 1.00 95.12 310 SER A C 1
ATOM 2494 O O . SER A 1 310 ? -6.281 -18.266 16.550 1.00 95.12 310 SER A O 1
ATOM 2496 N N . PHE A 1 311 ? -6.646 -18.845 14.409 1.00 92.00 311 PHE A N 1
ATOM 2497 C CA . PHE A 1 311 ? -5.314 -19.406 14.190 1.00 92.00 311 PHE A CA 1
ATOM 2498 C C . PHE A 1 311 ? -4.195 -18.369 14.399 1.00 92.00 311 PHE A C 1
ATOM 2500 O O . PHE A 1 311 ? -3.194 -18.675 15.047 1.00 92.00 311 PHE A O 1
ATOM 2507 N N . CYS A 1 312 ? -4.357 -17.141 13.892 1.00 91.31 312 CYS A N 1
ATOM 2508 C CA . CYS A 1 312 ? -3.371 -16.071 14.079 1.00 91.31 312 CYS A CA 1
ATOM 2509 C C . CYS A 1 312 ? -3.257 -15.639 15.547 1.00 91.31 312 CYS A C 1
ATOM 2511 O O . CYS A 1 312 ? -2.147 -15.513 16.062 1.00 91.31 312 CYS A O 1
ATOM 2513 N N . LEU A 1 313 ? -4.394 -15.461 16.223 1.00 91.81 313 LEU A N 1
ATOM 2514 C CA . LEU A 1 313 ? -4.458 -15.062 17.630 1.00 91.81 313 LEU A CA 1
ATOM 2515 C C . LEU A 1 313 ? -3.773 -16.077 18.550 1.00 91.81 313 LEU A C 1
ATOM 2517 O O . LEU A 1 313 ? -3.036 -15.696 19.456 1.00 91.81 313 LEU A O 1
ATOM 2521 N N . GLU A 1 314 ? -3.958 -17.373 18.292 1.00 88.31 314 GLU A N 1
ATOM 2522 C CA . GLU A 1 314 ? -3.288 -18.427 19.058 1.00 88.31 314 GLU A CA 1
ATOM 2523 C C . GLU A 1 314 ? -1.759 -18.375 18.898 1.00 88.31 314 GLU A C 1
ATOM 2525 O O . GLU A 1 314 ? -1.016 -18.648 19.842 1.00 88.31 314 GLU A O 1
ATOM 2530 N N . GLY A 1 315 ? -1.278 -17.965 17.720 1.00 83.50 315 GLY A N 1
ATOM 2531 C CA . GLY A 1 315 ? 0.141 -17.700 17.486 1.00 83.50 315 GLY A CA 1
ATOM 2532 C C . GLY A 1 315 ? 0.678 -16.543 18.334 1.00 83.50 315 GLY A C 1
ATOM 2533 O O . GLY A 1 315 ? 1.757 -16.657 18.920 1.00 83.50 315 GLY A O 1
ATOM 2534 N N . ASP A 1 316 ? -0.092 -15.460 18.451 1.00 83.69 316 ASP A N 1
ATOM 2535 C CA . ASP A 1 316 ? 0.319 -14.238 19.150 1.00 83.69 316 ASP A CA 1
ATOM 2536 C C . ASP A 1 316 ? 0.330 -14.385 20.679 1.00 83.69 316 ASP A C 1
ATOM 2538 O O . ASP A 1 316 ? 1.102 -13.702 21.352 1.00 83.69 316 ASP A O 1
ATOM 2542 N N . LYS A 1 317 ? -0.437 -15.326 21.252 1.00 82.62 317 LYS A N 1
ATOM 2543 C CA . LYS A 1 317 ? -0.440 -15.597 22.707 1.00 82.62 317 LYS A CA 1
ATOM 2544 C C . LYS A 1 317 ? 0.947 -15.884 23.287 1.00 82.62 317 LYS A C 1
ATOM 2546 O O . LYS A 1 317 ? 1.175 -15.658 24.475 1.00 82.62 317 LYS A O 1
ATOM 2551 N N . ARG A 1 318 ? 1.864 -16.403 22.466 1.00 76.44 318 ARG A N 1
ATOM 2552 C CA . ARG A 1 318 ? 3.233 -16.768 22.867 1.00 76.44 318 ARG A CA 1
ATOM 2553 C C . ARG A 1 318 ? 4.214 -15.597 22.805 1.00 76.44 318 ARG A C 1
ATOM 2555 O O . ARG A 1 318 ? 5.319 -15.717 23.329 1.00 76.44 318 ARG A O 1
ATOM 2562 N N . ALA A 1 319 ? 3.846 -14.498 22.151 1.00 75.00 319 ALA A N 1
ATOM 2563 C CA . ALA A 1 319 ? 4.692 -13.325 22.009 1.00 75.00 319 ALA A CA 1
ATOM 2564 C C . ALA A 1 319 ? 4.566 -12.395 23.235 1.00 75.00 319 ALA A C 1
ATOM 2566 O O . ALA A 1 319 ? 3.504 -12.334 23.861 1.00 75.00 319 ALA A O 1
ATOM 2567 N N . PRO A 1 320 ? 5.629 -11.653 23.601 1.00 74.38 320 PRO A N 1
ATOM 2568 C CA . PRO A 1 320 ? 5.516 -10.586 24.589 1.00 74.38 320 PRO A CA 1
ATOM 2569 C C . PRO A 1 320 ? 4.585 -9.485 24.063 1.00 74.38 320 PRO A C 1
ATOM 2571 O O . PRO A 1 320 ? 4.657 -9.121 22.889 1.00 74.38 320 PRO A O 1
ATOM 2574 N N . GLY A 1 321 ? 3.716 -8.956 24.925 1.00 81.56 321 GLY A N 1
ATOM 2575 C CA . GLY A 1 321 ? 2.728 -7.962 24.516 1.00 81.56 321 GLY A CA 1
ATOM 2576 C C . GLY A 1 321 ? 1.653 -7.669 25.559 1.00 81.56 321 GLY A C 1
ATOM 2577 O O . GLY A 1 321 ? 1.533 -8.378 26.566 1.00 81.56 321 GLY A O 1
ATOM 2578 N N . ASP A 1 322 ? 0.844 -6.649 25.294 1.00 84.25 322 ASP A N 1
ATOM 2579 C CA . ASP A 1 322 ? -0.256 -6.237 26.170 1.00 84.25 322 ASP A CA 1
ATOM 2580 C C . ASP A 1 322 ? -1.432 -7.213 26.071 1.00 84.25 322 ASP A C 1
ATOM 2582 O O . ASP A 1 322 ? -1.740 -7.712 24.989 1.00 84.25 322 ASP A O 1
ATOM 2586 N N . ASN A 1 323 ? -2.100 -7.491 27.193 1.00 91.69 323 ASN A N 1
ATOM 2587 C CA . ASN A 1 323 ? -3.326 -8.289 27.196 1.00 91.69 323 ASN A CA 1
ATOM 2588 C C . ASN A 1 323 ? -4.511 -7.394 26.825 1.00 91.69 323 ASN A C 1
ATOM 2590 O O . ASN A 1 323 ? -4.806 -6.420 27.525 1.00 91.69 323 ASN A O 1
ATOM 2594 N N . CYS A 1 324 ? -5.202 -7.739 25.745 1.00 94.25 324 CYS A N 1
ATOM 2595 C CA . CYS A 1 324 ? -6.315 -6.961 25.226 1.00 94.25 324 CYS A CA 1
ATOM 2596 C C . CYS A 1 324 ? -7.596 -7.795 25.155 1.00 94.25 324 CYS A C 1
ATOM 2598 O O . CYS A 1 324 ? -7.554 -8.992 24.876 1.00 94.25 324 CYS A O 1
ATOM 2600 N N . LEU A 1 325 ? -8.737 -7.146 25.375 1.00 95.25 325 LEU A N 1
ATOM 2601 C CA . LEU A 1 325 ? -10.063 -7.682 25.070 1.00 95.25 325 LEU A CA 1
ATOM 2602 C C . LEU A 1 325 ? -10.638 -6.888 23.908 1.00 95.25 325 LEU A C 1
ATOM 2604 O O . LEU A 1 325 ? -10.664 -5.663 23.978 1.00 95.25 325 LEU A O 1
ATOM 2608 N N . ILE A 1 326 ? -11.103 -7.557 22.857 1.00 95.81 326 ILE A N 1
ATOM 2609 C CA . ILE A 1 326 ? -11.804 -6.894 21.752 1.00 95.81 326 ILE A CA 1
ATOM 2610 C C . ILE A 1 326 ? -13.278 -7.286 21.755 1.00 95.81 326 ILE A C 1
ATOM 2612 O O . ILE A 1 326 ? -13.618 -8.466 21.848 1.00 95.81 326 ILE A O 1
ATOM 2616 N N . ALA A 1 327 ? -14.155 -6.289 21.676 1.00 95.44 327 ALA A N 1
ATOM 2617 C CA . ALA A 1 327 ? -15.597 -6.480 21.724 1.00 95.44 327 ALA A CA 1
ATOM 2618 C C . ALA A 1 327 ? -16.315 -5.502 20.792 1.00 95.44 327 ALA A C 1
ATOM 2620 O O . ALA A 1 327 ? -15.871 -4.372 20.582 1.00 95.44 327 ALA A O 1
ATOM 2621 N N . GLY A 1 328 ? -17.463 -5.925 20.266 1.00 93.88 328 GLY A N 1
ATOM 2622 C CA . GLY A 1 328 ? -18.379 -5.027 19.573 1.00 93.88 328 GLY A CA 1
ATOM 2623 C C . GLY A 1 328 ? -19.108 -4.124 20.567 1.00 93.88 328 GLY A C 1
ATOM 2624 O O . GLY A 1 328 ? -19.568 -4.579 21.613 1.00 93.88 328 GLY A O 1
ATOM 2625 N N . TRP A 1 329 ? -19.263 -2.847 20.235 1.00 93.00 329 TRP A N 1
ATOM 2626 C CA . TRP A 1 329 ? -20.052 -1.900 21.014 1.00 93.00 329 TRP A CA 1
ATOM 2627 C C . TRP A 1 329 ? -20.937 -1.073 20.086 1.00 93.00 329 TRP A C 1
ATOM 2629 O O . TRP A 1 329 ? -20.454 -0.259 19.302 1.00 93.00 329 TRP A O 1
ATOM 2639 N N . HIS A 1 330 ? -22.251 -1.311 20.146 1.00 88.75 330 HIS A N 1
ATOM 2640 C CA . HIS A 1 330 ? -23.206 -0.826 19.139 1.00 88.75 330 HIS A CA 1
ATOM 2641 C C . HIS A 1 330 ? -22.788 -1.202 17.707 1.00 88.75 330 HIS A C 1
ATOM 2643 O O . HIS A 1 330 ? -22.738 -0.366 16.801 1.00 88.75 330 HIS A O 1
ATOM 2649 N N . LEU A 1 331 ? -22.457 -2.478 17.528 1.00 88.81 331 LEU A N 1
ATOM 2650 C CA . LEU A 1 331 ? -22.016 -3.054 16.268 1.00 88.81 331 LEU A CA 1
ATOM 2651 C C . LEU A 1 331 ? -23.103 -3.987 15.728 1.00 88.81 331 LEU A C 1
ATOM 2653 O O . LEU A 1 331 ? -23.592 -4.846 16.457 1.00 88.81 331 LEU A O 1
ATOM 2657 N N . SER A 1 332 ? -23.488 -3.802 14.466 1.00 86.06 332 SER A N 1
ATOM 2658 C CA . SER A 1 332 ? -24.494 -4.633 13.791 1.00 86.06 332 SER A CA 1
ATOM 2659 C C . SER A 1 332 ? -23.898 -5.858 13.096 1.00 86.06 332 SER A C 1
ATOM 2661 O O . SER A 1 332 ? -24.595 -6.853 12.924 1.00 86.06 332 SER A O 1
ATOM 2663 N N . ASP A 1 333 ? -22.625 -5.793 12.703 1.00 89.69 333 ASP A N 1
ATOM 2664 C CA . ASP A 1 333 ? -21.914 -6.867 12.011 1.00 89.69 333 ASP A CA 1
ATOM 2665 C C . ASP A 1 333 ? -20.877 -7.518 12.944 1.00 89.69 333 ASP A C 1
ATOM 2667 O O . ASP A 1 333 ? -19.787 -6.969 13.124 1.00 89.69 333 ASP A O 1
ATOM 2671 N N . PRO A 1 334 ? -21.177 -8.677 13.559 1.00 89.81 334 PRO A N 1
ATOM 2672 C CA . PRO A 1 334 ? -20.285 -9.301 14.537 1.00 89.81 334 PRO A CA 1
ATOM 2673 C C . PRO A 1 334 ? -18.956 -9.779 13.931 1.00 89.81 334 PRO A C 1
ATOM 2675 O O . PRO A 1 334 ? -17.961 -9.888 14.650 1.00 89.81 334 PRO A O 1
ATOM 2678 N N . CYS A 1 335 ? -18.894 -10.030 12.618 1.00 94.12 335 CYS A N 1
ATOM 2679 C CA . CYS A 1 335 ? -17.652 -10.441 11.961 1.00 94.12 335 CYS A CA 1
ATOM 2680 C C . CYS A 1 335 ? -16.602 -9.314 11.946 1.00 94.12 335 CYS A C 1
ATOM 2682 O O . CYS A 1 335 ? -15.402 -9.589 11.929 1.00 94.12 335 CYS A O 1
ATOM 2684 N N . GLU A 1 336 ? -17.012 -8.043 12.029 1.00 94.81 336 GLU A N 1
ATOM 2685 C CA . GLU A 1 336 ? -16.065 -6.920 12.063 1.00 94.81 336 GLU A CA 1
ATOM 2686 C C . GLU A 1 336 ? -15.157 -6.948 13.301 1.00 94.81 336 GLU A C 1
ATOM 2688 O O . GLU A 1 336 ? -14.006 -6.523 13.223 1.00 94.81 336 GLU A O 1
ATOM 2693 N N . ILE A 1 337 ? -15.609 -7.547 14.410 1.00 96.12 337 ILE A N 1
ATOM 2694 C CA . ILE A 1 337 ? -14.763 -7.793 15.591 1.00 96.12 337 ILE A CA 1
ATOM 2695 C C . ILE A 1 337 ? -13.571 -8.683 15.207 1.00 96.12 337 ILE A C 1
ATOM 2697 O O . ILE A 1 337 ? -12.433 -8.419 15.590 1.00 96.12 337 ILE A O 1
ATOM 2701 N N . TRP A 1 338 ? -13.823 -9.727 14.416 1.00 97.38 338 TRP A N 1
ATOM 2702 C CA . TRP A 1 338 ? -12.805 -10.678 13.973 1.00 97.38 338 TRP A CA 1
ATOM 2703 C C . TRP A 1 338 ? -11.890 -10.101 12.893 1.00 97.38 338 TRP A C 1
ATOM 2705 O O . TRP A 1 338 ? -10.704 -10.429 12.864 1.00 97.38 338 TRP A O 1
ATOM 2715 N N . LEU A 1 339 ? -12.407 -9.233 12.024 1.00 97.06 339 LEU A N 1
ATOM 2716 C CA . LEU A 1 339 ? -11.596 -8.514 11.039 1.00 97.06 339 LEU A CA 1
ATOM 2717 C C . LEU A 1 339 ? -10.653 -7.512 11.713 1.00 97.06 339 LEU A C 1
ATOM 2719 O O . LEU A 1 339 ? -9.470 -7.469 11.374 1.00 97.06 339 LEU A O 1
ATOM 2723 N N . GLU A 1 340 ? -11.130 -6.767 12.710 1.00 95.81 340 GLU A N 1
ATOM 2724 C CA . GLU A 1 340 ? -10.276 -5.868 13.493 1.00 95.81 340 GLU A CA 1
ATOM 2725 C C . GLU A 1 340 ? -9.264 -6.635 14.349 1.00 95.81 340 GLU A C 1
ATOM 2727 O O . GLU A 1 340 ? -8.086 -6.277 14.368 1.00 95.81 340 GLU A O 1
ATOM 2732 N N . ALA A 1 341 ? -9.667 -7.748 14.970 1.00 96.12 341 ALA A N 1
ATOM 2733 C CA . ALA A 1 341 ? -8.729 -8.627 15.665 1.00 96.12 341 ALA A CA 1
ATOM 2734 C C . ALA A 1 341 ? -7.623 -9.114 14.714 1.00 96.12 341 ALA A C 1
ATOM 2736 O O . ALA A 1 341 ? -6.441 -9.017 15.040 1.00 96.12 341 ALA A O 1
ATOM 2737 N N . LEU A 1 342 ? -7.982 -9.560 13.502 1.00 96.06 342 LEU A N 1
ATOM 2738 C CA . LEU A 1 342 ? -7.017 -9.991 12.490 1.00 96.06 342 LEU A CA 1
ATOM 2739 C C . LEU A 1 342 ? -6.068 -8.864 12.074 1.00 96.06 342 LEU A C 1
ATOM 2741 O O . LEU A 1 342 ? -4.862 -9.097 11.967 1.00 96.06 342 LEU A O 1
ATOM 2745 N N . ARG A 1 343 ? -6.587 -7.648 11.875 1.00 94.56 343 ARG A N 1
ATOM 2746 C CA . ARG A 1 343 ? -5.792 -6.464 11.518 1.00 94.56 343 ARG A CA 1
ATOM 2747 C C . ARG A 1 343 ? -4.707 -6.179 12.559 1.00 94.56 343 ARG A C 1
ATOM 2749 O O . ARG A 1 343 ? -3.602 -5.793 12.181 1.00 94.56 343 ARG A O 1
ATOM 2756 N N . LEU A 1 344 ? -5.013 -6.395 13.838 1.00 91.12 344 LEU A N 1
ATOM 2757 C CA . LEU A 1 344 ? -4.136 -6.113 14.979 1.00 91.12 344 LEU A CA 1
ATOM 2758 C C . LEU A 1 344 ? -3.179 -7.258 15.350 1.00 91.12 344 LEU A C 1
ATOM 2760 O O . LEU A 1 344 ? -2.225 -7.034 16.096 1.00 91.12 344 LEU A O 1
ATOM 2764 N N . THR A 1 345 ? -3.388 -8.470 14.827 1.00 86.56 345 THR A N 1
ATOM 2765 C CA . THR A 1 345 ? -2.464 -9.593 15.073 1.00 86.56 345 THR A CA 1
ATOM 2766 C C . THR A 1 345 ? -1.035 -9.275 14.612 1.00 86.56 345 THR A C 1
ATOM 2768 O O . THR A 1 345 ? -0.813 -8.623 13.588 1.00 86.56 345 THR A O 1
ATOM 2771 N N . GLY A 1 346 ? -0.039 -9.772 15.344 1.00 79.50 346 GLY A N 1
ATOM 2772 C CA . GLY A 1 346 ? 1.385 -9.548 15.083 1.00 79.50 346 GLY A CA 1
ATOM 2773 C C . GLY A 1 346 ? 1.915 -8.168 15.494 1.00 79.50 346 GLY A C 1
ATOM 2774 O O 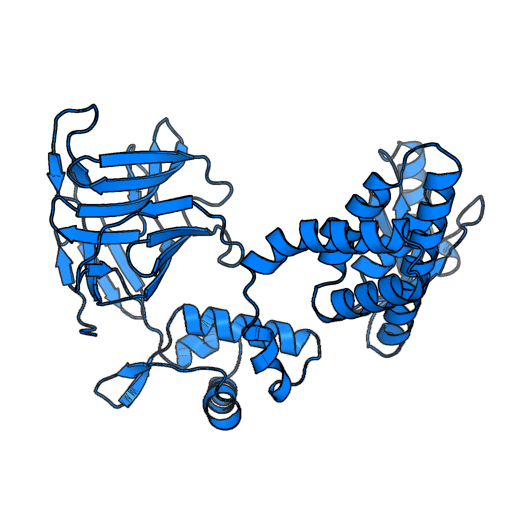. GLY A 1 346 ? 3.077 -7.873 15.226 1.00 79.50 346 GLY A O 1
ATOM 2775 N N . GLN A 1 347 ? 1.103 -7.329 16.148 1.00 81.44 347 GLN A N 1
ATOM 2776 C CA . GLN A 1 347 ? 1.486 -5.975 16.582 1.00 81.44 347 GLN A CA 1
ATOM 2777 C C . GLN A 1 347 ? 1.826 -5.880 18.082 1.00 81.44 347 GLN A C 1
ATOM 2779 O O . GLN A 1 347 ? 1.836 -4.793 18.647 1.00 81.44 347 GLN A O 1
ATOM 2784 N N . GLY A 1 348 ? 2.114 -7.008 18.743 1.00 80.69 348 GLY A N 1
ATOM 2785 C CA . GLY A 1 348 ? 2.436 -7.028 20.178 1.00 80.69 348 GLY A CA 1
ATOM 2786 C C . GLY A 1 348 ? 1.211 -6.961 21.097 1.00 80.69 348 GLY A C 1
ATOM 2787 O O . GLY A 1 348 ? 1.334 -6.582 22.259 1.00 80.69 348 GLY A O 1
ATOM 2788 N N . HIS A 1 349 ? 0.036 -7.346 20.596 1.00 84.94 349 HIS A N 1
ATOM 2789 C CA . HIS A 1 349 ? -1.186 -7.484 21.386 1.00 84.94 349 HIS A CA 1
ATOM 2790 C C . HIS A 1 349 ? -1.564 -8.960 21.528 1.00 84.94 349 HIS A C 1
ATOM 2792 O O . HIS A 1 349 ? -1.641 -9.690 20.542 1.00 84.94 349 HIS A O 1
ATOM 2798 N N . ARG A 1 350 ? -1.843 -9.390 22.759 1.00 91.56 350 ARG A N 1
ATOM 2799 C CA . ARG A 1 350 ? -2.446 -10.688 23.074 1.00 91.56 350 ARG A CA 1
ATOM 2800 C C . ARG A 1 350 ? -3.944 -10.473 23.229 1.00 91.56 350 ARG A C 1
ATOM 2802 O O . ARG A 1 350 ? -4.405 -10.036 24.281 1.00 91.56 350 ARG A O 1
ATOM 2809 N N . ILE A 1 351 ? -4.674 -10.692 22.142 1.00 94.31 351 ILE A N 1
ATOM 2810 C CA . ILE A 1 351 ? -6.087 -10.324 22.031 1.00 94.31 351 ILE A CA 1
ATOM 2811 C C . ILE A 1 351 ? -6.965 -11.542 22.328 1.00 94.31 351 ILE A C 1
ATOM 2813 O O . ILE A 1 351 ? -6.872 -12.554 21.634 1.00 94.31 351 ILE A O 1
ATOM 2817 N N . ASP A 1 352 ? -7.860 -11.414 23.306 1.00 94.06 352 ASP A N 1
ATOM 2818 C CA . ASP A 1 352 ? -8.999 -12.317 23.473 1.00 94.06 352 ASP A CA 1
ATOM 2819 C C . ASP A 1 352 ? -10.262 -11.651 22.896 1.00 94.06 352 ASP A C 1
ATOM 2821 O O . ASP A 1 352 ? -10.569 -10.488 23.177 1.00 94.06 352 ASP A O 1
ATOM 2825 N N . VAL A 1 353 ? -10.989 -12.384 22.051 1.00 95.38 353 VAL A N 1
ATOM 2826 C CA . VAL A 1 353 ? -12.184 -11.890 21.349 1.00 95.38 353 VAL A CA 1
ATOM 2827 C C . VAL A 1 353 ? -13.434 -12.211 22.161 1.00 95.38 353 VAL A C 1
ATOM 2829 O O . VAL A 1 353 ? -13.645 -13.363 22.533 1.00 95.38 353 VAL A O 1
ATOM 2832 N N . LEU A 1 354 ? -14.294 -11.213 22.385 1.00 93.06 354 LEU A N 1
ATOM 2833 C CA . LEU A 1 354 ? -15.659 -11.404 22.878 1.00 93.06 354 LEU A CA 1
ATOM 2834 C C . LEU A 1 354 ? -16.589 -11.510 21.658 1.00 93.06 354 LEU A C 1
ATOM 2836 O O . LEU A 1 354 ? -16.966 -10.480 21.094 1.00 93.06 354 LEU A O 1
ATOM 2840 N N . PRO A 1 355 ? -16.956 -12.731 21.219 1.00 85.19 355 PRO A N 1
ATOM 2841 C CA . PRO A 1 355 ? -17.672 -12.924 19.958 1.00 85.19 355 PRO A CA 1
ATOM 2842 C C . PRO A 1 355 ? -19.095 -12.359 19.995 1.00 85.19 355 PRO A C 1
ATOM 2844 O O . PRO A 1 355 ? -19.621 -11.942 18.968 1.00 85.19 355 PRO A O 1
ATOM 2847 N N . VAL A 1 356 ? -19.708 -12.337 21.181 1.00 86.50 356 VAL A N 1
ATOM 2848 C CA . VAL A 1 356 ? -21.019 -11.741 21.429 1.00 86.50 356 VAL A CA 1
ATOM 2849 C C . VAL A 1 356 ? -20.903 -10.900 22.700 1.00 86.50 356 VAL A C 1
ATOM 2851 O O . VAL A 1 356 ? -20.758 -11.471 23.784 1.00 86.50 356 VAL A O 1
ATOM 2854 N N . PRO A 1 357 ? -20.909 -9.560 22.605 1.00 79.62 357 PRO A N 1
ATOM 2855 C CA . PRO A 1 357 ? -20.885 -8.718 23.789 1.00 79.62 357 PRO A CA 1
ATOM 2856 C C . PRO A 1 357 ? -22.210 -8.858 24.564 1.00 79.62 357 PRO A C 1
ATOM 2858 O O . PRO A 1 357 ? -23.270 -9.008 23.946 1.00 79.62 357 PRO A O 1
ATOM 2861 N N . PRO A 1 358 ? -22.190 -8.788 25.907 1.00 83.12 358 PRO A N 1
ATOM 2862 C CA . PRO A 1 358 ? -23.414 -8.659 26.690 1.00 83.12 358 PRO A CA 1
ATOM 2863 C C . PRO A 1 358 ? -24.176 -7.384 26.303 1.00 83.12 358 PRO A C 1
ATOM 2865 O O . PRO A 1 358 ? -23.597 -6.425 25.793 1.00 83.12 358 PRO A O 1
ATOM 2868 N N . ALA A 1 359 ? -25.479 -7.347 26.603 1.00 82.19 359 ALA A N 1
ATOM 2869 C CA . ALA A 1 359 ? -26.324 -6.178 26.335 1.00 82.19 359 ALA A CA 1
ATOM 2870 C C . ALA A 1 359 ? -25.776 -4.884 26.972 1.00 82.19 359 ALA A C 1
ATOM 2872 O O . ALA A 1 359 ? -25.947 -3.798 26.419 1.00 82.19 359 ALA A O 1
ATOM 2873 N N . VAL A 1 360 ? -25.097 -5.013 28.116 1.00 85.94 360 VAL A N 1
ATOM 2874 C CA . VAL A 1 360 ? -24.358 -3.940 28.784 1.00 85.94 360 VAL A CA 1
ATOM 2875 C C . VAL A 1 360 ? -22.935 -4.425 29.039 1.00 85.94 360 VAL A C 1
ATOM 2877 O O . VAL A 1 360 ? -22.738 -5.450 29.688 1.00 85.94 360 VAL A O 1
ATOM 2880 N N . LEU A 1 361 ? -21.949 -3.691 28.521 1.00 90.00 361 LEU A N 1
ATOM 2881 C CA . LEU A 1 361 ? -20.535 -3.940 28.793 1.00 90.00 361 LEU A CA 1
ATOM 2882 C C . LEU A 1 361 ? -20.136 -3.345 30.147 1.00 90.00 361 LEU A C 1
ATOM 2884 O O . LEU A 1 361 ? -20.584 -2.256 30.507 1.00 90.00 361 LEU A O 1
ATOM 2888 N N . ALA A 1 362 ? -19.247 -4.044 30.848 1.00 91.12 362 ALA A N 1
ATOM 2889 C CA . ALA A 1 362 ? -18.622 -3.589 32.089 1.00 91.12 362 ALA A CA 1
ATOM 2890 C C . ALA A 1 362 ? -17.094 -3.747 31.978 1.00 91.12 362 ALA A C 1
ATOM 2892 O O . ALA A 1 362 ? -16.543 -4.738 32.456 1.00 91.12 362 ALA A O 1
ATOM 2893 N N . PRO A 1 363 ? -16.396 -2.849 31.253 1.00 91.06 363 PRO A N 1
ATOM 2894 C CA . PRO A 1 363 ? -14.952 -2.961 31.041 1.00 91.06 363 PRO A CA 1
ATOM 2895 C C . PRO A 1 363 ? -14.112 -2.843 32.321 1.00 91.06 363 PRO A C 1
ATOM 2897 O O . PRO A 1 363 ? -12.994 -3.347 32.395 1.00 91.06 363 PRO A O 1
ATOM 2900 N N . ASP A 1 364 ? -14.674 -2.193 33.335 1.00 88.50 364 ASP A N 1
ATOM 2901 C CA . ASP A 1 364 ? -14.103 -1.949 34.657 1.00 88.50 364 ASP A CA 1
ATOM 2902 C C . ASP A 1 364 ? -13.819 -3.229 35.460 1.00 88.50 364 ASP A C 1
ATOM 2904 O O . ASP A 1 364 ? -13.001 -3.197 36.375 1.00 88.50 364 ASP A O 1
ATOM 2908 N N . ILE A 1 365 ? -14.413 -4.374 35.095 1.00 91.25 365 ILE A N 1
ATOM 2909 C CA . ILE A 1 365 ? -14.177 -5.654 35.788 1.00 91.25 365 ILE A CA 1
ATOM 2910 C C . ILE A 1 365 ? -12.772 -6.238 35.543 1.00 91.25 365 ILE A C 1
ATOM 2912 O O . ILE A 1 365 ? -12.347 -7.115 36.293 1.00 91.25 365 ILE A O 1
ATOM 2916 N N . PHE A 1 366 ? -12.065 -5.774 34.503 1.00 89.38 366 PHE A N 1
ATOM 2917 C CA . PHE A 1 366 ? -10.685 -6.165 34.171 1.00 89.38 366 PHE A CA 1
ATOM 2918 C C . PHE A 1 366 ? -9.829 -4.918 33.887 1.00 89.38 366 PHE A C 1
ATOM 2920 O O . PHE A 1 366 ? -9.477 -4.669 32.727 1.00 89.38 366 PHE A O 1
ATOM 2927 N N . PRO A 1 367 ? -9.510 -4.100 34.908 1.00 84.75 367 PRO A N 1
ATOM 2928 C CA . PRO A 1 367 ? -8.810 -2.824 34.730 1.00 84.75 367 PRO A CA 1
ATOM 2929 C C . PRO A 1 367 ? -7.374 -2.988 34.205 1.00 84.75 367 PRO A C 1
ATOM 2931 O O . PRO A 1 367 ? -6.826 -2.078 33.586 1.00 84.75 367 PRO A O 1
ATOM 2934 N N . GLU A 1 368 ? -6.763 -4.156 34.412 1.00 88.62 368 GLU A N 1
ATOM 2935 C CA . GLU A 1 368 ? -5.427 -4.505 33.923 1.00 88.62 368 GLU A CA 1
ATOM 2936 C C . GLU A 1 368 ? -5.381 -4.856 32.429 1.00 88.62 368 GLU A C 1
ATOM 2938 O O . GLU A 1 368 ? -4.295 -4.977 31.855 1.00 88.62 368 GLU A O 1
ATOM 2943 N N . ARG A 1 369 ? -6.542 -5.050 31.792 1.00 92.38 369 ARG A N 1
ATOM 2944 C CA . ARG A 1 369 ? -6.646 -5.355 30.364 1.00 92.38 369 ARG A CA 1
ATOM 2945 C C . ARG A 1 369 ? -7.038 -4.110 29.585 1.00 92.38 369 ARG A C 1
ATOM 2947 O O . ARG A 1 369 ? -7.912 -3.344 29.980 1.00 92.38 369 ARG A O 1
ATOM 2954 N N . LYS A 1 370 ? -6.427 -3.944 28.413 1.00 93.94 370 LYS A N 1
ATOM 2955 C CA . LYS A 1 370 ? -6.836 -2.911 27.458 1.00 93.94 370 LYS A CA 1
ATOM 2956 C C . LYS A 1 370 ? -8.064 -3.389 26.684 1.00 93.94 370 LYS A C 1
ATOM 2958 O O . LYS A 1 370 ? -8.018 -4.436 26.043 1.00 93.94 370 LYS A O 1
ATOM 2963 N N . TRP A 1 371 ? -9.142 -2.622 26.705 1.00 95.06 371 TRP A N 1
ATOM 2964 C CA . TRP A 1 371 ? -10.354 -2.926 25.950 1.00 95.06 371 TRP A CA 1
ATOM 2965 C C . TRP A 1 371 ? -10.365 -2.184 24.619 1.00 95.06 371 TRP A C 1
ATOM 2967 O O . TRP A 1 371 ? -10.223 -0.965 24.572 1.00 95.06 371 TRP A O 1
ATOM 2977 N N . LEU A 1 372 ? -10.566 -2.929 23.541 1.00 95.31 372 LEU A N 1
ATOM 2978 C CA . LEU A 1 372 ? -10.690 -2.445 22.175 1.00 95.31 372 LEU A CA 1
ATOM 2979 C C . LEU A 1 372 ? -12.166 -2.556 21.773 1.00 95.31 372 LEU A C 1
ATOM 2981 O O . LEU A 1 372 ? -12.685 -3.656 21.572 1.00 95.31 372 LEU A O 1
ATOM 2985 N N . LEU A 1 373 ? -12.866 -1.426 21.708 1.00 95.06 373 LEU A N 1
ATOM 2986 C CA . LEU A 1 373 ? -14.300 -1.384 21.427 1.00 95.06 373 LEU A CA 1
ATOM 2987 C C . LEU A 1 373 ? -14.539 -1.023 19.960 1.00 95.06 373 LEU A C 1
ATOM 2989 O O . LEU A 1 373 ? -14.371 0.130 19.561 1.00 95.06 373 LEU A O 1
ATOM 2993 N N . VAL A 1 374 ? -14.953 -2.011 19.167 1.00 95.00 374 VAL A N 1
ATOM 2994 C CA . VAL A 1 374 ? -15.289 -1.840 17.747 1.00 95.00 374 VAL A CA 1
ATOM 2995 C C . VAL A 1 374 ? -16.712 -1.309 17.634 1.00 95.00 374 VAL A C 1
ATOM 2997 O O . VAL A 1 374 ? -17.656 -1.953 18.098 1.00 95.00 374 VAL A O 1
ATOM 3000 N N . THR A 1 375 ? -16.888 -0.135 17.030 1.00 92.56 375 THR A N 1
ATOM 3001 C CA . THR A 1 375 ? -18.191 0.538 16.965 1.00 92.56 375 THR A CA 1
ATOM 3002 C C . THR A 1 375 ? -18.524 1.032 15.565 1.00 92.56 375 THR A C 1
ATOM 3004 O O . THR A 1 375 ? -17.643 1.392 14.787 1.00 92.56 375 THR A O 1
ATOM 3007 N N . SER A 1 376 ? -19.822 1.061 15.257 1.00 87.75 376 SER A N 1
ATOM 3008 C CA . SER A 1 376 ? -20.346 1.587 13.999 1.00 87.75 376 SER A CA 1
ATOM 3009 C C . SER A 1 376 ? -21.040 2.938 14.202 1.00 87.75 376 SER A C 1
ATOM 3011 O O . SER A 1 376 ? -21.741 3.177 15.198 1.00 87.75 376 SER A O 1
ATOM 3013 N N . GLY A 1 377 ? -20.863 3.822 13.220 1.00 81.50 377 GLY A N 1
ATOM 3014 C CA . GLY A 1 377 ? -21.457 5.156 13.203 1.00 81.50 377 GLY A CA 1
ATOM 3015 C C . GLY A 1 377 ? -20.757 6.167 14.117 1.00 81.50 377 GLY A C 1
ATOM 3016 O O . GLY A 1 377 ? -19.793 5.872 14.819 1.00 81.50 377 GLY A O 1
ATOM 3017 N N . LYS A 1 378 ? -21.250 7.410 14.099 1.00 84.25 378 LYS A N 1
ATOM 3018 C CA . LYS A 1 378 ? -20.683 8.498 14.907 1.00 84.25 378 LYS A CA 1
ATOM 3019 C C . LYS A 1 378 ? -20.966 8.283 16.397 1.00 84.25 378 LYS A C 1
ATOM 3021 O O . LYS A 1 378 ? -22.077 7.910 16.781 1.00 84.25 378 LYS A O 1
ATOM 3026 N N . LEU A 1 379 ? -19.979 8.589 17.240 1.00 88.19 379 LEU A N 1
ATOM 3027 C CA . LEU A 1 379 ? -20.152 8.614 18.692 1.00 88.19 379 LEU A CA 1
ATOM 3028 C C . LEU A 1 379 ? -21.149 9.713 19.075 1.00 88.19 379 LEU A C 1
ATOM 3030 O O . LEU A 1 379 ? -20.935 10.895 18.813 1.00 88.19 379 LEU A O 1
ATOM 3034 N N . THR A 1 380 ? -22.264 9.313 19.683 1.00 91.31 380 THR A N 1
ATOM 3035 C CA . THR A 1 380 ? -23.251 10.249 20.225 1.00 91.31 380 THR A CA 1
ATOM 3036 C C . THR A 1 380 ? -22.774 10.805 21.566 1.00 91.31 380 THR A C 1
ATOM 3038 O O . THR A 1 380 ? -21.953 10.191 22.247 1.00 91.31 380 THR A O 1
ATOM 3041 N N . ALA A 1 381 ? -23.343 11.930 22.008 1.00 92.75 381 ALA A N 1
ATOM 3042 C CA . ALA A 1 381 ? -23.024 12.502 23.320 1.00 92.75 381 ALA A CA 1
ATOM 3043 C C . ALA A 1 381 ? -23.267 11.512 24.480 1.00 92.75 381 ALA A C 1
ATOM 3045 O O . ALA A 1 381 ? -22.517 11.499 25.451 1.00 92.75 381 ALA A O 1
ATOM 3046 N N . ALA A 1 382 ? -24.286 10.650 24.371 1.00 91.25 382 ALA A N 1
ATOM 3047 C CA . ALA A 1 382 ? -24.553 9.610 25.366 1.00 91.25 382 ALA A CA 1
ATOM 3048 C C . ALA A 1 382 ? -23.439 8.549 25.404 1.00 91.25 382 ALA A C 1
ATOM 3050 O O . ALA A 1 382 ? -22.994 8.158 26.479 1.00 91.25 382 ALA A O 1
ATOM 3051 N N . ARG A 1 383 ? -22.948 8.129 24.231 1.00 91.25 383 ARG A N 1
ATOM 3052 C CA . ARG A 1 383 ? -21.829 7.186 24.108 1.00 91.25 383 ARG A CA 1
ATOM 3053 C C . ARG A 1 383 ? -20.531 7.782 24.650 1.00 91.25 383 ARG A C 1
ATOM 3055 O O . ARG A 1 383 ? -19.817 7.101 25.374 1.00 91.25 383 ARG A O 1
ATOM 3062 N N . GLN A 1 384 ? -20.264 9.056 24.369 1.00 92.88 384 GLN A N 1
ATOM 3063 C CA . GLN A 1 384 ? -19.083 9.739 24.897 1.00 92.88 384 GLN A CA 1
ATOM 3064 C C . GLN A 1 384 ? -19.091 9.786 26.432 1.00 92.88 384 GLN A C 1
ATOM 3066 O O . GLN A 1 384 ? -18.103 9.418 27.058 1.00 92.88 384 GLN A O 1
ATOM 3071 N N . LYS A 1 385 ? -20.239 10.117 27.041 1.00 94.00 385 LYS A N 1
ATOM 3072 C CA . LYS A 1 385 ? -20.408 10.074 28.503 1.00 94.00 385 LYS A CA 1
ATOM 3073 C C . LYS A 1 385 ? -20.205 8.675 29.090 1.00 94.00 385 LYS A C 1
ATOM 3075 O O . LYS A 1 385 ? -19.645 8.547 30.172 1.00 94.00 385 LYS A O 1
ATOM 3080 N N . GLN A 1 386 ? -20.649 7.629 28.391 1.00 93.06 386 GLN A N 1
ATOM 3081 C CA . GLN A 1 386 ? -20.436 6.246 28.828 1.00 93.06 386 GLN A CA 1
ATOM 3082 C C . GLN A 1 386 ? -18.942 5.880 28.844 1.00 93.06 386 GLN A C 1
ATOM 3084 O O . GLN A 1 386 ? -18.480 5.250 29.791 1.00 93.06 386 GLN A O 1
ATOM 3089 N N . ILE A 1 387 ? -18.185 6.302 27.824 1.00 93.06 387 ILE A N 1
ATOM 3090 C CA . ILE A 1 387 ? -16.728 6.104 27.762 1.00 93.06 387 ILE A CA 1
ATOM 3091 C C . ILE A 1 387 ? -16.046 6.814 28.933 1.00 93.06 387 ILE A C 1
ATOM 3093 O O . ILE A 1 387 ? -15.237 6.203 29.626 1.00 93.06 387 ILE A O 1
ATOM 3097 N N . GLU A 1 388 ? -16.396 8.081 29.170 1.00 94.25 388 GLU A N 1
ATOM 3098 C CA . GLU A 1 388 ? -15.854 8.872 30.280 1.00 94.25 388 GLU A CA 1
AT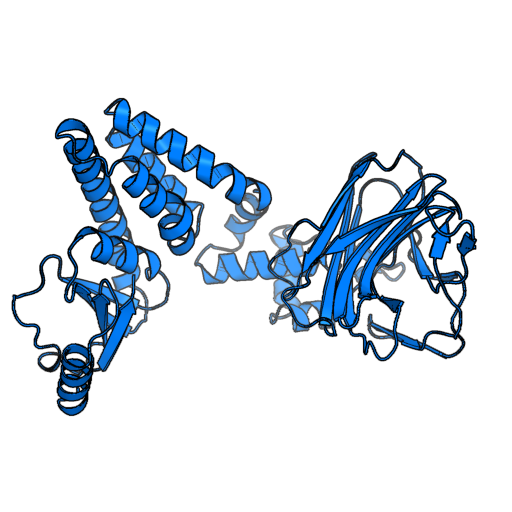OM 3099 C C . GLU A 1 388 ? -16.132 8.209 31.634 1.00 94.25 388 GLU A C 1
ATOM 3101 O O . GLU A 1 388 ? -15.237 8.134 32.474 1.00 94.25 388 GLU A O 1
ATOM 3106 N N . LEU A 1 389 ? -17.340 7.670 31.831 1.00 94.69 389 LEU A N 1
ATOM 3107 C CA . LEU A 1 389 ? -17.706 6.950 33.051 1.00 94.69 389 LEU A CA 1
ATOM 3108 C C . LEU A 1 389 ? -16.824 5.713 33.270 1.00 94.69 389 LEU A C 1
ATOM 3110 O O . LEU A 1 389 ? -16.280 5.537 34.358 1.00 94.69 389 LEU A O 1
ATOM 3114 N N . TRP A 1 390 ? -16.640 4.878 32.246 1.00 95.00 390 TRP A N 1
ATOM 3115 C CA . TRP A 1 390 ? -15.784 3.692 32.352 1.00 95.00 390 TRP A CA 1
ATOM 3116 C C . TRP A 1 390 ? -14.312 4.052 32.597 1.00 95.00 390 TRP A C 1
ATOM 3118 O O . TRP A 1 390 ? -13.640 3.395 33.389 1.00 95.00 390 TRP A O 1
ATOM 3128 N N . GLN A 1 391 ? -13.811 5.122 31.973 1.00 93.50 391 GLN A N 1
ATOM 3129 C CA . GLN A 1 391 ? -12.452 5.616 32.217 1.00 93.50 391 GLN A CA 1
ATOM 3130 C C . GLN A 1 391 ? -12.279 6.131 33.654 1.00 93.50 391 GLN A C 1
ATOM 3132 O O . GLN A 1 391 ? -11.260 5.853 34.283 1.00 93.50 391 GLN A O 1
ATOM 3137 N N . GLN A 1 392 ? -13.284 6.817 34.213 1.00 93.56 392 GLN A N 1
ATOM 3138 C CA . GLN A 1 392 ? -13.293 7.228 35.625 1.00 93.56 392 GLN A CA 1
ATOM 3139 C C . GLN A 1 392 ? -13.321 6.032 36.587 1.00 93.56 392 GLN A C 1
ATOM 3141 O O . GLN A 1 392 ? -12.783 6.120 37.688 1.00 93.56 392 GLN A O 1
ATOM 3146 N N . GLN A 1 393 ? -13.905 4.910 36.165 1.00 92.69 393 GLN A N 1
ATOM 3147 C CA . GLN A 1 393 ? -13.910 3.643 36.903 1.00 92.69 393 GLN A CA 1
ATOM 3148 C C . GLN A 1 393 ? -12.605 2.840 36.743 1.00 92.69 393 GLN A C 1
ATOM 3150 O O . GLN A 1 393 ? -12.485 1.753 37.301 1.00 92.69 393 GLN A O 1
ATOM 3155 N N . GLY A 1 394 ? -11.611 3.373 36.023 1.00 90.31 394 GLY A N 1
ATOM 3156 C CA . GLY A 1 394 ? -10.286 2.768 35.875 1.00 90.31 394 GLY A CA 1
ATOM 3157 C C . GLY A 1 394 ? -10.128 1.848 34.663 1.00 90.31 394 GLY A C 1
ATOM 3158 O O . GLY A 1 394 ? -9.082 1.216 34.523 1.00 90.31 394 GLY A O 1
ATOM 3159 N N . ALA A 1 395 ? -11.119 1.770 33.769 1.00 92.81 395 ALA A N 1
ATOM 3160 C CA . ALA A 1 395 ? -10.998 0.982 32.549 1.00 92.81 395 ALA A CA 1
ATOM 3161 C C . ALA A 1 395 ? -10.076 1.664 31.523 1.00 92.81 395 ALA A C 1
ATOM 3163 O O . ALA A 1 395 ? -10.237 2.842 31.195 1.00 92.81 395 ALA A O 1
ATOM 3164 N N . THR A 1 396 ? -9.154 0.894 30.938 1.00 94.00 396 THR A N 1
ATOM 3165 C CA . THR A 1 396 ? -8.333 1.354 29.809 1.00 94.00 396 THR A CA 1
ATOM 3166 C C . THR A 1 396 ? -9.035 1.007 28.500 1.00 94.00 396 THR A C 1
ATOM 3168 O O . THR A 1 396 ? -9.104 -0.163 28.125 1.00 94.00 396 THR A O 1
ATOM 3171 N N . LEU A 1 397 ? -9.551 2.018 27.798 1.00 93.88 397 LEU A N 1
ATOM 3172 C CA . LEU A 1 397 ? -10.363 1.848 26.590 1.00 93.88 397 LEU A CA 1
ATOM 3173 C C . LEU A 1 397 ? -9.699 2.461 25.350 1.00 93.88 397 LEU A C 1
ATOM 3175 O O . LEU A 1 397 ? -9.166 3.567 25.409 1.00 93.88 397 LEU A O 1
ATOM 3179 N N . GLU A 1 398 ? -9.837 1.791 24.209 1.00 94.31 398 GLU A N 1
ATOM 3180 C CA . GLU A 1 398 ? -9.606 2.334 22.870 1.00 94.31 398 GLU A CA 1
ATOM 3181 C C . GLU A 1 398 ? -10.850 2.092 22.012 1.00 94.31 398 GLU A C 1
ATOM 3183 O O . GLU A 1 398 ? -11.361 0.973 21.940 1.00 94.31 398 GLU A O 1
ATOM 3188 N N . ILE A 1 399 ? -11.348 3.145 21.364 1.00 94.38 399 ILE A N 1
ATOM 3189 C CA . ILE A 1 399 ? -12.503 3.054 20.469 1.00 94.38 399 ILE A CA 1
ATOM 3190 C C . ILE A 1 399 ? -12.007 2.915 19.035 1.00 94.38 399 ILE A C 1
ATOM 3192 O O . ILE A 1 399 ? -11.257 3.764 18.557 1.00 94.38 399 ILE A O 1
ATOM 3196 N N . ILE A 1 400 ? -12.471 1.874 18.348 1.00 93.00 400 ILE A N 1
ATOM 3197 C CA . ILE A 1 400 ? -12.153 1.593 16.949 1.00 93.00 400 ILE A CA 1
ATOM 3198 C C . ILE A 1 400 ? -13.412 1.873 16.116 1.00 93.00 400 ILE A C 1
ATOM 3200 O O . ILE A 1 400 ? -14.323 1.038 16.089 1.00 93.00 400 ILE A O 1
ATOM 3204 N N . PRO A 1 401 ? -13.514 3.053 15.481 1.00 89.88 401 PRO A N 1
ATOM 3205 C CA . PRO A 1 401 ? -14.608 3.342 14.564 1.00 89.88 401 PRO A CA 1
ATOM 3206 C C . PRO A 1 401 ? -14.407 2.593 13.239 1.00 89.88 401 PRO A C 1
ATOM 3208 O O . PRO A 1 401 ? -13.295 2.573 12.706 1.00 89.88 401 PRO A O 1
ATOM 3211 N N . LEU A 1 402 ? -15.489 2.001 12.727 1.00 84.12 402 LEU A N 1
ATOM 3212 C CA . LEU A 1 402 ? -15.556 1.388 11.394 1.00 84.12 402 LEU A CA 1
ATOM 3213 C C . LEU A 1 402 ? -15.972 2.376 10.303 1.00 84.12 402 LEU A C 1
ATOM 3215 O O . LEU A 1 402 ? -16.841 3.240 10.586 1.00 84.12 402 LEU A O 1
#